Protein AF-A0A1S3I389-F1 (afdb_monomer_lite)

InterPro domains:
  IPR001223 Glycoside hydrolase family 18, catalytic domain [PF00704] (190-515)
  IPR001223 Glycoside hydrolase family 18, catalytic domain [PS51910] (188-560)
  IPR004302 Cellulose/chitin-binding protein, N-terminal [PF03067] (5-156)
  IPR011583 Chitinase II/V-like, catalytic domain [SM00636] (188-522)
  IPR017853 Glycoside hydrolase superfamily [SSF51445] (189-518)
  IPR029070 Chitinase insertion domain superfamily [G3DSA:3.10.50.10] (435-505)
  IPR029070 Chitinase insertion domain superfamily [SSF54556] (436-505)
  IPR050314 Glycosyl hydrolase family 18 [PTHR11177] (189-514)

Foldseek 3Di:
DPLCVVQQNDADQARHDDVDDPPQLADDDAPEEAAAFDKDKDKDKALAAQQWKKFKFKAQDSVDDDPVRRVVGTWWFQWPVRDTDRIDTDDPDPRGDDDPQDDPPDSMTMDITIITHHNPDFHQKMKMKMKIWGHRCPDADPVNGDTDMHMRIHIHGYDYDDDDDDDDDDDLPPLDDLDLPPPPPPDDFFEAEDEPCQCVWDDPSHDALVNDDQPPGLEYEDPAWEFDDPPPATETDDPDPCCLVRLLSNLCSCVVPVSHAYEHEYDDPPYQLVSVQVCLVDPVRLVRHLVRHVVVCVVSVHQAYEYARPFAQPVVSPHNLCQQVSVLVSLQVNQSVQSVVCSVVVHDGRAYEYEAEQDPNRPVRGYPLQSCLSRHSAYEYQQFQLDAVVVQFAAAGRFQAADDDPSRQSYVVNSLCSSVVSPHDSVRYHYDAAQKWFKFQAPALPQADGGGGGDGFDQAFSTNRDGRMDGNVSCVVVDQWDKDADPRRGFIKTAHSVRSMIIRHHDPRSVVVVPPDPPDPDPVVVVVVVVVVVVVVVVVVVVPPPDDDDDPDDDDDDDD

Organism: Lingula anatina (NCBI:txid7574)

Secondary structure (DSSP, 8-state):
--HHHHTTT---TTSPPTTS--TTTS-----EEEETT-EEEEEEEESS----EEEEEEES-TTS--HHHHHHTBPBEE-TTS-EESEEEPPSSTTSSSS----SSSS-EEEEEEEEPPTT--EEEEEEEEEEE----SS--TT-PPPPEEEEEEEEEEEPP--------PPPPPPPP----PPPTT----EEEEEGGGGGS-GGG---GGG--TTS-SEEEEEEEEEEE-SSSEEEEESSTTHHHHHHHHHHGGGT-TT-EEEEEEE-TTS-HHHHHHHHSSHHHHHHHHHHHHHHHHHHT-SEEEEE-S-TT-TTTT--TTHHHHHHHHHHHHHHHHHHHHHHH-SPPPEEEEEE--SHHHHHHH--HHHHHHHSSEEEE----SS-GGGSB---TT-SSPPSSTTTT-SHHHHHHHHHHTT--GGGEEE---SEEEEEEESSTT--STTSBEEEEPPPPTTT--TTEEEHHHHHHH---EEEEETTTTEEEEEETTTTEEEE---HHHHHHHHS----S-HHHHHHHHHHHHHHHHHHTTT-SS-SS-----------

pLDDT: mean 81.15, std 21.45, range [25.38, 98.88]

Radius of gyration: 30.53 Å; chains: 1; bounding box: 63×63×95 Å

Structure (mmCIF, N/CA/C/O backbone):
data_AF-A0A1S3I389-F1
#
_entry.id   AF-A0A1S3I389-F1
#
loop_
_atom_site.group_PDB
_atom_site.id
_atom_site.type_symbol
_atom_site.label_atom_id
_atom_site.label_alt_id
_atom_site.label_comp_id
_atom_site.label_asym_id
_atom_site.label_entity_id
_atom_site.label_seq_id
_atom_site.pdbx_PDB_ins_code
_atom_site.Cartn_x
_atom_site.Cartn_y
_atom_site.Cartn_z
_atom_site.occupancy
_atom_site.B_iso_or_equiv
_atom_site.auth_seq_id
_atom_site.auth_comp_id
_atom_site.auth_asym_id
_atom_site.auth_atom_id
_atom_site.pdbx_PDB_model_num
ATOM 1 N N . MET A 1 1 ? 11.529 29.588 32.964 1.00 42.56 1 MET A N 1
ATOM 2 C CA . MET A 1 1 ? 10.907 28.976 34.155 1.00 42.56 1 MET A CA 1
ATOM 3 C C . MET A 1 1 ? 10.284 27.672 33.721 1.00 42.56 1 MET A C 1
ATOM 5 O O . MET A 1 1 ? 9.487 27.698 32.787 1.00 42.56 1 MET A O 1
ATOM 9 N N . SER A 1 2 ? 10.701 26.552 34.311 1.00 46.97 2 SER A N 1
ATOM 10 C CA . SER A 1 2 ? 10.095 25.257 34.008 1.00 46.97 2 SER A CA 1
ATOM 11 C C . SER A 1 2 ? 8.616 25.278 34.410 1.00 46.97 2 SER A C 1
ATOM 13 O O . SER A 1 2 ? 8.181 26.096 35.227 1.00 46.97 2 SER A O 1
ATOM 15 N N . TYR A 1 3 ? 7.821 24.388 33.819 1.00 53.03 3 TYR A N 1
ATOM 16 C CA . TYR A 1 3 ? 6.401 24.238 34.151 1.00 53.03 3 TYR A CA 1
ATOM 17 C C . TYR A 1 3 ? 6.181 24.003 35.664 1.00 53.03 3 TYR A C 1
ATOM 19 O O . TYR A 1 3 ? 5.231 24.505 36.263 1.00 53.03 3 TYR A O 1
ATOM 27 N N . GLN A 1 4 ? 7.142 23.321 36.295 1.00 50.84 4 GLN A N 1
ATOM 28 C CA . GLN A 1 4 ? 7.279 23.144 37.742 1.00 50.84 4 GLN A CA 1
ATOM 29 C C . GLN A 1 4 ? 7.391 24.478 38.505 1.00 50.84 4 GLN A C 1
ATOM 31 O O . GLN A 1 4 ? 6.673 24.681 39.486 1.00 50.84 4 GLN A O 1
ATOM 36 N N . THR A 1 5 ? 8.231 25.417 38.048 1.00 51.22 5 THR A N 1
ATOM 37 C CA . THR A 1 5 ? 8.395 26.736 38.689 1.00 51.22 5 THR A CA 1
ATOM 38 C C . THR A 1 5 ? 7.118 27.575 38.606 1.00 51.22 5 THR A C 1
ATOM 40 O O . THR A 1 5 ? 6.767 28.257 39.566 1.00 51.22 5 THR A O 1
ATOM 43 N N . GLN A 1 6 ? 6.392 27.503 37.485 1.00 56.88 6 GLN A N 1
ATOM 44 C CA . GLN A 1 6 ? 5.155 28.270 37.272 1.00 56.88 6 GLN A CA 1
ATOM 45 C C . GLN A 1 6 ? 3.998 27.818 38.179 1.00 56.88 6 GLN A C 1
ATOM 47 O O . GLN A 1 6 ? 3.162 28.640 38.546 1.00 56.88 6 GLN A O 1
ATOM 52 N N . ASN A 1 7 ? 3.977 26.545 38.592 1.00 60.03 7 ASN A N 1
ATOM 53 C CA . ASN A 1 7 ? 2.904 25.962 39.410 1.00 60.03 7 ASN A CA 1
ATOM 54 C C . ASN A 1 7 ? 3.297 25.707 40.877 1.00 60.03 7 ASN A C 1
ATOM 56 O O . ASN A 1 7 ? 2.547 25.078 41.631 1.00 60.03 7 ASN A O 1
ATOM 60 N N . GLY A 1 8 ? 4.471 26.186 41.307 1.00 57.25 8 GLY A N 1
ATOM 61 C CA . GLY A 1 8 ? 4.980 25.979 42.666 1.00 57.25 8 GLY A CA 1
ATOM 62 C C . GLY A 1 8 ? 5.207 24.502 43.006 1.00 57.25 8 GLY A C 1
ATOM 63 O O . GLY A 1 8 ? 4.879 24.081 44.112 1.00 57.25 8 GLY A O 1
ATOM 64 N N . GLY A 1 9 ? 5.689 23.711 42.041 1.00 58.09 9 GLY A N 1
ATOM 65 C CA . GLY A 1 9 ? 5.964 22.276 42.198 1.00 58.09 9 GLY A CA 1
ATOM 66 C C . GLY A 1 9 ? 4.723 21.378 42.235 1.00 58.09 9 GLY A C 1
ATOM 67 O O . GLY A 1 9 ? 4.828 20.198 42.557 1.00 58.09 9 GLY A O 1
ATOM 68 N N . ARG A 1 10 ? 3.532 21.911 41.934 1.00 59.28 10 ARG A N 1
ATOM 69 C CA . ARG A 1 10 ? 2.286 21.135 41.919 1.00 59.28 10 ARG A CA 1
ATOM 70 C C . ARG A 1 10 ? 2.020 20.559 40.523 1.00 59.28 10 ARG A C 1
ATOM 72 O O . ARG A 1 10 ? 2.194 21.251 39.521 1.00 59.28 10 ARG A O 1
ATOM 79 N N . CYS A 1 11 ? 1.557 19.314 40.475 1.00 68.38 11 CYS A N 1
ATOM 80 C CA . CYS A 1 11 ? 1.052 18.623 39.285 1.00 68.38 11 CYS A CA 1
ATOM 81 C C . CYS A 1 11 ? -0.281 17.932 39.615 1.00 68.38 11 CYS A C 1
ATOM 83 O O . CYS A 1 11 ? -0.615 17.747 40.787 1.00 68.38 11 CYS A O 1
ATOM 85 N N . GLY A 1 12 ? -1.058 17.607 38.585 1.00 73.00 12 GLY A N 1
ATOM 86 C CA . GLY A 1 12 ? -2.256 16.783 38.679 1.00 73.00 12 GLY A CA 1
ATOM 87 C C . GLY A 1 12 ? -1.925 15.332 39.030 1.00 73.00 12 GLY A C 1
ATOM 88 O O . GLY A 1 12 ? -0.784 14.880 38.895 1.00 73.00 12 GLY A O 1
ATOM 89 N N . VAL A 1 13 ? -2.932 14.579 39.467 1.00 82.19 13 VAL A N 1
ATOM 90 C CA . VAL A 1 13 ? -2.787 13.203 39.959 1.00 82.19 13 VAL A CA 1
ATOM 91 C C . VAL A 1 13 ? -2.167 12.295 38.895 1.00 82.19 13 VAL A C 1
ATOM 93 O O . VAL A 1 13 ? -1.366 11.431 39.228 1.00 82.19 13 VAL A O 1
ATOM 96 N N . CYS A 1 14 ? -2.464 12.502 37.615 1.00 84.56 14 CYS A N 1
ATOM 97 C CA . CYS A 1 14 ? -1.946 11.666 36.528 1.00 84.56 14 CYS A CA 1
ATOM 98 C C . CYS A 1 14 ? -0.932 12.387 35.629 1.00 84.56 14 CYS A C 1
ATOM 100 O O . CYS A 1 14 ? -0.752 12.004 34.476 1.00 84.56 14 CYS A O 1
ATOM 102 N N . GLY A 1 15 ? -0.266 13.420 36.160 1.00 77.94 15 GLY A N 1
ATOM 103 C CA . GLY A 1 15 ? 0.713 14.227 35.424 1.00 77.94 15 GLY A CA 1
ATOM 104 C C . GLY A 1 15 ? 0.105 15.406 34.656 1.00 77.94 15 GLY A C 1
ATOM 105 O O . GLY A 1 15 ? 0.806 16.058 33.884 1.00 77.94 15 GLY A O 1
ATOM 106 N N . ASP A 1 16 ? -1.182 15.699 34.867 1.00 77.62 16 ASP A N 1
ATOM 107 C CA . ASP A 1 16 ? -1.874 16.822 34.235 1.00 77.62 16 ASP A CA 1
ATOM 108 C C . ASP A 1 16 ? -1.459 18.196 34.809 1.00 77.62 16 ASP A C 1
ATOM 110 O O . ASP A 1 16 ? -0.987 18.307 35.943 1.00 77.62 16 ASP A O 1
ATOM 114 N N . PRO A 1 17 ? -1.662 19.284 34.048 1.00 66.50 17 PRO A N 1
ATOM 115 C CA . PRO A 1 17 ? -1.621 20.657 34.538 1.00 66.50 17 PRO A CA 1
ATOM 116 C C . PRO A 1 17 ? -2.479 20.947 35.774 1.00 66.50 17 PRO A C 1
ATOM 118 O O . PRO A 1 17 ? -3.676 20.663 35.789 1.00 66.50 17 PRO A O 1
ATOM 121 N N . VAL A 1 18 ? -1.927 21.650 36.768 1.00 66.00 18 VAL A N 1
ATOM 122 C CA . VAL A 1 18 ? -2.726 22.158 37.899 1.00 66.00 18 VAL A CA 1
ATOM 123 C C . VAL A 1 18 ? -3.686 23.235 37.403 1.00 66.00 18 VAL A C 1
ATOM 125 O O . VAL A 1 18 ? -3.257 24.272 36.905 1.00 66.00 18 VAL A O 1
ATOM 128 N N . GLY A 1 19 ? -4.992 22.993 37.541 1.00 61.34 19 GLY A N 1
ATOM 129 C CA . GLY A 1 19 ? -6.036 23.924 37.096 1.00 61.34 19 GLY A CA 1
ATOM 130 C C . GLY A 1 19 ? -6.236 23.987 35.575 1.00 61.34 19 GLY A C 1
ATOM 131 O O . GLY A 1 19 ? -7.001 24.829 35.108 1.00 61.34 19 GLY A O 1
ATOM 132 N N . GLY A 1 20 ? -5.566 23.117 34.807 1.00 62.59 20 GLY A N 1
ATOM 133 C CA . GLY A 1 20 ? -5.796 22.934 33.372 1.00 62.59 20 GLY A CA 1
ATOM 134 C C . GLY A 1 20 ? -6.746 21.764 33.073 1.00 62.59 20 GLY A C 1
ATOM 135 O O . GLY A 1 20 ? -7.339 21.195 33.988 1.00 62.59 20 GLY A O 1
ATOM 136 N N . PRO A 1 21 ? -6.937 21.395 31.795 1.00 57.47 21 PRO A N 1
ATOM 137 C CA . PRO A 1 21 ? -7.769 20.250 31.435 1.00 57.47 21 PRO A CA 1
ATOM 138 C C . PRO A 1 21 ? -7.131 18.937 31.920 1.00 57.47 21 PRO A C 1
ATOM 140 O O . PRO A 1 21 ? -6.019 18.601 31.518 1.00 57.47 21 PRO A O 1
ATOM 143 N N . PHE A 1 22 ? -7.862 18.183 32.742 1.00 64.81 22 PHE A N 1
ATOM 144 C CA . PHE A 1 22 ? -7.424 16.924 33.359 1.00 64.81 22 PHE A CA 1
ATOM 145 C C . PHE A 1 22 ? -7.528 15.718 32.406 1.00 64.81 22 PHE A C 1
ATOM 147 O O . PHE A 1 22 ? -8.265 14.765 32.651 1.00 64.81 22 PHE A O 1
ATOM 154 N N . LYS A 1 23 ? -6.856 15.791 31.254 1.00 64.00 23 LYS A N 1
ATOM 155 C CA . LYS A 1 23 ? -6.979 14.809 30.162 1.00 64.00 23 LYS A CA 1
ATOM 156 C C . LYS A 1 23 ? -6.545 13.392 30.567 1.00 64.00 23 LYS A C 1
ATOM 158 O O . LYS A 1 23 ? -7.064 12.427 30.010 1.00 64.00 23 LYS A O 1
ATOM 163 N N . HIS A 1 24 ? -5.596 13.258 31.489 1.00 66.94 24 HIS A N 1
ATOM 164 C CA . HIS A 1 24 ? -5.076 11.971 31.959 1.00 66.94 24 HIS A CA 1
ATOM 165 C C . HIS A 1 24 ? -5.729 11.506 33.269 1.00 66.94 24 HIS A C 1
ATOM 167 O O . HIS A 1 24 ? -5.550 10.354 33.654 1.00 66.94 24 HIS A O 1
ATOM 173 N N . GLU A 1 25 ? -6.507 12.365 33.935 1.00 65.75 25 GLU A N 1
ATOM 174 C CA . GLU A 1 25 ? -7.355 11.996 35.081 1.00 65.75 25 GLU A CA 1
ATOM 175 C C . GLU A 1 25 ? -8.818 11.720 34.679 1.00 65.75 25 GLU A C 1
ATOM 177 O O . GLU A 1 25 ? -9.627 11.317 35.516 1.00 65.75 25 GLU A O 1
ATOM 182 N N . THR A 1 26 ? -9.185 11.907 33.404 1.00 60.88 26 THR A N 1
ATOM 183 C CA . THR A 1 26 ? -10.484 11.459 32.877 1.00 60.88 26 THR A CA 1
ATOM 184 C C . THR A 1 26 ? -10.495 9.952 32.603 1.00 60.88 26 THR A C 1
ATOM 186 O O . THR A 1 26 ? -9.521 9.451 32.042 1.00 60.88 26 THR A O 1
ATOM 189 N N . PRO A 1 27 ? -11.598 9.232 32.902 1.00 63.75 27 PRO A N 1
ATOM 190 C CA . PRO A 1 27 ? -11.674 7.785 32.708 1.00 63.75 27 PRO A CA 1
ATOM 191 C C . PRO A 1 27 ? -11.378 7.357 31.264 1.00 63.75 27 PRO A C 1
ATOM 193 O O . PRO A 1 27 ? -12.111 7.723 30.341 1.00 63.75 27 PRO A O 1
ATOM 196 N N . GLY A 1 28 ? -10.333 6.554 31.080 1.00 69.00 28 GLY A N 1
ATOM 197 C CA . GLY A 1 28 ? -9.978 5.910 29.821 1.00 69.00 28 GLY A CA 1
ATOM 198 C C . GLY A 1 28 ? -10.484 4.468 29.727 1.00 69.00 28 GLY A C 1
ATOM 199 O O . GLY A 1 28 ? -11.344 4.016 30.489 1.00 69.00 28 GLY A O 1
ATOM 200 N N . ALA A 1 29 ? -9.972 3.733 28.738 1.00 80.69 29 ALA A N 1
ATOM 201 C CA . ALA A 1 29 ? -10.291 2.321 28.551 1.00 80.69 29 ALA A CA 1
ATOM 202 C C . ALA A 1 29 ? -9.492 1.448 29.527 1.00 80.69 29 ALA A C 1
ATOM 204 O O . ALA A 1 29 ? -8.286 1.635 29.666 1.00 80.69 29 ALA A O 1
ATOM 205 N N . ILE A 1 30 ? -10.146 0.450 30.130 1.00 82.81 30 ILE A N 1
ATOM 206 C CA . ILE A 1 30 ? -9.491 -0.552 30.981 1.00 82.81 30 ILE A CA 1
ATOM 207 C C . ILE A 1 30 ? -8.434 -1.289 30.152 1.00 82.81 30 ILE A C 1
ATOM 209 O O . ILE A 1 30 ? -8.768 -2.041 29.235 1.00 82.81 30 ILE A O 1
ATOM 213 N N . VAL A 1 31 ? -7.157 -1.077 30.469 1.00 86.06 31 VAL A N 1
ATOM 214 C CA . VAL A 1 31 ? -6.032 -1.645 29.715 1.00 86.06 31 VAL A CA 1
ATOM 215 C C . VAL A 1 31 ? -5.737 -3.088 30.111 1.00 86.06 31 VAL A C 1
ATOM 217 O O . VAL A 1 31 ? -5.135 -3.825 29.329 1.00 86.06 31 VAL A O 1
ATOM 220 N N . LYS A 1 32 ? -6.138 -3.498 31.323 1.00 89.81 32 LYS A N 1
ATOM 221 C CA . LYS A 1 32 ? -5.928 -4.853 31.844 1.00 89.81 32 LYS A CA 1
ATOM 222 C C . LYS A 1 32 ? -6.854 -5.175 33.021 1.00 89.81 32 LYS A C 1
ATOM 224 O O . LYS A 1 32 ? -7.238 -4.280 33.772 1.00 89.81 32 LYS A O 1
ATOM 229 N N . THR A 1 33 ? -7.168 -6.460 33.177 1.00 91.19 33 THR A N 1
ATOM 230 C CA . THR A 1 33 ? -7.922 -7.011 34.311 1.00 91.19 33 THR A CA 1
ATOM 231 C C . THR A 1 33 ? -7.009 -7.917 35.131 1.00 91.19 33 THR A C 1
ATOM 233 O O . THR A 1 33 ? -6.267 -8.707 34.549 1.00 91.19 33 THR A O 1
ATOM 236 N N . TYR A 1 34 ? -7.068 -7.782 36.451 1.00 92.69 34 TYR A N 1
ATOM 237 C CA . TYR A 1 34 ? -6.317 -8.561 37.432 1.00 92.69 34 TYR A CA 1
ATOM 238 C C . TYR A 1 34 ? -7.269 -9.223 38.425 1.00 92.69 34 TYR A C 1
ATOM 240 O O . TYR A 1 34 ? -8.417 -8.802 38.568 1.00 92.69 34 TYR A O 1
ATOM 248 N N . GLN A 1 35 ? -6.789 -10.236 39.133 1.00 91.31 35 GLN A N 1
ATOM 249 C CA . GLN A 1 35 ? -7.495 -10.818 40.270 1.00 91.31 35 GLN A CA 1
ATOM 250 C C . GLN A 1 35 ? -7.105 -10.091 41.563 1.00 91.31 35 GLN A C 1
ATOM 252 O O . GLN A 1 35 ? -5.977 -9.612 41.712 1.00 91.31 35 GLN A O 1
ATOM 257 N N . GLN A 1 36 ? -8.027 -9.993 42.519 1.00 89.62 36 GLN A N 1
ATOM 258 C CA . GLN A 1 36 ? -7.715 -9.429 43.832 1.00 89.62 36 GLN A CA 1
ATOM 259 C C . GLN A 1 36 ? -6.533 -10.172 44.482 1.00 89.62 36 GLN A C 1
ATOM 261 O O . GLN A 1 36 ? -6.413 -11.395 44.383 1.00 89.62 36 GLN A O 1
ATOM 266 N N . GLY A 1 37 ? -5.624 -9.434 45.121 1.00 87.75 37 GLY A N 1
ATOM 267 C CA . GLY A 1 37 ? -4.406 -10.005 45.705 1.00 87.75 37 GLY A CA 1
ATOM 268 C C . GLY A 1 37 ? -3.340 -10.500 44.713 1.00 87.75 37 GLY A C 1
ATOM 269 O O . GLY A 1 37 ? -2.297 -10.979 45.165 1.00 87.75 37 GLY A O 1
ATOM 270 N N . GLU A 1 38 ? -3.562 -10.397 43.396 1.00 90.88 38 GLU A N 1
ATOM 271 C CA . GLU A 1 38 ? -2.592 -10.808 42.375 1.00 90.88 38 GLU A CA 1
ATOM 272 C C . GLU A 1 38 ? -1.307 -9.967 42.449 1.00 90.88 38 GLU A C 1
ATOM 274 O O . GLU A 1 38 ? -1.336 -8.750 42.660 1.00 90.88 38 GLU A O 1
ATOM 279 N N . THR A 1 39 ? -0.164 -10.622 42.233 1.00 89.88 39 THR A N 1
ATOM 280 C CA . THR A 1 39 ? 1.114 -9.950 41.983 1.00 89.88 39 THR A CA 1
ATOM 281 C C . THR A 1 39 ? 1.363 -9.898 40.482 1.00 89.88 39 THR A C 1
ATOM 283 O O . THR A 1 39 ? 1.438 -10.942 39.835 1.00 89.88 39 THR A O 1
ATOM 286 N N . PHE A 1 40 ? 1.548 -8.701 39.931 1.00 90.75 40 PHE A N 1
ATOM 287 C CA . PHE A 1 40 ? 1.822 -8.494 38.510 1.00 90.75 40 PHE A CA 1
ATOM 288 C C . PHE A 1 40 ? 3.122 -7.718 38.292 1.00 90.75 40 PHE A C 1
ATOM 290 O O . PHE A 1 40 ? 3.580 -6.984 39.160 1.00 90.75 40 PHE A O 1
ATOM 297 N N . ASN A 1 41 ? 3.723 -7.866 37.111 1.00 88.69 41 ASN A N 1
ATOM 298 C CA . ASN A 1 41 ? 4.977 -7.193 36.780 1.00 88.69 41 ASN A CA 1
ATOM 299 C C . ASN A 1 41 ? 4.733 -5.840 36.103 1.00 88.69 41 ASN A C 1
ATOM 301 O O . ASN A 1 41 ? 4.016 -5.758 35.104 1.00 88.69 41 ASN A O 1
ATOM 305 N N . VAL A 1 42 ? 5.399 -4.805 36.610 1.00 87.50 42 VAL A N 1
ATOM 306 C CA . VAL A 1 42 ? 5.531 -3.490 35.980 1.00 87.50 42 VAL A CA 1
ATOM 307 C C . VAL A 1 42 ? 6.904 -3.398 35.325 1.00 87.50 42 VAL A C 1
ATOM 309 O O . VAL A 1 42 ? 7.926 -3.554 35.990 1.00 87.50 42 VAL A O 1
ATOM 312 N N . THR A 1 43 ? 6.938 -3.135 34.021 1.00 83.88 43 THR A N 1
ATOM 313 C CA . THR A 1 43 ? 8.185 -2.942 33.272 1.00 83.88 43 THR A CA 1
ATOM 314 C C . THR A 1 43 ? 8.442 -1.454 33.071 1.00 83.88 43 THR A C 1
ATOM 316 O O . THR A 1 43 ? 7.648 -0.774 32.425 1.00 83.88 43 THR A O 1
ATOM 319 N N . LEU A 1 44 ? 9.552 -0.950 33.606 1.00 80.06 44 LEU A N 1
ATOM 320 C CA . LEU A 1 44 ? 10.001 0.431 33.446 1.00 80.06 44 LEU A CA 1
ATOM 321 C C . LEU A 1 44 ? 11.229 0.475 32.541 1.00 80.06 44 LEU A C 1
ATOM 323 O O . LEU A 1 44 ? 12.190 -0.255 32.770 1.00 80.06 44 LEU A O 1
ATOM 327 N N . VAL A 1 45 ? 11.218 1.358 31.545 1.00 78.69 45 VAL A N 1
ATOM 328 C CA . VAL A 1 45 ? 12.391 1.653 30.713 1.00 78.69 45 VAL A CA 1
ATOM 329 C C . VAL A 1 45 ? 12.977 2.979 31.182 1.00 78.69 45 VAL A C 1
ATOM 331 O O . VAL A 1 45 ? 12.379 4.033 30.988 1.00 78.69 45 VAL A O 1
ATOM 334 N N . ILE A 1 46 ? 14.140 2.920 31.821 1.00 71.69 46 ILE A N 1
ATOM 335 C CA . ILE A 1 46 ? 14.888 4.077 32.304 1.00 71.69 46 ILE A CA 1
ATOM 336 C C . ILE A 1 46 ? 15.831 4.538 31.198 1.00 71.69 46 ILE A C 1
ATOM 338 O O . ILE A 1 46 ? 16.746 3.814 30.804 1.00 71.69 46 ILE A O 1
ATOM 342 N N . THR A 1 47 ? 15.617 5.757 30.716 1.00 71.12 47 THR A N 1
ATOM 343 C CA . THR A 1 47 ? 16.428 6.392 29.666 1.00 71.12 47 THR A CA 1
ATOM 344 C C . THR A 1 47 ? 17.472 7.367 30.214 1.00 71.12 47 THR A C 1
ATOM 346 O O . THR A 1 47 ? 18.326 7.820 29.461 1.00 71.12 47 THR A O 1
ATOM 349 N N . ALA A 1 48 ? 17.416 7.700 31.508 1.00 66.19 48 ALA A N 1
ATOM 350 C CA . ALA A 1 48 ? 18.396 8.536 32.199 1.00 66.19 48 ALA A CA 1
ATOM 351 C C . ALA A 1 48 ? 18.458 8.156 33.687 1.00 66.19 48 ALA A C 1
ATOM 353 O O . ALA A 1 48 ? 17.424 7.972 34.326 1.00 66.19 48 ALA A O 1
ATOM 354 N N . LYS A 1 49 ? 19.667 8.016 34.243 1.00 66.44 49 LYS A N 1
ATOM 355 C CA . LYS A 1 49 ? 19.878 7.585 35.634 1.00 66.44 49 LYS A CA 1
ATOM 356 C C . LYS A 1 49 ? 19.871 8.790 36.572 1.00 66.44 49 LYS A C 1
ATOM 358 O O . LYS A 1 49 ? 20.843 9.545 36.602 1.00 66.44 49 LYS A O 1
ATOM 363 N N . HIS A 1 50 ? 18.820 8.925 37.378 1.00 70.94 50 HIS A N 1
ATOM 364 C CA . HIS A 1 50 ? 18.683 10.020 38.342 1.00 70.94 50 HIS A CA 1
ATOM 365 C C . HIS A 1 50 ? 18.674 9.549 39.799 1.00 70.94 50 HIS A C 1
ATOM 367 O O . HIS A 1 50 ? 18.410 10.363 40.674 1.00 70.94 50 HIS A O 1
ATOM 373 N N . LYS A 1 51 ? 19.018 8.285 40.100 1.00 68.88 51 LYS A N 1
ATOM 374 C CA . LYS A 1 51 ? 19.169 7.754 41.479 1.00 68.88 51 LYS A CA 1
ATOM 375 C C . LYS A 1 51 ? 17.897 7.895 42.330 1.00 68.88 51 LYS A C 1
ATOM 377 O O . LYS A 1 51 ? 17.968 8.017 43.553 1.00 68.88 51 LYS A O 1
ATOM 382 N N . GLY A 1 52 ? 16.745 7.937 41.667 1.00 75.75 52 GLY A N 1
ATOM 383 C CA . GLY A 1 52 ? 15.444 8.146 42.277 1.00 75.75 52 GLY A CA 1
ATOM 384 C C . GLY A 1 52 ? 14.830 6.889 42.883 1.00 75.75 52 GLY A C 1
ATOM 385 O O . GLY A 1 52 ? 15.479 5.851 43.025 1.00 75.75 52 GLY A O 1
ATOM 386 N N . TRP A 1 53 ? 13.545 6.977 43.215 1.00 81.81 53 TRP A N 1
ATOM 387 C CA . TRP A 1 53 ? 12.721 5.823 43.571 1.00 81.81 53 TRP A CA 1
ATOM 388 C C . TRP A 1 53 ? 11.379 5.837 42.844 1.00 81.81 53 TRP A C 1
ATOM 390 O O . TRP A 1 53 ? 10.845 6.892 42.494 1.00 81.81 53 TRP A O 1
ATOM 400 N N . HIS A 1 54 ? 10.836 4.642 42.636 1.00 86.56 54 HIS A N 1
ATOM 401 C CA . HIS A 1 54 ? 9.514 4.407 42.075 1.00 86.56 54 HIS A CA 1
ATOM 402 C C . HIS A 1 54 ? 8.541 3.942 43.156 1.00 86.56 54 HIS A C 1
ATOM 404 O O . HIS A 1 54 ? 8.919 3.229 44.090 1.00 86.56 54 HIS A O 1
ATOM 410 N N . GLU A 1 55 ? 7.283 4.340 43.009 1.00 91.31 55 GLU A N 1
ATOM 411 C CA . GLU A 1 55 ? 6.180 4.004 43.907 1.00 91.31 55 GLU A CA 1
ATOM 412 C C . GLU A 1 55 ? 4.903 3.801 43.090 1.00 91.31 55 GLU A C 1
ATOM 414 O O . GLU A 1 55 ? 4.674 4.499 42.100 1.00 91.31 55 GLU A O 1
ATOM 419 N N . PHE A 1 56 ? 4.070 2.845 43.500 1.00 94.19 56 PHE A N 1
ATOM 420 C CA . PHE A 1 56 ? 2.853 2.477 42.779 1.00 94.19 56 PHE A CA 1
ATOM 421 C C . PHE A 1 56 ? 1.636 2.591 43.683 1.00 94.19 56 PHE A C 1
ATOM 423 O O . PHE A 1 56 ? 1.682 2.217 44.856 1.00 94.19 56 PHE A O 1
ATOM 430 N N . ARG A 1 57 ? 0.539 3.111 43.140 1.00 94.00 57 ARG A N 1
ATOM 431 C CA . ARG A 1 57 ? -0.692 3.378 43.890 1.00 94.00 57 ARG A CA 1
ATOM 432 C C . ARG A 1 57 ? -1.910 2.988 43.082 1.00 94.00 57 ARG A C 1
ATOM 434 O O . ARG A 1 57 ? -1.837 2.874 41.859 1.00 94.00 57 ARG A O 1
ATOM 441 N N . ILE A 1 58 ? -3.033 2.812 43.764 1.00 92.75 58 ILE A N 1
ATOM 442 C CA . ILE A 1 58 ? -4.299 2.534 43.100 1.00 92.75 58 ILE A CA 1
ATOM 443 C C . ILE A 1 58 ? -5.463 3.297 43.734 1.00 92.75 58 ILE A C 1
ATOM 445 O O . ILE A 1 58 ? -5.618 3.359 44.950 1.00 92.75 58 ILE A O 1
ATOM 449 N N . CYS A 1 59 ? -6.308 3.878 42.893 1.00 90.88 59 CYS A N 1
ATOM 450 C CA . CYS A 1 59 ? -7.570 4.477 43.302 1.00 90.88 59 CYS A CA 1
ATOM 451 C C . CYS A 1 59 ? -8.722 3.593 42.819 1.00 90.88 59 CYS A C 1
ATOM 453 O O . CYS A 1 59 ? -8.787 3.246 41.641 1.00 90.88 59 CYS A O 1
ATOM 455 N N . ASP A 1 60 ? -9.628 3.247 43.731 1.00 86.19 60 ASP A N 1
ATOM 456 C CA . ASP A 1 60 ? -10.809 2.406 43.494 1.00 86.19 60 ASP A CA 1
ATOM 457 C C . ASP A 1 60 ? -11.982 3.165 42.847 1.00 86.19 60 ASP A C 1
ATOM 459 O O . ASP A 1 60 ? -13.000 2.566 42.503 1.00 86.19 60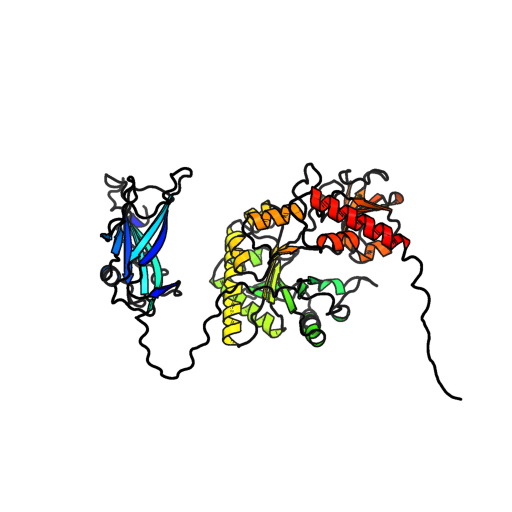 ASP A O 1
ATOM 463 N N . ASN A 1 61 ? -11.842 4.480 42.644 1.00 77.00 61 ASN A N 1
ATOM 464 C CA . ASN A 1 61 ? -12.890 5.346 42.117 1.00 77.00 61 ASN A CA 1
ATOM 465 C C . ASN A 1 61 ? -12.415 6.201 40.931 1.00 77.00 61 ASN A C 1
ATOM 467 O O . ASN A 1 61 ? -11.790 7.249 41.098 1.00 77.00 61 ASN A O 1
ATOM 471 N N . LYS A 1 62 ? -12.823 5.808 39.722 1.00 67.81 62 LYS A N 1
ATOM 472 C CA . LYS A 1 62 ? -12.531 6.537 38.476 1.00 67.81 62 LYS A CA 1
ATOM 473 C C . LYS A 1 62 ? -13.129 7.941 38.372 1.00 67.81 62 LYS A C 1
ATOM 475 O O . LYS A 1 62 ? -12.633 8.758 37.610 1.00 67.81 62 LYS A O 1
ATOM 480 N N . PHE A 1 63 ? -14.240 8.216 39.057 1.00 65.75 63 PHE A N 1
ATOM 481 C CA . PHE A 1 63 ? -14.969 9.480 38.898 1.00 65.75 63 PHE A CA 1
ATOM 482 C C . PHE A 1 63 ? -14.400 10.588 39.783 1.00 65.75 63 PHE A C 1
ATOM 484 O O . PHE A 1 63 ? -14.767 11.752 39.632 1.00 65.75 63 PHE A O 1
ATOM 491 N N . ARG A 1 64 ? -13.526 10.228 40.728 1.00 67.44 64 ARG A N 1
ATOM 492 C CA . ARG A 1 64 ? -12.908 11.163 41.660 1.00 67.44 64 ARG A CA 1
ATOM 493 C C . ARG A 1 64 ? -11.489 10.717 41.997 1.00 67.44 64 ARG A C 1
ATOM 495 O O . ARG A 1 64 ? -11.181 10.386 43.141 1.00 67.44 64 ARG A O 1
ATOM 502 N N . VAL A 1 65 ? -10.632 10.725 40.981 1.00 78.38 65 VAL A N 1
ATOM 503 C CA . VAL A 1 65 ? -9.201 10.457 41.126 1.00 78.38 65 VAL A CA 1
ATOM 504 C C . VAL A 1 65 ? -8.565 11.622 41.885 1.00 78.38 65 VAL A C 1
ATOM 506 O O . VAL A 1 65 ? -8.395 12.713 41.357 1.00 78.38 65 VAL A O 1
ATOM 509 N N . THR A 1 66 ? -8.267 11.416 43.166 1.00 82.38 66 THR A N 1
ATOM 510 C CA . THR A 1 66 ? -7.615 12.410 44.030 1.00 82.38 66 THR A CA 1
ATOM 511 C C . THR A 1 66 ? -6.342 11.832 44.628 1.00 82.38 66 THR A C 1
ATOM 513 O O . THR A 1 66 ? -6.195 10.614 44.756 1.00 82.38 66 THR A O 1
ATOM 516 N N . HIS A 1 67 ? -5.429 12.701 45.071 1.00 80.25 67 HIS A N 1
ATOM 517 C CA . HIS A 1 67 ? -4.273 12.263 45.856 1.00 80.25 67 HIS A CA 1
ATOM 518 C C . HIS A 1 67 ? -4.686 11.493 47.119 1.00 80.25 67 HIS A C 1
ATOM 520 O O . HIS A 1 67 ? -4.011 10.542 47.489 1.00 80.25 67 HIS A O 1
ATOM 526 N N . GLU A 1 68 ? -5.806 11.854 47.751 1.00 81.75 68 GLU A N 1
ATOM 527 C CA . GLU A 1 68 ? -6.355 11.126 48.901 1.00 81.75 68 GLU A CA 1
ATOM 528 C C . GLU A 1 68 ? -6.741 9.687 48.529 1.00 81.75 68 GLU A C 1
ATOM 530 O O . GLU A 1 68 ? -6.322 8.748 49.204 1.00 81.75 68 GLU A O 1
ATOM 535 N N . CYS A 1 69 ? -7.455 9.501 47.412 1.00 85.69 69 CYS A N 1
ATOM 536 C CA . CYS A 1 69 ? -7.819 8.174 46.918 1.00 85.69 69 CYS A CA 1
ATOM 537 C C . CYS A 1 69 ? -6.584 7.330 46.574 1.00 85.69 69 CYS A C 1
ATOM 539 O O . CYS A 1 69 ? -6.496 6.170 46.962 1.00 85.69 69 CYS A O 1
ATOM 541 N N . MET A 1 70 ? -5.599 7.924 45.894 1.00 87.56 70 MET A N 1
ATOM 542 C CA . MET A 1 70 ? -4.356 7.236 45.536 1.00 87.56 70 MET A CA 1
ATOM 543 C C . MET A 1 70 ? -3.536 6.839 46.767 1.00 87.56 70 MET A C 1
ATOM 545 O O . MET A 1 70 ? -3.003 5.735 46.833 1.00 87.56 70 MET A O 1
ATOM 549 N N . ASN A 1 71 ? -3.446 7.718 47.765 1.00 83.94 71 ASN A N 1
ATOM 550 C CA . ASN A 1 71 ? -2.683 7.449 48.983 1.00 83.94 71 ASN A CA 1
ATOM 551 C C . ASN A 1 71 ? -3.346 6.393 49.881 1.00 83.94 71 ASN A C 1
ATOM 553 O O . ASN A 1 71 ? -2.660 5.807 50.717 1.00 83.94 71 ASN A O 1
ATOM 557 N N . LYS A 1 72 ? -4.648 6.123 49.705 1.00 84.44 72 LYS A N 1
ATOM 558 C CA . LYS A 1 72 ? -5.371 5.071 50.434 1.00 84.44 72 LYS A CA 1
ATOM 559 C C . LYS A 1 72 ? -4.830 3.674 50.117 1.00 84.44 72 LYS A C 1
ATOM 561 O O . LYS A 1 72 ? -4.733 2.856 51.025 1.00 84.44 72 LYS A O 1
ATOM 566 N N . ASN A 1 73 ? -4.455 3.408 48.863 1.00 85.00 73 ASN A N 1
ATOM 567 C CA . ASN A 1 73 ? -3.935 2.103 48.448 1.00 85.00 73 ASN A CA 1
ATOM 568 C C . ASN A 1 73 ? -2.537 2.238 47.831 1.00 85.00 73 ASN A C 1
ATOM 570 O O . ASN A 1 73 ? -2.339 2.150 46.616 1.00 85.00 73 ASN A O 1
ATOM 574 N N . LEU A 1 74 ? -1.553 2.440 48.702 1.00 89.94 74 LEU A N 1
ATOM 575 C CA . LEU A 1 74 ? -0.144 2.313 48.356 1.00 89.94 74 LEU A CA 1
ATOM 576 C C . LEU A 1 74 ? 0.208 0.829 48.164 1.00 89.94 74 LEU A C 1
ATOM 578 O O . LEU A 1 74 ? -0.011 0.020 49.066 1.00 89.94 74 LEU A O 1
ATOM 582 N N . LEU A 1 75 ? 0.726 0.466 46.990 1.00 93.25 75 LEU A N 1
ATOM 583 C CA . LEU A 1 75 ? 0.955 -0.933 46.627 1.00 93.25 75 LEU A CA 1
ATOM 584 C C . LEU A 1 75 ? 2.279 -1.462 47.183 1.00 93.25 75 LEU A C 1
ATOM 586 O O . LEU A 1 75 ? 3.261 -0.731 47.325 1.00 93.25 75 LEU A O 1
ATOM 590 N N . GLN A 1 76 ? 2.297 -2.759 47.486 1.00 91.44 76 GLN A N 1
ATOM 591 C CA . GLN A 1 76 ? 3.466 -3.443 48.029 1.00 91.44 76 GLN A CA 1
ATOM 592 C C . GLN A 1 76 ? 4.283 -4.095 46.911 1.00 91.44 76 GLN A C 1
ATOM 594 O O . GLN A 1 76 ? 3.739 -4.670 45.972 1.00 91.44 76 GLN A O 1
ATOM 599 N N . ILE A 1 77 ? 5.601 -4.034 47.039 1.00 89.06 77 ILE A N 1
ATOM 600 C CA . ILE A 1 77 ? 6.594 -4.599 46.130 1.00 89.06 77 ILE A CA 1
ATOM 601 C C . ILE A 1 77 ? 7.316 -5.706 46.908 1.00 89.06 77 ILE A C 1
ATOM 603 O O . ILE A 1 77 ? 8.051 -5.391 47.850 1.00 89.06 77 ILE A O 1
ATOM 607 N N . PRO A 1 78 ? 7.105 -6.990 46.577 1.00 83.31 78 PRO A N 1
ATOM 608 C CA . PRO A 1 78 ? 7.868 -8.076 47.177 1.00 83.31 78 PRO A CA 1
ATOM 609 C C . PRO A 1 78 ? 9.308 -8.083 46.652 1.00 83.31 78 PRO A C 1
ATOM 611 O O . PRO A 1 78 ? 9.542 -8.086 45.442 1.00 83.31 78 PRO A O 1
ATOM 614 N N . LEU A 1 79 ? 10.276 -8.080 47.569 1.00 78.50 79 LEU A N 1
ATOM 615 C CA . LEU A 1 79 ? 11.697 -8.269 47.284 1.00 78.50 79 LEU A CA 1
ATOM 616 C C . LEU A 1 79 ? 12.048 -9.765 47.164 1.00 78.50 79 LEU A C 1
ATOM 618 O O . LEU A 1 79 ? 11.214 -10.635 47.395 1.00 78.50 79 LEU A O 1
ATOM 622 N N . LYS A 1 80 ? 13.295 -10.084 46.778 1.00 71.38 80 LYS A N 1
ATOM 623 C CA . LYS A 1 80 ? 13.760 -11.480 46.598 1.00 71.38 80 LYS A CA 1
ATOM 624 C C . LYS A 1 80 ? 13.736 -12.314 47.881 1.00 71.38 80 LYS A C 1
ATOM 626 O O . LYS A 1 80 ? 13.738 -13.534 47.798 1.00 71.38 80 LYS A O 1
ATOM 631 N N . ASP A 1 81 ? 13.797 -11.657 49.030 1.00 75.12 81 ASP A N 1
ATOM 632 C CA . ASP A 1 81 ? 13.744 -12.249 50.366 1.00 75.12 81 ASP A CA 1
ATOM 633 C C . ASP A 1 81 ? 12.321 -12.221 50.956 1.00 75.12 81 ASP A C 1
ATOM 635 O O . ASP A 1 81 ? 12.159 -12.356 52.164 1.00 75.12 81 ASP A O 1
ATOM 639 N N . ASP A 1 82 ? 11.307 -11.996 50.112 1.00 71.56 82 ASP A N 1
ATOM 640 C CA . ASP A 1 82 ? 9.896 -11.824 50.471 1.00 71.56 82 ASP A CA 1
ATOM 641 C C . ASP A 1 82 ? 9.594 -10.613 51.376 1.00 71.56 82 ASP A C 1
ATOM 643 O O . ASP A 1 82 ? 8.449 -10.412 51.794 1.00 71.56 82 ASP A O 1
ATOM 647 N N . THR A 1 83 ? 10.574 -9.735 51.627 1.00 79.31 83 THR A N 1
ATOM 648 C CA . THR A 1 83 ? 10.333 -8.460 52.310 1.00 79.31 83 THR A CA 1
ATOM 649 C C . THR A 1 83 ? 9.441 -7.571 51.443 1.00 79.31 83 THR A C 1
ATOM 651 O O . THR A 1 83 ? 9.698 -7.372 50.256 1.00 79.31 83 THR A O 1
ATOM 654 N N . LEU A 1 84 ? 8.392 -6.995 52.032 1.00 81.56 84 LEU A N 1
ATOM 655 C CA . LEU A 1 84 ? 7.465 -6.100 51.337 1.00 81.56 84 LEU A CA 1
ATOM 656 C C . LEU A 1 84 ? 7.890 -4.646 51.543 1.00 81.56 84 LEU A C 1
ATOM 658 O O . LEU A 1 84 ? 7.929 -4.154 52.671 1.00 81.56 84 LEU A O 1
ATOM 662 N N . VAL A 1 85 ? 8.169 -3.943 50.448 1.00 84.56 85 VAL A N 1
ATOM 663 C CA . VAL A 1 85 ? 8.478 -2.506 50.456 1.00 84.56 85 VAL A CA 1
ATOM 664 C C . VAL A 1 85 ? 7.449 -1.734 49.642 1.00 84.56 85 VAL A C 1
ATOM 666 O O . VAL A 1 85 ? 6.778 -2.295 48.788 1.00 84.56 85 VAL A O 1
ATOM 669 N N . THR A 1 86 ? 7.301 -0.436 49.883 1.00 86.00 86 THR A N 1
ATOM 670 C CA . THR A 1 86 ? 6.391 0.426 49.102 1.00 86.00 86 THR A CA 1
ATOM 671 C C . THR A 1 86 ? 7.123 1.298 48.086 1.00 86.00 86 THR A C 1
ATOM 673 O O . THR A 1 86 ? 6.497 1.927 47.238 1.00 86.00 86 THR A O 1
ATOM 676 N N . ARG A 1 87 ? 8.458 1.328 48.152 1.00 85.94 87 ARG A N 1
ATOM 677 C CA . ARG A 1 87 ? 9.326 2.090 47.255 1.00 85.94 87 ARG A CA 1
ATOM 678 C C . ARG A 1 87 ? 10.478 1.229 46.790 1.00 85.94 87 ARG A C 1
ATOM 680 O O . ARG A 1 87 ? 11.064 0.497 47.587 1.00 85.94 87 ARG A O 1
ATOM 687 N N . ILE A 1 88 ? 10.836 1.379 45.523 1.00 77.50 88 ILE A N 1
ATOM 688 C CA . ILE A 1 88 ? 12.012 0.740 44.943 1.00 77.50 88 ILE A CA 1
ATOM 689 C C . ILE A 1 88 ? 12.949 1.799 44.377 1.00 77.50 88 ILE A C 1
ATOM 691 O O . ILE A 1 88 ? 12.546 2.632 43.571 1.00 77.50 88 ILE A O 1
ATOM 695 N N . PHE A 1 89 ? 14.195 1.791 44.838 1.00 74.38 89 PHE A N 1
ATOM 696 C CA . PHE A 1 89 ? 15.219 2.737 44.407 1.00 74.38 89 PHE A CA 1
ATOM 697 C C . PHE A 1 89 ? 15.876 2.255 43.113 1.00 74.38 89 PHE A C 1
ATOM 699 O O . PHE A 1 89 ? 16.078 1.053 42.932 1.00 74.38 89 PHE A O 1
ATOM 706 N N . GLU A 1 90 ? 16.227 3.191 42.229 1.00 66.88 90 GLU A N 1
ATOM 707 C CA . GLU A 1 90 ? 17.065 2.903 41.066 1.00 66.88 90 GLU A CA 1
ATOM 708 C C . GLU A 1 90 ? 18.390 2.281 41.541 1.00 66.88 90 GLU A C 1
ATOM 710 O O . GLU A 1 90 ? 19.104 2.892 42.343 1.00 66.88 90 GLU A O 1
ATOM 715 N N . PRO A 1 91 ? 18.730 1.060 41.102 1.00 57.19 91 PRO A N 1
ATOM 716 C CA . PRO A 1 91 ? 19.812 0.308 41.716 1.00 57.19 91 PRO A CA 1
ATOM 717 C C . PRO A 1 91 ? 21.206 0.841 41.353 1.00 57.19 91 PRO A C 1
ATOM 719 O O . PRO A 1 91 ? 21.497 1.142 40.195 1.00 57.19 91 PRO A O 1
ATOM 722 N N . ASP A 1 92 ? 22.101 0.837 42.347 1.00 52.09 92 ASP A N 1
ATOM 723 C CA . ASP A 1 92 ? 23.554 0.666 42.162 1.00 52.09 92 ASP A CA 1
ATOM 724 C C . ASP A 1 92 ? 24.042 -0.721 42.654 1.00 52.09 92 ASP A C 1
ATOM 726 O O . ASP A 1 92 ? 25.215 -1.047 42.508 1.00 52.09 92 ASP A O 1
ATOM 730 N N . ASP A 1 93 ? 23.171 -1.572 43.218 1.00 41.09 93 ASP A N 1
ATOM 731 C CA . ASP A 1 93 ? 23.580 -2.790 43.942 1.00 41.09 93 ASP A CA 1
ATOM 732 C C . ASP A 1 93 ? 22.689 -4.010 43.624 1.00 41.09 93 ASP A C 1
ATOM 734 O O . ASP A 1 93 ? 21.494 -3.876 43.398 1.00 41.09 93 ASP A O 1
ATOM 738 N N . ARG A 1 94 ? 23.251 -5.226 43.622 1.00 50.00 94 ARG A N 1
ATOM 739 C CA . ARG A 1 94 ? 22.676 -6.493 43.097 1.00 50.00 94 ARG A CA 1
ATOM 740 C C . ARG A 1 94 ? 21.546 -7.111 43.944 1.00 50.00 94 ARG A C 1
ATOM 742 O O . ARG A 1 94 ? 21.248 -8.299 43.813 1.00 50.00 94 ARG A O 1
ATOM 749 N N . ARG A 1 95 ? 20.894 -6.328 44.804 1.00 50.19 95 ARG A N 1
ATOM 750 C CA . ARG A 1 95 ? 19.856 -6.790 45.746 1.00 50.19 95 ARG A CA 1
ATOM 751 C C . ARG A 1 95 ? 18.437 -6.869 45.155 1.00 50.19 95 ARG A C 1
ATOM 753 O O . ARG A 1 95 ? 17.523 -7.295 45.850 1.00 50.19 95 ARG A O 1
ATOM 760 N N . PHE A 1 96 ? 18.237 -6.520 43.882 1.00 52.94 96 PHE A N 1
ATOM 761 C CA . PHE A 1 96 ? 16.899 -6.350 43.293 1.00 52.94 96 PHE A CA 1
ATOM 762 C C . PHE A 1 96 ? 16.403 -7.555 42.471 1.00 52.94 96 PHE A C 1
ATOM 764 O O . PHE A 1 96 ? 17.177 -8.416 42.041 1.00 52.94 96 PHE A O 1
ATOM 771 N N . VAL A 1 97 ? 15.077 -7.641 42.347 1.00 47.66 97 VAL A N 1
ATOM 772 C CA . VAL A 1 97 ? 14.270 -8.791 41.908 1.00 47.66 97 VAL A CA 1
ATOM 773 C C . VAL A 1 97 ? 14.458 -9.117 40.420 1.00 47.66 97 VAL A C 1
ATOM 775 O O . VAL A 1 97 ? 14.427 -8.231 39.580 1.00 47.66 97 VAL A O 1
ATOM 778 N N . SER A 1 98 ? 14.629 -10.414 40.127 1.00 41.56 98 SER A N 1
ATOM 779 C CA . SER A 1 98 ? 14.822 -11.050 38.808 1.00 41.56 98 SER A CA 1
ATOM 780 C C . SER A 1 98 ? 16.099 -10.713 38.006 1.00 41.56 98 SER A C 1
ATOM 782 O O . SER A 1 98 ? 16.611 -9.603 37.979 1.00 41.56 98 SER A O 1
ATOM 784 N N . SER A 1 99 ? 16.661 -11.744 37.379 1.00 40.09 99 SER A N 1
ATOM 785 C CA . SER A 1 99 ? 18.020 -11.886 36.835 1.00 40.09 99 SER A CA 1
ATOM 786 C C . SER A 1 99 ? 18.286 -11.230 35.471 1.00 40.09 99 SER A C 1
ATOM 788 O O . SER A 1 99 ? 19.148 -11.700 34.734 1.00 40.09 99 SER A O 1
ATOM 790 N N . THR A 1 100 ? 17.596 -10.149 35.114 1.00 38.97 100 THR A N 1
ATOM 791 C CA . THR A 1 100 ? 17.809 -9.444 33.832 1.00 38.97 100 THR A CA 1
ATOM 792 C C . THR A 1 100 ? 18.109 -7.969 34.046 1.00 38.97 100 THR A C 1
ATOM 794 O O . THR A 1 100 ? 17.510 -7.093 33.430 1.00 38.97 100 THR A O 1
ATOM 797 N N . MET A 1 101 ? 19.070 -7.686 34.924 1.00 37.47 101 MET A N 1
ATOM 798 C CA . MET A 1 101 ? 19.782 -6.415 34.880 1.00 37.47 101 MET A CA 1
ATOM 799 C C . MET A 1 101 ? 20.822 -6.545 33.764 1.00 37.47 101 MET A C 1
ATOM 801 O O . MET A 1 101 ? 21.951 -6.962 34.016 1.00 37.47 101 MET A O 1
ATOM 805 N N . TYR A 1 102 ? 20.418 -6.286 32.516 1.00 39.53 102 TYR A N 1
ATOM 806 C CA . TYR A 1 102 ? 21.405 -6.087 31.458 1.00 39.53 102 TYR A CA 1
ATOM 807 C C . TYR A 1 102 ? 22.268 -4.889 31.876 1.00 39.53 102 TYR A C 1
ATOM 809 O O . TYR A 1 102 ? 21.709 -3.854 32.263 1.00 39.53 102 TYR A O 1
ATOM 817 N N . PRO A 1 103 ? 23.605 -5.030 31.901 1.00 42.12 103 PRO A N 1
ATOM 818 C CA . PRO A 1 103 ? 24.482 -3.906 32.178 1.00 42.12 103 PRO A CA 1
ATOM 819 C C . PRO A 1 103 ? 24.172 -2.777 31.190 1.00 42.12 103 PRO A C 1
ATOM 821 O O . PRO A 1 103 ? 23.733 -3.030 30.071 1.00 42.12 103 PRO A O 1
ATOM 824 N N . PHE A 1 104 ? 24.356 -1.535 31.643 1.00 47.06 104 PHE A N 1
ATOM 825 C CA . PHE A 1 104 ? 24.224 -0.299 30.867 1.00 47.06 104 PHE A CA 1
ATOM 826 C C . PHE A 1 104 ? 25.230 -0.268 29.696 1.00 47.06 104 PHE A C 1
ATOM 828 O O . PHE A 1 104 ? 26.144 0.550 29.688 1.00 47.06 104 PHE A O 1
ATOM 835 N N . GLU A 1 105 ? 25.099 -1.168 28.727 1.00 48.31 105 GLU A N 1
ATOM 836 C CA . GLU A 1 105 ? 25.926 -1.178 27.522 1.00 48.31 105 GLU A CA 1
ATOM 837 C C . GLU A 1 105 ? 25.460 -0.077 26.550 1.00 48.31 105 GLU A C 1
ATOM 839 O O . GLU A 1 105 ? 26.305 0.537 25.912 1.00 48.31 105 GLU A O 1
ATOM 844 N N . ASP A 1 106 ? 24.167 0.303 26.573 1.00 46.09 106 ASP A N 1
ATOM 845 C CA . ASP A 1 106 ? 23.558 1.231 25.597 1.00 46.09 106 ASP A CA 1
ATOM 846 C C . ASP A 1 106 ? 22.708 2.375 26.203 1.00 46.09 106 ASP A C 1
ATOM 848 O O . ASP A 1 106 ? 21.668 2.759 25.664 1.00 46.09 106 ASP A O 1
ATOM 852 N N . SER A 1 107 ? 23.109 2.979 27.329 1.00 53.09 107 SER A N 1
ATOM 853 C CA . SER A 1 107 ? 22.445 4.176 27.917 1.00 53.09 107 SER A CA 1
ATOM 854 C C . SER A 1 107 ? 20.946 4.045 28.291 1.00 53.09 107 SER A C 1
ATOM 856 O O . SER A 1 107 ? 20.313 5.036 28.650 1.00 53.09 107 SER A O 1
ATOM 858 N N . ARG A 1 108 ? 20.371 2.833 28.285 1.00 59.19 108 ARG A N 1
ATOM 859 C CA . ARG A 1 108 ? 19.001 2.536 28.750 1.00 59.19 108 ARG A CA 1
ATOM 860 C C . ARG A 1 108 ? 18.993 1.288 29.629 1.00 59.19 108 ARG A C 1
ATOM 862 O O . ARG A 1 108 ? 19.674 0.317 29.316 1.00 59.19 108 ARG A O 1
ATOM 869 N N . ALA A 1 109 ? 18.197 1.293 30.694 1.00 65.81 109 ALA A N 1
ATOM 870 C CA . ALA A 1 109 ? 18.012 0.143 31.580 1.00 65.81 109 ALA A CA 1
ATOM 871 C C . ALA A 1 109 ? 16.530 -0.233 31.672 1.00 65.81 109 ALA A C 1
ATOM 873 O O . ALA A 1 109 ? 15.679 0.639 31.807 1.00 65.81 109 ALA A O 1
ATOM 874 N N . THR A 1 110 ? 16.210 -1.528 31.621 1.00 70.06 110 THR A N 1
ATOM 875 C CA . THR A 1 110 ? 14.835 -2.017 31.814 1.00 70.06 110 THR A CA 1
ATOM 876 C C . THR A 1 110 ? 14.709 -2.666 33.190 1.00 70.06 110 THR A C 1
ATOM 878 O O . THR A 1 110 ? 15.415 -3.627 33.481 1.00 70.06 110 THR A O 1
ATOM 881 N N . LEU A 1 111 ? 13.810 -2.155 34.033 1.00 73.31 111 LEU A N 1
ATOM 882 C CA . LEU A 1 111 ? 13.480 -2.716 35.343 1.00 73.31 111 LEU A CA 1
ATOM 883 C C . LEU A 1 111 ? 12.148 -3.460 35.268 1.00 73.31 111 LEU A C 1
ATOM 885 O O . LEU A 1 111 ? 11.160 -2.914 34.785 1.00 73.31 111 LEU A O 1
ATOM 889 N N . VAL A 1 112 ? 12.101 -4.685 35.786 1.00 79.62 112 VAL A N 1
ATOM 890 C CA . VAL A 1 112 ? 10.860 -5.455 35.937 1.00 79.62 112 VAL A CA 1
ATOM 891 C C . VAL A 1 112 ? 10.564 -5.579 37.424 1.00 79.62 112 VAL A C 1
ATOM 893 O O . VAL A 1 112 ? 11.318 -6.214 38.157 1.00 79.62 112 VAL A O 1
ATOM 896 N N . ILE A 1 113 ? 9.490 -4.940 37.873 1.00 82.94 113 ILE A N 1
ATOM 897 C CA . ILE A 1 113 ? 9.161 -4.783 39.288 1.00 82.94 113 ILE A CA 1
ATOM 898 C C . ILE A 1 113 ? 7.858 -5.534 39.569 1.00 82.94 113 ILE A C 1
ATOM 900 O O . ILE A 1 113 ? 6.831 -5.168 38.995 1.00 82.94 113 ILE A O 1
ATOM 904 N N . PRO A 1 114 ? 7.856 -6.567 40.428 1.00 86.00 114 PRO A N 1
ATOM 905 C CA . PRO A 1 114 ? 6.614 -7.189 40.862 1.00 86.00 114 PRO A CA 1
ATOM 906 C C . PRO A 1 114 ? 5.861 -6.237 41.798 1.00 86.00 114 PRO A C 1
ATOM 908 O O . PRO A 1 114 ? 6.442 -5.658 42.712 1.00 86.00 114 PRO A O 1
ATOM 911 N N . VAL A 1 115 ? 4.561 -6.081 41.587 1.00 91.00 115 VAL A N 1
ATOM 912 C CA . VAL A 1 115 ? 3.676 -5.236 42.390 1.00 91.00 115 VAL A CA 1
ATOM 913 C C . VAL A 1 115 ? 2.478 -6.070 42.811 1.00 91.00 115 VAL A C 1
ATOM 915 O O . VAL A 1 115 ? 1.828 -6.699 41.979 1.00 91.00 115 VAL A O 1
ATOM 918 N N . LYS A 1 116 ? 2.200 -6.092 44.113 1.00 91.25 116 LYS A N 1
ATOM 919 C CA . LYS A 1 116 ? 1.134 -6.879 44.727 1.00 91.25 116 LYS A CA 1
ATOM 920 C C . LYS A 1 116 ? -0.096 -6.013 44.979 1.00 91.25 116 LYS A C 1
ATOM 922 O O . LYS A 1 116 ? -0.008 -4.979 45.647 1.00 91.25 116 LYS A O 1
ATOM 927 N N . LEU A 1 117 ? -1.239 -6.452 44.458 1.00 92.00 117 LEU A N 1
ATOM 928 C CA . LEU A 1 117 ? -2.533 -5.831 44.726 1.00 92.00 117 LEU A CA 1
ATOM 929 C C . LEU A 1 117 ? -3.002 -6.133 46.159 1.00 92.00 117 LEU A C 1
ATOM 931 O O . LEU A 1 117 ? -2.687 -7.201 46.693 1.00 92.00 117 LEU A O 1
ATOM 935 N N . PRO A 1 118 ? -3.772 -5.234 46.800 1.00 89.88 118 PRO A N 1
ATOM 936 C CA . PRO A 1 118 ? -4.370 -5.532 48.092 1.00 89.88 118 PRO A CA 1
ATOM 937 C C . PRO A 1 118 ? -5.322 -6.736 47.973 1.00 89.88 118 PRO A C 1
ATOM 939 O O . PRO A 1 118 ? -6.038 -6.849 46.974 1.00 89.88 118 PRO A O 1
ATOM 942 N N . PRO A 1 119 ? -5.346 -7.638 48.970 1.00 85.94 119 PRO A N 1
ATOM 943 C CA . PRO A 1 119 ? -6.113 -8.883 48.897 1.00 85.94 119 PRO A CA 1
ATOM 944 C C . PRO A 1 119 ? -7.629 -8.661 48.844 1.00 85.94 119 PRO A C 1
ATOM 946 O O . PRO A 1 119 ? -8.330 -9.460 48.233 1.00 85.94 119 PRO A O 1
ATOM 949 N N . ASP A 1 120 ? -8.107 -7.563 49.434 1.00 86.44 120 ASP A N 1
ATOM 950 C CA . ASP A 1 120 ? -9.534 -7.245 49.557 1.00 86.44 120 ASP A CA 1
ATOM 951 C C . ASP A 1 120 ? -9.997 -6.172 48.554 1.00 86.44 120 ASP A C 1
ATOM 953 O O . ASP A 1 120 ? -11.133 -5.698 48.617 1.00 86.44 120 ASP A O 1
ATOM 957 N N . LEU A 1 121 ? -9.114 -5.736 47.647 1.00 86.88 121 LEU A N 1
ATOM 958 C CA . LEU A 1 121 ? -9.442 -4.694 46.681 1.00 86.88 121 LEU A CA 1
ATOM 959 C C . LEU A 1 121 ? -10.086 -5.310 45.442 1.00 86.88 121 LEU A C 1
ATOM 961 O O . LEU A 1 121 ? -9.450 -6.068 44.719 1.00 86.88 121 LEU A O 1
ATOM 965 N N . THR A 1 122 ? -11.320 -4.905 45.162 1.00 90.44 122 THR A N 1
ATOM 966 C CA . THR A 1 122 ? -12.010 -5.167 43.897 1.00 90.44 122 THR A CA 1
ATOM 967 C C . THR A 1 122 ? -12.504 -3.853 43.321 1.00 90.44 122 THR A C 1
ATOM 969 O O . THR A 1 122 ? -12.846 -2.924 44.055 1.00 90.44 122 THR A O 1
ATOM 972 N N . CYS A 1 123 ? -12.503 -3.746 41.998 1.00 87.44 123 CYS A N 1
ATOM 973 C CA . CYS A 1 123 ? -12.997 -2.562 41.316 1.00 87.44 123 CYS A CA 1
ATOM 974 C C . CYS A 1 123 ? -13.290 -2.861 39.851 1.00 87.44 123 CYS A C 1
ATOM 976 O O . CYS A 1 123 ? -12.446 -3.373 39.113 1.00 87.44 123 CYS A O 1
ATOM 978 N N . ASP A 1 124 ? -14.465 -2.439 39.396 1.00 84.62 124 ASP A N 1
ATOM 979 C CA . ASP A 1 124 ? -14.833 -2.552 37.985 1.00 84.62 124 ASP A CA 1
ATOM 980 C C . ASP A 1 124 ? -13.980 -1.650 37.091 1.00 84.62 124 ASP A C 1
ATOM 982 O O . ASP A 1 124 ? -13.825 -1.926 35.896 1.00 84.62 124 ASP A O 1
ATOM 986 N N . HIS A 1 125 ? -13.455 -0.565 37.675 1.00 87.31 125 HIS A N 1
ATOM 987 C CA . HIS A 1 125 ? -12.634 0.436 37.010 1.00 87.31 125 HIS A CA 1
ATOM 988 C C . HIS A 1 125 ? -11.830 1.245 38.049 1.00 87.31 125 HIS A C 1
ATOM 990 O O . HIS A 1 125 ? -12.309 2.239 38.596 1.00 87.31 125 HIS A O 1
ATOM 996 N N . CYS A 1 126 ? -10.607 0.789 38.311 1.00 90.38 126 CYS A N 1
ATOM 997 C CA . CYS A 1 126 ? -9.591 1.470 39.110 1.00 90.38 126 CYS A CA 1
ATOM 998 C C . CYS A 1 126 ? -8.650 2.299 38.236 1.00 90.38 126 CYS A C 1
ATOM 1000 O O . CYS A 1 126 ? -8.439 1.985 37.065 1.00 90.38 126 CYS A O 1
ATOM 1002 N N . VAL A 1 127 ? -7.974 3.264 38.854 1.00 91.44 127 VAL A N 1
ATOM 1003 C CA . VAL A 1 127 ? -6.833 3.962 38.253 1.00 91.44 127 VAL A CA 1
ATOM 1004 C C . VAL A 1 127 ? -5.557 3.544 38.973 1.00 91.44 127 VAL A C 1
ATOM 1006 O O . VAL A 1 127 ? -5.392 3.810 40.162 1.00 91.44 127 VAL A O 1
ATOM 1009 N N . PHE A 1 128 ? -4.663 2.875 38.252 1.00 93.00 128 PHE A N 1
ATOM 1010 C CA . PHE A 1 128 ? -3.312 2.544 38.692 1.00 93.00 128 PHE A CA 1
ATOM 1011 C C . PHE A 1 128 ? -2.374 3.707 38.371 1.00 93.00 128 PHE A C 1
ATOM 1013 O O . PHE A 1 128 ? -2.354 4.170 37.235 1.00 93.00 128 PHE A O 1
ATOM 1020 N N . GLN A 1 129 ? -1.585 4.155 39.343 1.00 92.88 129 GLN A N 1
ATOM 1021 C CA . GLN A 1 129 ? -0.619 5.241 39.196 1.00 92.88 129 GLN A CA 1
ATOM 1022 C C . GLN A 1 129 ? 0.802 4.716 39.403 1.00 92.88 129 GLN A C 1
ATOM 1024 O O . GLN A 1 129 ? 1.071 4.018 40.384 1.00 92.88 129 GLN A O 1
ATOM 1029 N N . TRP A 1 130 ? 1.727 5.128 38.536 1.00 91.06 130 TRP A N 1
ATOM 1030 C CA . TRP A 1 130 ? 3.162 5.053 38.806 1.00 91.06 130 TRP A CA 1
ATOM 1031 C C . TRP A 1 130 ? 3.704 6.451 39.095 1.00 91.06 130 TRP A C 1
ATOM 1033 O O . TRP A 1 130 ? 3.415 7.414 38.382 1.00 91.06 130 TRP A O 1
ATOM 1043 N N . LYS A 1 131 ? 4.497 6.552 40.159 1.00 89.31 131 LYS A N 1
ATOM 1044 C CA . LYS A 1 131 ? 5.219 7.755 40.558 1.00 89.31 131 LYS A CA 1
ATOM 1045 C C . LYS A 1 131 ? 6.716 7.489 40.466 1.00 89.31 131 LYS A C 1
ATOM 1047 O O . LYS A 1 131 ? 7.191 6.456 40.936 1.00 89.31 131 LYS A O 1
ATOM 1052 N N . TRP A 1 132 ? 7.458 8.435 39.906 1.00 86.06 132 TRP A N 1
ATOM 1053 C CA . TRP A 1 132 ? 8.915 8.479 39.965 1.00 86.06 132 TRP A CA 1
ATOM 1054 C C . TRP A 1 132 ? 9.360 9.759 40.661 1.00 86.06 132 TRP A C 1
ATOM 1056 O O . TRP A 1 132 ? 8.877 10.843 40.346 1.00 86.06 132 TRP A O 1
ATOM 1066 N N . HIS A 1 133 ? 10.266 9.623 41.619 1.00 81.50 133 HIS A N 1
ATOM 1067 C CA . HIS A 1 133 ? 10.884 10.732 42.330 1.00 81.50 133 HIS A CA 1
ATOM 1068 C C . HIS A 1 133 ? 12.383 10.696 42.056 1.00 81.50 133 HIS A C 1
ATOM 1070 O O . HIS A 1 133 ? 13.061 9.774 42.512 1.00 81.50 133 HIS A O 1
ATOM 1076 N N . CYS A 1 134 ? 12.910 11.692 41.345 1.00 75.50 134 CYS A N 1
ATOM 1077 C CA . CYS A 1 134 ? 14.336 11.776 41.018 1.00 75.50 134 CYS A CA 1
ATOM 1078 C C . CYS A 1 134 ? 15.203 11.939 42.286 1.00 75.50 134 CYS A C 1
ATOM 1080 O O . CYS A 1 134 ? 14.722 12.406 43.316 1.00 75.50 134 CYS A O 1
ATOM 1082 N N . GLY A 1 135 ? 16.477 11.537 42.246 1.00 64.38 135 GLY A N 1
ATOM 1083 C CA . GLY A 1 135 ? 17.365 11.506 43.421 1.00 64.38 135 GLY A CA 1
ATOM 1084 C C . GLY A 1 135 ? 18.748 12.158 43.263 1.00 64.38 135 GLY A C 1
ATOM 1085 O O . GLY A 1 135 ? 19.504 12.174 44.232 1.00 64.38 135 GLY A O 1
ATOM 1086 N N . ASN A 1 136 ? 19.121 12.698 42.094 1.00 62.59 136 ASN A N 1
ATOM 1087 C CA . ASN A 1 136 ? 20.484 13.186 41.822 1.00 62.59 136 ASN A CA 1
ATOM 1088 C C . ASN A 1 136 ? 20.703 14.704 41.950 1.00 62.59 136 ASN A C 1
ATOM 1090 O O . ASN A 1 136 ? 21.735 15.189 41.494 1.00 62.59 136 ASN A O 1
ATOM 1094 N N . ASN A 1 137 ? 19.845 15.427 42.674 1.00 51.91 137 ASN A N 1
ATOM 1095 C CA . ASN A 1 137 ? 20.105 16.816 43.066 1.00 51.91 137 ASN A CA 1
ATOM 1096 C C . ASN A 1 137 ? 20.379 16.886 44.574 1.00 51.91 137 ASN A C 1
ATOM 1098 O O . ASN A 1 137 ? 19.497 17.171 45.377 1.00 51.91 137 ASN A O 1
ATOM 1102 N N . PHE A 1 138 ? 21.623 16.605 44.981 1.00 43.12 138 PHE A N 1
ATOM 1103 C CA . PHE A 1 138 ? 22.025 16.680 46.396 1.00 43.12 138 PHE A CA 1
ATOM 1104 C C . PHE A 1 138 ? 22.144 18.118 46.933 1.00 43.12 138 PHE A C 1
ATOM 1106 O O . PHE A 1 138 ? 22.461 18.324 48.099 1.00 43.12 138 PHE A O 1
ATOM 1113 N N . TRP A 1 139 ? 21.842 19.116 46.108 1.00 35.47 139 TRP A N 1
ATOM 1114 C CA . TRP A 1 139 ? 21.587 20.489 46.509 1.00 35.47 139 TRP A CA 1
ATOM 1115 C C . TRP A 1 139 ? 20.451 21.011 45.635 1.00 35.47 139 TRP A C 1
ATOM 1117 O O . TRP A 1 139 ? 20.322 20.590 44.487 1.00 35.47 139 TRP A O 1
ATOM 1127 N N . ARG A 1 140 ? 19.621 21.877 46.226 1.00 43.19 140 ARG A N 1
ATOM 1128 C CA . ARG A 1 140 ? 18.589 22.696 45.573 1.00 43.19 140 ARG A CA 1
ATOM 1129 C C . ARG A 1 140 ? 18.961 22.982 44.111 1.00 43.19 140 ARG A C 1
ATOM 1131 O O . ARG A 1 140 ? 20.095 23.381 43.850 1.00 43.19 140 ARG A O 1
ATOM 1138 N N . ASP A 1 141 ? 18.006 22.797 43.199 1.00 41.81 141 ASP A N 1
ATOM 1139 C CA . ASP A 1 141 ? 18.132 23.267 41.815 1.00 41.81 141 ASP A CA 1
ATOM 1140 C C . ASP A 1 141 ? 18.577 24.746 41.806 1.00 41.81 141 ASP A C 1
ATOM 1142 O O . ASP A 1 141 ? 18.370 25.451 42.801 1.00 41.81 141 ASP A O 1
ATOM 1146 N N . ILE A 1 142 ? 19.172 25.230 40.713 1.00 47.19 142 ILE A N 1
ATOM 1147 C CA . ILE A 1 142 ? 19.735 26.592 40.591 1.00 47.19 142 ILE A CA 1
ATOM 1148 C C . ILE A 1 142 ? 18.720 27.689 40.994 1.00 47.19 142 ILE A C 1
ATOM 1150 O O . ILE A 1 142 ? 19.111 28.774 41.422 1.00 47.19 142 ILE A O 1
ATOM 1154 N N . ASP A 1 143 ? 17.427 27.347 40.949 1.00 50.25 143 ASP A N 1
ATOM 1155 C CA . ASP A 1 143 ? 16.267 28.182 41.261 1.00 50.25 143 ASP A CA 1
ATOM 1156 C C . ASP A 1 143 ? 15.536 27.817 42.577 1.00 50.25 143 ASP A C 1
ATOM 1158 O O . ASP A 1 143 ? 14.427 28.291 42.829 1.00 50.25 143 ASP A O 1
ATOM 1162 N N . ASN A 1 144 ? 16.126 26.998 43.458 1.00 50.72 144 ASN A N 1
ATOM 1163 C CA . ASN A 1 144 ? 15.564 26.654 44.775 1.00 50.72 144 ASN A CA 1
ATOM 1164 C C . ASN A 1 144 ? 14.243 25.841 44.740 1.00 50.72 144 ASN A C 1
ATOM 1166 O O . ASN A 1 144 ? 13.442 25.905 45.678 1.00 50.72 144 ASN A O 1
ATOM 1170 N N . VAL A 1 145 ? 14.012 25.082 43.663 1.00 50.50 145 VAL A N 1
ATOM 1171 C CA . VAL A 1 145 ? 12.756 24.359 43.376 1.00 50.50 145 VAL A CA 1
ATOM 1172 C C . VAL A 1 145 ? 12.739 22.964 44.042 1.00 50.50 145 VAL A C 1
ATOM 1174 O O . VAL A 1 145 ? 13.797 22.338 44.155 1.00 50.50 145 VAL A O 1
ATOM 1177 N N . PRO A 1 146 ? 11.575 22.463 44.517 1.00 54.44 146 PRO A N 1
ATOM 1178 C CA . PRO A 1 146 ? 11.422 21.093 45.020 1.00 54.44 146 PRO A CA 1
ATOM 1179 C C . PRO A 1 146 ? 11.830 20.017 43.999 1.00 54.44 146 PRO A C 1
ATOM 1181 O O . PRO A 1 146 ? 11.795 20.245 42.795 1.00 54.44 146 PRO A O 1
ATOM 1184 N N . GLN A 1 147 ? 12.202 18.836 44.499 1.00 62.94 147 GLN A N 1
ATOM 1185 C CA . GLN A 1 147 ? 12.655 17.685 43.711 1.00 62.94 147 GLN A CA 1
ATOM 1186 C C . GLN A 1 147 ? 11.652 17.287 42.610 1.00 62.94 147 GLN A C 1
ATOM 1188 O O . GLN A 1 147 ? 10.451 17.221 42.865 1.00 62.94 147 GLN A O 1
ATOM 1193 N N . GLU A 1 148 ? 12.146 16.989 41.401 1.00 70.81 148 GLU A N 1
ATOM 1194 C CA . GLU A 1 148 ? 11.289 16.589 40.278 1.00 70.81 148 GLU A CA 1
ATOM 1195 C C . GLU A 1 148 ? 10.573 15.261 40.555 1.00 70.81 148 GLU A C 1
ATOM 1197 O O . GLU A 1 148 ? 11.194 14.246 40.894 1.00 70.81 148 GLU A O 1
ATOM 1202 N N . GLU A 1 149 ? 9.254 15.279 40.369 1.00 76.19 149 GLU A N 1
ATOM 1203 C CA . GLU A 1 149 ? 8.381 14.116 40.458 1.00 76.19 149 GLU A CA 1
ATOM 1204 C C . GLU A 1 149 ? 7.630 13.939 39.137 1.00 76.19 149 GLU A C 1
ATOM 1206 O O . GLU A 1 149 ? 7.148 14.907 38.543 1.00 76.19 149 GLU A O 1
ATOM 1211 N N . PHE A 1 150 ? 7.500 12.690 38.703 1.00 80.12 150 PHE A N 1
ATOM 1212 C CA . PHE A 1 150 ? 6.783 12.303 37.497 1.00 80.12 150 PHE A CA 1
ATOM 1213 C C . PHE A 1 150 ? 5.670 11.335 37.861 1.00 80.12 150 PHE A C 1
ATOM 1215 O O . PHE A 1 150 ? 5.860 10.424 38.669 1.00 80.12 150 PHE A O 1
ATOM 1222 N N . PHE A 1 151 ? 4.516 11.520 37.234 1.00 85.94 151 PHE A N 1
ATOM 1223 C CA . PHE A 1 151 ? 3.323 10.725 37.468 1.00 85.94 151 PHE A CA 1
ATOM 1224 C C . PHE A 1 151 ? 2.773 10.240 36.139 1.00 85.94 151 PHE A C 1
ATOM 1226 O O . PHE A 1 151 ? 2.809 10.962 35.144 1.00 85.94 151 PHE A O 1
ATOM 1233 N N . GLY A 1 152 ? 2.207 9.043 36.144 1.00 86.50 152 GLY A N 1
ATOM 1234 C CA . GLY A 1 152 ? 1.298 8.624 35.094 1.00 86.50 152 GLY A CA 1
ATOM 1235 C C . GLY A 1 152 ? 0.311 7.590 35.604 1.00 86.50 152 GLY A C 1
ATOM 1236 O O . GLY A 1 152 ? 0.497 7.012 36.678 1.00 86.50 152 GLY A O 1
ATOM 1237 N N . CYS A 1 153 ? -0.766 7.411 34.844 1.00 90.12 153 CYS A N 1
ATOM 1238 C CA . CYS A 1 153 ? -1.893 6.578 35.228 1.00 90.12 153 CYS A CA 1
ATOM 1239 C C . CYS A 1 153 ? -2.337 5.635 34.108 1.00 90.12 153 CYS A C 1
ATOM 1241 O O . CYS A 1 153 ? -2.143 5.911 32.924 1.00 90.12 153 CYS A O 1
ATOM 1243 N N . ALA A 1 154 ? -2.960 4.526 34.500 1.00 89.00 154 ALA A N 1
ATOM 1244 C CA . ALA A 1 154 ? -3.632 3.591 33.612 1.00 89.00 154 ALA A CA 1
ATOM 1245 C C . ALA A 1 154 ? -4.914 3.062 34.264 1.00 89.00 154 ALA A C 1
ATOM 1247 O O . ALA A 1 154 ? -4.933 2.736 35.452 1.00 89.00 154 ALA A O 1
ATOM 1248 N N . ASP A 1 155 ? -5.975 2.933 33.477 1.00 88.62 155 ASP A N 1
ATOM 1249 C CA . ASP A 1 155 ? -7.241 2.363 33.925 1.00 88.62 155 ASP A CA 1
ATOM 1250 C C . ASP A 1 155 ? -7.179 0.830 33.933 1.00 88.62 155 ASP A C 1
ATOM 1252 O O . ASP A 1 155 ? -6.878 0.214 32.911 1.00 88.62 155 ASP A O 1
ATOM 1256 N N . ILE A 1 156 ? -7.482 0.187 35.060 1.00 92.25 156 ILE A N 1
ATOM 1257 C CA . ILE A 1 156 ? -7.462 -1.279 35.212 1.00 92.25 156 ILE A CA 1
ATOM 1258 C C . ILE A 1 156 ? -8.736 -1.788 35.897 1.00 92.25 156 ILE A C 1
ATOM 1260 O O . ILE A 1 156 ? -9.488 -1.017 36.488 1.00 92.25 156 ILE A O 1
ATOM 1264 N N . ARG A 1 157 ? -8.981 -3.097 35.835 1.00 92.00 157 ARG A N 1
ATOM 1265 C CA . ARG A 1 157 ? -10.053 -3.781 36.577 1.00 92.00 157 ARG A CA 1
ATOM 1266 C C . ARG A 1 157 ? -9.458 -4.792 37.547 1.00 92.00 157 ARG A C 1
ATOM 1268 O O . ARG A 1 157 ? -8.476 -5.445 37.201 1.00 92.00 157 ARG A O 1
ATOM 1275 N N . ILE A 1 158 ? -10.059 -4.934 38.727 1.00 92.06 158 ILE A N 1
ATOM 1276 C CA . ILE A 1 158 ? -9.700 -5.966 39.704 1.00 92.06 158 ILE A CA 1
ATOM 1277 C C . ILE A 1 158 ? -10.942 -6.775 40.065 1.00 92.06 158 ILE A C 1
ATOM 1279 O O . ILE A 1 158 ? -11.896 -6.240 40.632 1.00 92.06 158 ILE A O 1
ATOM 1283 N N . GLU A 1 159 ? -10.924 -8.057 39.721 1.00 90.88 159 GLU A N 1
ATOM 1284 C CA . GLU A 1 159 ? -12.020 -8.993 39.956 1.00 90.88 159 GLU A CA 1
ATOM 1285 C C . GLU A 1 159 ? -11.882 -9.695 41.312 1.00 90.88 159 GLU A C 1
ATOM 1287 O O . GLU A 1 159 ? -10.780 -10.001 41.773 1.00 90.88 159 GLU A O 1
ATOM 1292 N N . GLY A 1 160 ? -13.024 -9.939 41.958 1.00 83.12 160 GLY A N 1
ATOM 1293 C CA . GLY A 1 160 ? -13.100 -10.722 43.190 1.00 83.12 160 GLY A CA 1
ATOM 1294 C C . GLY A 1 160 ? -12.967 -12.228 42.937 1.00 83.12 160 GLY A C 1
ATOM 1295 O O . GLY A 1 160 ? -13.000 -12.681 41.793 1.00 83.12 160 GLY A O 1
ATOM 1296 N N . PRO A 1 161 ? -12.878 -13.043 44.000 1.00 70.25 161 PRO A N 1
ATOM 1297 C CA . PRO A 1 161 ? -12.788 -14.482 43.860 1.00 70.25 161 PRO A CA 1
ATOM 1298 C C . PRO A 1 161 ? -14.134 -14.996 43.341 1.00 70.25 161 PRO A C 1
ATOM 1300 O O . PRO A 1 161 ? -15.190 -14.662 43.887 1.00 70.25 161 PRO A O 1
ATOM 1303 N N . ALA A 1 162 ? -14.095 -15.795 42.274 1.00 50.28 162 ALA A N 1
ATOM 1304 C CA . ALA A 1 162 ? -15.277 -16.323 41.605 1.00 50.28 162 ALA A CA 1
ATOM 1305 C C . ALA A 1 162 ? -16.189 -17.071 42.594 1.00 50.28 162 ALA A C 1
ATOM 1307 O O . ALA A 1 162 ? -15.974 -18.239 42.915 1.00 50.28 162 ALA A O 1
ATOM 1308 N N . THR A 1 163 ? -17.230 -16.400 43.082 1.00 41.59 163 THR A N 1
ATOM 1309 C CA . THR A 1 163 ? -18.300 -17.039 43.843 1.00 41.59 163 THR A CA 1
ATOM 1310 C C . THR A 1 163 ? -19.264 -17.667 42.845 1.00 41.59 163 THR A C 1
ATOM 1312 O O . THR A 1 163 ? -19.956 -16.997 42.082 1.00 41.59 163 THR A O 1
ATOM 1315 N N . THR A 1 164 ? -19.278 -18.996 42.824 1.00 44.31 164 THR A N 1
ATOM 1316 C CA . THR A 1 164 ? -20.220 -19.812 42.062 1.00 44.31 164 THR A CA 1
ATOM 1317 C C . THR A 1 164 ? -21.649 -19.584 42.551 1.00 44.31 164 THR A C 1
ATOM 1319 O O . THR A 1 164 ? -22.098 -20.288 43.451 1.00 44.31 164 THR A O 1
ATOM 1322 N N . LEU A 1 165 ? -22.393 -18.663 41.939 1.00 35.69 165 LEU A N 1
ATOM 1323 C CA . LEU A 1 165 ? -23.856 -18.649 42.000 1.00 35.69 165 LEU A CA 1
ATOM 1324 C C . LEU A 1 165 ? -24.445 -18.276 40.634 1.00 35.69 165 LEU A C 1
ATOM 1326 O O . LEU A 1 165 ? -24.247 -17.186 40.106 1.00 35.69 165 LEU A O 1
ATOM 1330 N N . ARG A 1 166 ? -25.168 -19.244 40.060 1.00 42.94 166 ARG A N 1
ATOM 1331 C CA . ARG A 1 166 ? -25.951 -19.133 38.826 1.00 42.94 166 ARG A CA 1
ATOM 1332 C C . ARG A 1 166 ? -27.062 -18.093 38.984 1.00 42.94 166 ARG A C 1
ATOM 1334 O O . ARG A 1 166 ? -27.873 -18.210 39.895 1.00 42.94 166 ARG A O 1
ATOM 1341 N N . SER A 1 167 ? -27.186 -17.188 38.020 1.00 30.11 167 SER A N 1
ATOM 1342 C CA . SER A 1 167 ? -28.454 -16.546 37.666 1.00 30.11 167 SER A CA 1
ATOM 1343 C C . SER A 1 167 ? -28.348 -15.962 36.259 1.00 30.11 167 SER A C 1
ATOM 1345 O O . SER A 1 167 ? -27.364 -15.323 35.901 1.00 30.11 167 SER A O 1
ATOM 1347 N N . SER A 1 168 ? -29.362 -16.258 35.456 1.00 42.34 168 SER A N 1
ATOM 1348 C CA . SER A 1 168 ? -29.494 -15.970 34.037 1.00 42.34 168 SER A CA 1
ATOM 1349 C C . SER A 1 168 ? -29.572 -14.473 33.731 1.00 42.34 168 SER A C 1
ATOM 1351 O O . SER A 1 168 ? -30.617 -13.847 33.895 1.00 42.34 168 SER A O 1
ATOM 1353 N N . SER A 1 169 ? -28.508 -13.935 33.159 1.00 36.31 169 SER A N 1
ATOM 1354 C CA . SER A 1 169 ? -28.595 -12.922 32.115 1.00 36.31 169 SER A CA 1
ATOM 1355 C C . SER A 1 169 ? -27.506 -13.253 31.108 1.00 36.31 169 SER A C 1
ATOM 1357 O O . SER A 1 169 ? -26.355 -13.498 31.464 1.00 36.31 169 SER A O 1
ATOM 1359 N N . THR A 1 170 ? -27.890 -13.394 29.847 1.00 34.41 170 THR A N 1
ATOM 1360 C CA . THR A 1 170 ? -26.946 -13.641 28.762 1.00 34.41 170 THR A CA 1
ATOM 1361 C C . THR A 1 170 ? -25.901 -12.518 28.795 1.00 34.41 170 THR A C 1
ATOM 1363 O O . THR A 1 170 ? -26.299 -11.351 28.735 1.00 34.41 170 THR A O 1
ATOM 1366 N N . PRO A 1 171 ? -24.595 -12.814 28.933 1.00 38.94 171 PRO A N 1
ATOM 1367 C CA . PRO A 1 171 ? -23.565 -11.788 28.848 1.00 38.94 171 PRO A CA 1
ATOM 1368 C C . PRO A 1 171 ? -23.679 -11.077 27.492 1.00 38.94 171 PRO A C 1
ATOM 1370 O O . PRO A 1 171 ? -23.981 -11.750 26.498 1.00 38.94 171 PRO A O 1
ATOM 1373 N N . PRO A 1 172 ? -23.403 -9.761 27.396 1.00 39.81 172 PRO A N 1
ATOM 1374 C CA . PRO A 1 172 ? -23.034 -9.194 26.107 1.00 39.81 172 PRO A CA 1
ATOM 1375 C C . PRO A 1 172 ? -21.883 -10.053 25.572 1.00 39.81 172 PRO A C 1
ATOM 1377 O O . PRO A 1 172 ? -20.988 -10.392 26.359 1.00 39.81 172 PRO A O 1
ATOM 1380 N N . PRO A 1 173 ? -21.909 -10.468 24.294 1.00 33.34 173 PRO A N 1
ATOM 1381 C CA . PRO A 1 173 ? -20.842 -11.293 23.756 1.00 33.34 173 PRO A CA 1
ATOM 1382 C C . PRO A 1 173 ? -19.497 -10.617 24.061 1.00 33.34 173 PRO A C 1
ATOM 1384 O O . PRO A 1 173 ? -19.404 -9.387 23.967 1.00 33.34 173 PRO A O 1
ATOM 1387 N N . PRO A 1 174 ? -18.478 -11.382 24.491 1.00 34.22 174 PRO A N 1
ATOM 1388 C CA . PRO A 1 174 ? -17.162 -10.825 24.752 1.00 34.22 174 PRO A CA 1
ATOM 1389 C C . PRO A 1 174 ? -16.720 -10.013 23.534 1.00 34.22 174 PRO A C 1
ATOM 1391 O O . PRO A 1 174 ? -16.861 -10.475 22.399 1.00 34.22 174 PRO A O 1
ATOM 1394 N N . LEU A 1 175 ? -16.193 -8.805 23.774 1.00 34.72 175 LEU A N 1
ATOM 1395 C CA . LEU A 1 175 ? -15.453 -8.066 22.752 1.00 34.72 175 LEU A CA 1
ATOM 1396 C C . LEU A 1 175 ? -14.476 -9.056 22.109 1.00 34.72 175 LEU A C 1
ATOM 1398 O O . LEU A 1 175 ? -13.774 -9.744 22.862 1.00 34.72 175 LEU A O 1
ATOM 1402 N N . PRO A 1 176 ? -14.459 -9.179 20.766 1.00 29.30 176 PRO A N 1
ATOM 1403 C CA . PRO A 1 176 ? -13.638 -10.170 20.100 1.00 29.30 176 PRO A CA 1
ATOM 1404 C C . PRO A 1 176 ? -12.226 -10.054 20.647 1.00 29.30 176 PRO A C 1
ATOM 1406 O O . PRO A 1 176 ? -11.615 -8.982 20.584 1.00 29.30 176 PRO A O 1
ATOM 1409 N N . THR A 1 177 ? -11.704 -11.152 21.193 1.00 34.84 177 THR A N 1
ATOM 1410 C CA . THR A 1 177 ? -10.262 -11.281 21.357 1.00 34.84 177 THR A CA 1
ATOM 1411 C C . THR A 1 177 ? -9.659 -10.853 20.021 1.00 34.84 177 THR A C 1
ATOM 1413 O O . THR A 1 177 ? -10.127 -11.282 18.962 1.00 34.84 177 THR A O 1
ATOM 1416 N N . LEU A 1 178 ? -8.667 -9.956 20.044 1.00 35.69 178 LEU A N 1
ATOM 1417 C CA . LEU A 1 178 ? -7.781 -9.737 18.901 1.00 35.69 178 LEU A CA 1
ATOM 1418 C C . LEU A 1 178 ? -7.002 -11.041 18.703 1.00 35.69 178 LEU A C 1
ATOM 1420 O O . LEU A 1 178 ? -5.818 -11.130 19.008 1.00 35.69 178 LEU A O 1
ATOM 1424 N N . GLN A 1 179 ? -7.694 -12.079 18.245 1.00 35.53 179 GLN A N 1
ATOM 1425 C CA . GLN A 1 179 ? -7.060 -13.202 17.617 1.00 35.53 179 GLN A CA 1
ATOM 1426 C C . GLN A 1 179 ? -6.469 -12.629 16.332 1.00 35.53 179 GLN A C 1
ATOM 1428 O O . GLN A 1 179 ? -7.173 -11.934 15.576 1.00 35.53 179 GLN A O 1
ATOM 1433 N N . PRO A 1 180 ? -5.176 -12.866 16.069 1.00 37.88 180 PRO A N 1
ATOM 1434 C CA . PRO A 1 180 ? -4.724 -12.910 14.700 1.00 37.88 180 PRO A CA 1
ATOM 1435 C C . PRO A 1 180 ? -5.779 -13.730 13.955 1.00 37.88 180 PRO A C 1
ATOM 1437 O O . PRO A 1 180 ? -6.071 -14.828 14.413 1.00 37.88 180 PRO A O 1
ATOM 1440 N N . GLY A 1 181 ? -6.436 -13.201 12.914 1.00 34.25 181 GLY A N 1
ATOM 1441 C CA . GLY A 1 181 ? -7.296 -14.061 12.104 1.00 34.25 181 GLY A CA 1
ATOM 1442 C C . GLY A 1 181 ? -6.420 -15.229 11.683 1.00 34.25 181 GLY A C 1
ATOM 1443 O O . GLY A 1 181 ? -5.454 -14.996 10.954 1.00 34.25 181 GLY A O 1
ATOM 1444 N N . GLU A 1 182 ? -6.649 -16.412 12.259 1.00 32.25 182 GLU A N 1
ATOM 1445 C CA . GLU A 1 182 ? -5.865 -17.591 11.934 1.00 32.25 182 GLU A CA 1
ATOM 1446 C C . GLU A 1 182 ? -6.081 -17.795 10.439 1.00 32.25 182 GLU A C 1
ATOM 1448 O O . GLU A 1 182 ? -7.229 -17.953 10.000 1.00 32.25 182 GLU A O 1
ATOM 1453 N N . PRO A 1 183 ? -5.025 -17.714 9.612 1.00 37.12 183 PRO A N 1
ATOM 1454 C CA . PRO A 1 183 ? -5.154 -18.113 8.230 1.00 37.12 183 PRO A CA 1
ATOM 1455 C C . PRO A 1 183 ? -5.653 -19.554 8.265 1.00 37.12 183 PRO A C 1
ATOM 1457 O O . PRO A 1 183 ? -4.963 -20.415 8.810 1.00 37.12 183 PRO A O 1
ATOM 1460 N N . LYS A 1 184 ? -6.847 -19.824 7.718 1.00 34.22 184 LYS A N 1
ATOM 1461 C CA . LYS A 1 184 ? -7.278 -21.206 7.492 1.00 34.22 184 LYS A CA 1
ATOM 1462 C C . LYS A 1 184 ? -6.117 -21.917 6.788 1.00 34.22 184 LYS A C 1
ATOM 1464 O O . LYS A 1 184 ? -5.726 -21.459 5.706 1.00 34.22 184 LYS A O 1
ATOM 1469 N N . PRO A 1 185 ? -5.539 -22.980 7.373 1.00 31.30 185 PRO A N 1
ATOM 1470 C CA . PRO A 1 185 ? -4.467 -23.713 6.724 1.00 31.30 185 PRO A CA 1
ATOM 1471 C C . PRO A 1 185 ? -4.942 -24.157 5.335 1.00 31.30 185 PRO A C 1
ATOM 1473 O O . PRO A 1 185 ? -5.934 -24.870 5.225 1.00 31.30 185 PRO A O 1
ATOM 1476 N N . GLY A 1 186 ? -4.272 -23.696 4.273 1.00 45.59 186 GLY A N 1
ATOM 1477 C CA . GLY A 1 186 ? -4.473 -24.221 2.916 1.00 45.59 186 GLY A CA 1
ATOM 1478 C C . GLY A 1 186 ? -5.193 -23.345 1.883 1.00 45.59 186 GLY A C 1
ATOM 1479 O O . GLY A 1 186 ? -5.403 -23.836 0.781 1.00 45.59 186 GLY A O 1
ATOM 1480 N N . THR A 1 187 ? -5.525 -22.072 2.145 1.00 62.50 187 THR A N 1
ATOM 1481 C CA . THR A 1 187 ? -6.028 -21.168 1.077 1.00 62.50 187 THR A CA 1
ATOM 1482 C C . THR A 1 187 ? -5.088 -19.984 0.850 1.00 62.50 187 THR A C 1
ATOM 1484 O O . THR A 1 187 ? -4.947 -19.095 1.688 1.00 62.50 187 THR A O 1
ATOM 1487 N N . MET A 1 188 ? -4.394 -19.995 -0.290 1.00 77.88 188 MET A N 1
ATOM 1488 C CA . MET A 1 188 ? -3.534 -18.896 -0.732 1.00 77.88 188 MET A CA 1
ATOM 1489 C C . MET A 1 188 ? -4.396 -17.666 -1.049 1.00 77.88 188 MET A C 1
ATOM 1491 O O . MET A 1 188 ? -5.393 -17.773 -1.765 1.00 77.88 188 MET A O 1
ATOM 1495 N N . LYS A 1 189 ? -4.033 -16.492 -0.516 1.00 88.50 189 LYS A N 1
ATOM 1496 C CA . LYS A 1 189 ? -4.696 -15.236 -0.892 1.00 88.50 189 LYS A CA 1
ATOM 1497 C C . LYS A 1 189 ? -4.165 -14.778 -2.248 1.00 88.50 189 LYS A C 1
ATOM 1499 O O . LYS A 1 189 ? -2.957 -14.725 -2.443 1.00 88.50 189 LYS A O 1
ATOM 1504 N N . VAL A 1 190 ? -5.074 -14.432 -3.154 1.00 92.31 190 VAL A N 1
ATOM 1505 C CA . VAL A 1 190 ? -4.771 -13.849 -4.462 1.00 92.31 190 VAL A CA 1
ATOM 1506 C C . VAL A 1 190 ? -5.569 -12.558 -4.548 1.00 92.31 190 VAL A C 1
ATOM 1508 O O . VAL A 1 190 ? -6.801 -12.591 -4.617 1.00 92.31 190 VAL A O 1
ATOM 1511 N N . GLY A 1 191 ? -4.855 -11.440 -4.449 1.00 95.31 191 GLY A N 1
ATOM 1512 C CA . GLY A 1 191 ? -5.396 -10.091 -4.531 1.00 95.31 191 GLY A CA 1
ATOM 1513 C C . GLY A 1 191 ? -5.304 -9.545 -5.949 1.00 95.31 191 GLY A C 1
ATOM 1514 O O . GLY A 1 191 ? -4.248 -9.643 -6.566 1.00 95.31 191 GLY A O 1
ATOM 1515 N N . CYS A 1 192 ? -6.386 -8.962 -6.456 1.00 97.44 192 CYS A N 1
ATOM 1516 C CA . CYS A 1 192 ? -6.428 -8.365 -7.788 1.00 97.44 192 CYS A CA 1
ATOM 1517 C C . CYS A 1 192 ? -6.934 -6.929 -7.727 1.00 97.44 192 CYS A C 1
ATOM 1519 O O . CYS A 1 192 ? -8.056 -6.684 -7.288 1.00 97.44 192 CYS A O 1
ATOM 1521 N N . TRP A 1 193 ? -6.127 -5.987 -8.205 1.00 97.88 193 TRP A N 1
ATOM 1522 C CA . TRP A 1 193 ? -6.520 -4.586 -8.302 1.00 97.88 193 TRP A CA 1
ATOM 1523 C C . TRP A 1 193 ? -7.330 -4.367 -9.576 1.00 97.88 193 TRP A C 1
ATOM 1525 O O . TRP A 1 193 ? -6.831 -4.532 -10.689 1.00 97.88 193 TRP A O 1
ATOM 1535 N N . PHE A 1 194 ? -8.594 -3.992 -9.402 1.00 98.00 194 PHE A N 1
ATOM 1536 C CA . PHE A 1 194 ? -9.434 -3.474 -10.470 1.00 98.00 194 PHE A CA 1
ATOM 1537 C C . PHE A 1 194 ? -9.291 -1.957 -10.506 1.00 98.00 194 PHE A C 1
ATOM 1539 O O . PHE A 1 194 ? -9.620 -1.288 -9.530 1.00 98.00 194 PHE A O 1
ATOM 1546 N N . THR A 1 195 ? -8.831 -1.412 -11.629 1.00 97.25 195 THR A N 1
ATOM 1547 C CA . THR A 1 195 ? -8.611 0.027 -11.780 1.00 97.25 195 THR A CA 1
ATOM 1548 C C . THR A 1 195 ? -9.755 0.675 -12.549 1.00 97.25 195 THR A C 1
ATOM 1550 O O . THR A 1 195 ? -10.026 0.348 -13.707 1.00 97.25 195 THR A O 1
ATOM 1553 N N . ASN A 1 196 ? -10.440 1.621 -11.914 1.00 95.75 196 ASN A N 1
ATOM 1554 C CA . ASN A 1 196 ? -11.628 2.258 -12.474 1.00 95.75 196 ASN A CA 1
ATOM 1555 C C . ASN A 1 196 ? -11.331 3.101 -13.725 1.00 95.75 196 ASN A C 1
ATOM 1557 O O . ASN A 1 196 ? -12.231 3.296 -14.532 1.00 95.75 196 ASN A O 1
ATOM 1561 N N . TRP A 1 197 ? -10.085 3.525 -13.962 1.00 95.81 197 TRP A N 1
ATOM 1562 C CA . TRP A 1 197 ? -9.695 4.253 -15.176 1.00 95.81 197 TRP A CA 1
ATOM 1563 C C . TRP A 1 197 ? -9.452 3.347 -16.396 1.00 95.81 197 TRP A C 1
ATOM 1565 O O . TRP A 1 197 ? -9.410 3.840 -17.527 1.00 95.81 197 TRP A O 1
ATOM 1575 N N . ALA A 1 198 ? -9.330 2.020 -16.228 1.00 96.00 198 ALA A N 1
ATOM 1576 C CA . ALA A 1 198 ? -9.122 1.094 -17.353 1.00 96.00 198 ALA A CA 1
ATOM 1577 C C . ALA A 1 198 ? -10.302 1.077 -18.345 1.00 96.00 198 ALA A C 1
ATOM 1579 O O . ALA A 1 198 ? -10.137 0.717 -19.514 1.00 96.00 198 ALA A O 1
ATOM 1580 N N . GLN A 1 199 ? -11.472 1.558 -17.917 1.00 95.56 199 GLN A N 1
ATOM 1581 C CA . GLN A 1 199 ? -12.652 1.749 -18.758 1.00 95.56 199 GLN A CA 1
ATOM 1582 C C . GLN A 1 199 ? -12.430 2.749 -19.911 1.00 95.56 199 GLN A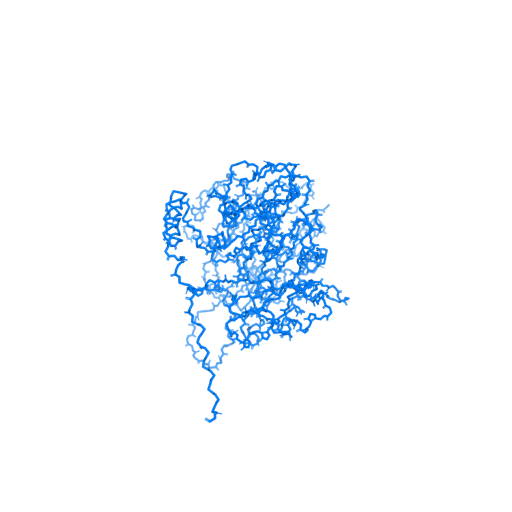 C 1
ATOM 1584 O O . GLN A 1 199 ? -13.158 2.717 -20.907 1.00 95.56 199 GLN A O 1
ATOM 1589 N N . HIS A 1 200 ? -11.436 3.635 -19.787 1.00 95.44 200 HIS A N 1
ATOM 1590 C CA . HIS A 1 200 ? -11.129 4.672 -20.775 1.00 95.44 200 HIS A CA 1
ATOM 1591 C C . HIS A 1 200 ? -10.116 4.228 -21.831 1.00 95.44 200 HIS A C 1
ATOM 1593 O O . HIS A 1 200 ? -9.902 4.948 -22.806 1.00 95.44 200 HIS A O 1
ATOM 1599 N N . ARG A 1 201 ? -9.504 3.049 -21.675 1.00 94.94 201 ARG A N 1
ATOM 1600 C CA . ARG A 1 201 ? -8.561 2.520 -22.665 1.00 94.94 201 ARG A CA 1
ATOM 1601 C C . ARG A 1 201 ? -9.259 2.271 -24.005 1.00 94.94 201 ARG A C 1
ATOM 1603 O O . ARG A 1 201 ? -10.456 1.971 -24.072 1.00 94.94 201 ARG A O 1
ATOM 1610 N N . ALA A 1 202 ? -8.496 2.413 -25.084 1.00 90.69 202 ALA A N 1
ATOM 1611 C CA . ALA A 1 202 ? -8.988 2.225 -26.441 1.00 90.69 202 ALA A CA 1
ATOM 1612 C C . ALA A 1 202 ? -9.062 0.735 -26.823 1.00 90.69 202 ALA A C 1
ATOM 1614 O O . ALA A 1 202 ? -8.254 -0.078 -26.371 1.00 90.69 202 ALA A O 1
ATOM 1615 N N . GLY A 1 203 ? -10.013 0.393 -27.699 1.00 89.75 203 GLY A N 1
ATOM 1616 C CA . GLY A 1 203 ? -10.128 -0.933 -28.316 1.00 89.75 203 GLY A CA 1
ATOM 1617 C C . GLY A 1 203 ? -10.109 -2.090 -27.310 1.00 89.75 203 GLY A C 1
ATOM 1618 O O . GLY A 1 203 ? -10.791 -2.042 -26.287 1.00 89.75 203 GLY A O 1
ATOM 1619 N N . GLY A 1 204 ? -9.298 -3.114 -27.600 1.00 87.50 204 GLY A N 1
ATOM 1620 C CA . GLY A 1 204 ? -9.127 -4.305 -26.757 1.00 87.50 204 GLY A CA 1
ATOM 1621 C C . GLY A 1 204 ? -8.454 -4.058 -25.400 1.00 87.50 204 GLY A C 1
ATOM 1622 O O . GLY A 1 204 ? -8.362 -4.979 -24.598 1.00 87.50 204 GLY A O 1
ATOM 1623 N N . GLY A 1 205 ? -7.992 -2.835 -25.123 1.00 90.31 205 GLY A N 1
ATOM 1624 C CA . GLY A 1 205 ? -7.475 -2.451 -23.812 1.00 90.31 205 GLY A CA 1
ATOM 1625 C C . GLY A 1 205 ? -8.554 -2.034 -22.811 1.00 90.31 205 GLY A C 1
ATOM 1626 O O . GLY A 1 205 ? -8.251 -1.933 -21.620 1.00 90.31 205 GLY A O 1
ATOM 1627 N N . ARG A 1 206 ? -9.785 -1.755 -23.270 1.00 95.06 206 ARG A N 1
ATOM 1628 C CA . ARG A 1 206 ? -10.904 -1.348 -22.408 1.00 95.06 206 ARG A CA 1
ATOM 1629 C C . ARG A 1 206 ? -11.259 -2.472 -21.439 1.00 95.06 206 ARG A C 1
ATOM 1631 O O . ARG A 1 206 ? -11.535 -3.584 -21.872 1.00 95.06 206 ARG A O 1
ATOM 1638 N N . PHE A 1 207 ? -11.320 -2.151 -20.150 1.00 96.12 207 PHE A N 1
ATOM 1639 C CA . PHE A 1 207 ? -11.660 -3.114 -19.104 1.00 96.12 207 PHE A CA 1
ATOM 1640 C C . PHE A 1 207 ? -12.571 -2.472 -18.055 1.00 96.12 207 PHE A C 1
ATOM 1642 O O . PHE A 1 207 ? -12.265 -1.396 -17.542 1.00 96.12 207 PHE A O 1
ATOM 1649 N N . GLY A 1 208 ? -13.696 -3.111 -17.747 1.00 96.69 208 GLY A N 1
ATOM 1650 C CA . GLY A 1 208 ? -14.665 -2.668 -16.746 1.00 96.69 208 GLY A CA 1
ATOM 1651 C C . GLY A 1 208 ? -15.189 -3.822 -15.884 1.00 96.69 208 GLY A C 1
ATOM 1652 O O . GLY A 1 208 ? -14.757 -4.964 -16.040 1.00 96.69 208 GLY A O 1
ATOM 1653 N N . PRO A 1 209 ? -16.155 -3.563 -14.982 1.00 96.62 209 PRO A N 1
ATOM 1654 C CA . PRO A 1 209 ? -16.628 -4.563 -14.018 1.00 96.62 209 PRO A CA 1
ATOM 1655 C C . PRO A 1 209 ? -17.129 -5.869 -14.649 1.00 96.62 209 PRO A C 1
ATOM 1657 O O . PRO A 1 209 ? -16.937 -6.949 -14.094 1.00 96.62 209 PRO A O 1
ATOM 1660 N N . LYS A 1 210 ? -17.745 -5.778 -15.834 1.00 95.19 210 LYS A N 1
ATOM 1661 C CA . LYS A 1 210 ? -18.276 -6.926 -16.585 1.00 95.19 210 LYS A CA 1
ATOM 1662 C C . LYS A 1 210 ? -17.196 -7.889 -17.096 1.00 95.19 210 LYS A C 1
ATOM 1664 O O . LYS A 1 210 ? -17.505 -9.047 -17.354 1.00 95.19 210 LYS A O 1
ATOM 1669 N N . ASP A 1 211 ? -15.964 -7.407 -17.246 1.00 96.31 211 ASP A N 1
ATOM 1670 C CA . ASP A 1 211 ? -14.843 -8.165 -17.808 1.00 96.31 211 ASP A CA 1
ATOM 1671 C C . ASP A 1 211 ? -14.095 -8.955 -16.715 1.00 96.31 211 ASP A C 1
ATOM 1673 O O . ASP A 1 211 ? -13.252 -9.805 -17.003 1.00 96.31 211 ASP A O 1
ATOM 1677 N N . ILE A 1 212 ? -14.426 -8.715 -15.440 1.00 96.62 212 ILE A N 1
ATOM 1678 C CA . ILE A 1 212 ? -13.824 -9.403 -14.301 1.00 96.62 212 ILE A CA 1
ATOM 1679 C C . ILE A 1 212 ? -14.371 -10.831 -14.203 1.00 96.62 212 ILE A C 1
ATOM 1681 O O . ILE A 1 212 ? -15.570 -11.060 -14.008 1.00 96.62 212 ILE A O 1
ATOM 1685 N N . ASN A 1 213 ? -13.466 -11.809 -14.246 1.00 94.38 213 ASN A N 1
ATOM 1686 C CA . ASN A 1 213 ? -13.773 -13.179 -13.858 1.00 94.38 213 ASN A CA 1
ATOM 1687 C C . ASN A 1 213 ? -13.659 -13.324 -12.323 1.00 94.38 213 ASN A C 1
ATOM 1689 O O . ASN A 1 213 ? -12.549 -13.269 -11.790 1.00 94.38 213 ASN A O 1
ATOM 1693 N N . PRO A 1 214 ? -14.772 -13.550 -11.597 1.00 94.06 214 PRO A N 1
ATOM 1694 C CA . PRO A 1 214 ? -14.781 -13.546 -10.134 1.00 94.06 214 PRO A CA 1
ATOM 1695 C C . PRO A 1 214 ? -14.118 -14.772 -9.490 1.00 94.06 214 PRO A C 1
ATOM 1697 O O . PRO A 1 214 ? -14.067 -14.843 -8.266 1.00 94.06 214 PRO A O 1
ATOM 1700 N N . TYR A 1 215 ? -13.644 -15.742 -10.279 1.00 93.19 215 TYR A N 1
ATOM 1701 C CA . TYR A 1 215 ? -13.010 -16.971 -9.785 1.00 93.19 215 TYR A CA 1
ATOM 1702 C C . TYR A 1 215 ? -11.477 -16.954 -9.878 1.00 93.19 215 TYR A C 1
ATOM 1704 O O . TYR A 1 215 ? -10.837 -17.896 -9.424 1.00 93.19 215 TYR A O 1
ATOM 1712 N N . VAL A 1 216 ? -10.880 -15.906 -10.458 1.00 90.50 216 VAL A N 1
ATOM 1713 C CA . VAL A 1 216 ? -9.413 -15.793 -10.589 1.00 90.50 216 VAL A CA 1
ATOM 1714 C C . VAL A 1 216 ? -8.760 -15.401 -9.261 1.00 90.50 216 VAL A C 1
ATOM 1716 O O . VAL A 1 216 ? -7.663 -15.853 -8.948 1.00 90.50 216 VAL A O 1
ATOM 1719 N N . CYS A 1 217 ? -9.438 -14.568 -8.471 1.00 92.69 217 CYS A N 1
ATOM 1720 C CA . CYS A 1 217 ? -8.882 -13.935 -7.280 1.00 92.69 217 CYS A CA 1
ATOM 1721 C C . CYS A 1 217 ? -9.767 -14.229 -6.071 1.00 92.69 217 CYS A C 1
ATOM 1723 O O . CYS A 1 217 ? -10.987 -14.325 -6.196 1.00 92.69 217 CYS A O 1
ATOM 1725 N N . THR A 1 218 ? -9.164 -14.329 -4.887 1.00 96.00 218 THR A N 1
ATOM 1726 C CA . THR A 1 218 ? -9.929 -14.436 -3.635 1.00 96.00 218 THR A CA 1
ATOM 1727 C C . THR A 1 218 ? -10.347 -13.065 -3.114 1.00 96.00 218 THR A C 1
ATOM 1729 O O . THR A 1 218 ? -11.364 -12.951 -2.432 1.00 96.00 218 THR A O 1
ATOM 1732 N N . HIS A 1 219 ? -9.581 -12.024 -3.458 1.00 98.12 219 HIS A N 1
ATOM 1733 C CA . HIS A 1 219 ? -9.838 -10.644 -3.065 1.00 98.12 219 HIS A CA 1
ATOM 1734 C C . HIS A 1 219 ? -9.713 -9.720 -4.279 1.00 98.12 219 HIS A C 1
ATOM 1736 O O . HIS A 1 219 ? -8.744 -9.816 -5.034 1.00 98.12 219 HIS A O 1
ATOM 1742 N N . ILE A 1 220 ? -10.670 -8.813 -4.458 1.00 98.69 220 ILE A N 1
ATOM 1743 C CA . ILE A 1 220 ? -10.574 -7.707 -5.417 1.00 98.69 220 ILE A CA 1
ATOM 1744 C C . ILE A 1 220 ? -10.403 -6.403 -4.646 1.00 98.69 220 ILE A C 1
ATOM 1746 O O . ILE A 1 220 ? -11.156 -6.139 -3.713 1.00 98.69 220 ILE A O 1
ATOM 1750 N N . PHE A 1 221 ? -9.454 -5.579 -5.073 1.00 98.75 221 PHE A N 1
ATOM 1751 C CA . PHE A 1 221 ? -9.249 -4.220 -4.586 1.00 98.75 221 PHE A CA 1
ATOM 1752 C C . PHE A 1 221 ? -9.784 -3.244 -5.635 1.00 98.75 221 PHE A C 1
ATOM 1754 O O . PHE A 1 221 ? -9.273 -3.193 -6.754 1.00 98.75 221 PHE A O 1
ATOM 1761 N N . TYR A 1 222 ? -10.841 -2.501 -5.309 1.00 98.75 222 TYR A N 1
ATOM 1762 C CA . TYR A 1 222 ? -11.369 -1.453 -6.182 1.00 98.75 222 TYR A CA 1
ATOM 1763 C C . TYR A 1 222 ? -10.500 -0.200 -6.047 1.00 98.75 222 TYR A C 1
ATOM 1765 O O . TYR A 1 222 ? -10.547 0.483 -5.024 1.00 98.75 222 TYR A O 1
ATOM 1773 N N . ALA A 1 223 ? -9.725 0.099 -7.082 1.00 98.12 223 ALA A N 1
ATOM 1774 C CA . ALA A 1 223 ? -8.830 1.242 -7.167 1.00 98.12 223 ALA A CA 1
ATOM 1775 C C . ALA A 1 223 ? -9.461 2.346 -8.042 1.00 98.12 223 ALA A C 1
ATOM 1777 O O . ALA A 1 223 ? -9.718 2.113 -9.221 1.00 98.12 223 ALA A O 1
ATOM 1778 N N . PHE A 1 224 ? -9.744 3.550 -7.540 1.00 97.88 224 PHE A N 1
ATOM 1779 C CA . PHE A 1 224 ? -9.574 4.011 -6.155 1.00 97.88 224 PHE A CA 1
ATOM 1780 C C . PHE A 1 224 ? -10.746 4.879 -5.688 1.00 97.88 224 PHE A C 1
ATOM 1782 O O . PHE A 1 224 ? -11.360 5.607 -6.471 1.00 97.88 224 PHE A O 1
ATOM 1789 N N . ALA A 1 225 ? -10.993 4.876 -4.378 1.00 97.88 225 ALA A N 1
ATOM 1790 C CA . ALA A 1 225 ? -11.583 6.023 -3.696 1.00 97.88 225 ALA A CA 1
ATOM 1791 C C . ALA A 1 225 ? -10.496 7.033 -3.293 1.00 97.88 225 ALA A C 1
ATOM 1793 O O . ALA A 1 225 ? -9.303 6.732 -3.250 1.00 97.88 225 ALA A O 1
ATOM 1794 N N . LYS A 1 226 ? -10.922 8.244 -2.938 1.00 97.12 226 LYS A N 1
ATOM 1795 C CA . LYS A 1 226 ? -10.057 9.301 -2.405 1.00 97.12 226 LYS A CA 1
ATOM 1796 C C . LYS A 1 226 ? -10.501 9.762 -1.022 1.00 97.12 226 LYS A C 1
ATOM 1798 O O . LYS A 1 226 ? -11.696 9.782 -0.725 1.00 97.12 226 LYS A O 1
ATOM 1803 N N . VAL A 1 227 ? -9.543 10.191 -0.203 1.00 97.75 227 VAL A N 1
ATOM 1804 C CA . VAL A 1 227 ? -9.809 10.968 1.013 1.00 97.75 227 VAL A CA 1
ATOM 1805 C C . VAL A 1 227 ? -10.082 12.410 0.607 1.00 97.75 227 VAL A C 1
ATOM 1807 O O . VAL A 1 227 ? -9.279 13.044 -0.076 1.00 97.75 227 VAL A O 1
ATOM 1810 N N . GLN A 1 228 ? -11.206 12.960 1.052 1.00 95.56 228 GLN A N 1
ATOM 1811 C CA . GLN A 1 228 ? -11.566 14.345 0.769 1.00 95.56 228 GLN A CA 1
ATOM 1812 C C . GLN A 1 228 ? -12.181 15.016 1.997 1.00 95.56 228 GLN A C 1
ATOM 1814 O O . GLN A 1 228 ? -12.943 14.396 2.735 1.00 95.56 228 GLN A O 1
ATOM 1819 N N . TRP A 1 229 ? -11.870 16.299 2.195 1.00 95.00 229 TRP A N 1
ATOM 1820 C CA . TRP A 1 229 ? -12.563 17.157 3.155 1.00 95.00 229 TRP A CA 1
ATOM 1821 C C . TRP A 1 229 ? -13.878 17.664 2.555 1.00 95.00 229 TRP A C 1
ATOM 1823 O O . TRP A 1 229 ? -13.870 18.271 1.484 1.00 95.00 229 TRP A O 1
ATOM 1833 N N . ASP A 1 230 ? -15.001 17.443 3.237 1.00 91.19 230 ASP A N 1
ATOM 1834 C CA . ASP A 1 230 ? -16.333 17.857 2.767 1.00 91.19 230 ASP A CA 1
ATOM 1835 C C . ASP A 1 230 ? -16.843 19.175 3.382 1.00 91.19 230 ASP A C 1
ATOM 1837 O O . ASP A 1 230 ? -17.996 19.555 3.185 1.00 91.19 230 ASP A O 1
ATOM 1841 N N . GLY A 1 231 ? -15.992 19.875 4.136 1.00 91.25 231 GLY A N 1
ATOM 1842 C CA . GLY A 1 231 ? -16.361 21.065 4.906 1.00 91.25 231 GLY A CA 1
ATOM 1843 C C . GLY A 1 231 ? -16.580 20.793 6.396 1.00 91.25 231 GLY A C 1
ATOM 1844 O O . GLY A 1 231 ? -16.564 21.738 7.181 1.00 91.25 231 GLY A O 1
ATOM 1845 N N . ARG A 1 232 ? -16.751 19.528 6.806 1.00 90.38 232 ARG A N 1
ATOM 1846 C CA . ARG A 1 232 ? -16.990 19.138 8.209 1.00 90.38 232 ARG A CA 1
ATOM 1847 C C . ARG A 1 232 ? -16.059 18.033 8.692 1.00 90.38 232 ARG A C 1
ATOM 1849 O O . ARG A 1 232 ? -15.640 18.053 9.851 1.00 90.38 232 ARG A O 1
ATOM 1856 N N . ALA A 1 233 ? -15.782 17.055 7.838 1.00 94.56 233 ALA A N 1
ATOM 1857 C CA . ALA A 1 233 ? -14.923 15.925 8.145 1.00 94.56 233 ALA A CA 1
ATOM 1858 C C . ALA A 1 233 ? -14.211 15.416 6.886 1.00 94.56 233 ALA A C 1
ATOM 1860 O O . ALA A 1 233 ? -14.596 15.706 5.752 1.00 94.56 233 ALA A O 1
ATOM 1861 N N . PHE A 1 234 ? -13.170 14.614 7.097 1.00 97.81 234 PHE A N 1
ATOM 1862 C CA . PHE A 1 234 ? -12.620 13.792 6.029 1.00 97.81 234 PHE A CA 1
ATOM 1863 C C . PHE A 1 234 ? -13.553 12.605 5.766 1.00 97.81 234 PHE A C 1
ATOM 1865 O O . PHE A 1 234 ? -14.128 12.030 6.695 1.00 97.81 234 PHE A O 1
ATOM 1872 N N . THR A 1 235 ? -13.719 12.245 4.499 1.00 97.19 235 THR A N 1
ATOM 1873 C CA . THR A 1 235 ? -14.577 11.141 4.058 1.00 97.19 235 THR A CA 1
ATOM 1874 C C . THR A 1 235 ? -13.996 10.457 2.823 1.00 97.19 235 THR A C 1
ATOM 1876 O O . THR A 1 235 ? -13.107 11.008 2.166 1.00 97.19 235 THR A O 1
ATOM 1879 N N . LEU A 1 236 ? -14.500 9.262 2.518 1.00 97.94 236 LEU A N 1
ATOM 1880 C CA . LEU A 1 236 ? -14.244 8.575 1.257 1.00 97.94 236 LEU A CA 1
ATOM 1881 C C . LEU A 1 236 ? -15.138 9.159 0.161 1.00 97.94 236 LEU A C 1
ATOM 1883 O O . LEU A 1 236 ? -16.331 9.397 0.368 1.00 97.94 236 LEU A O 1
ATOM 1887 N N . ARG A 1 237 ? -14.555 9.399 -1.012 1.00 96.06 237 ARG A N 1
ATOM 1888 C CA . ARG A 1 237 ? -15.260 9.865 -2.209 1.00 96.06 237 ARG A CA 1
ATOM 1889 C C . ARG A 1 237 ? -14.822 9.085 -3.435 1.00 96.06 237 ARG A C 1
ATOM 1891 O O . ARG A 1 237 ? -13.694 8.602 -3.499 1.00 96.06 237 ARG A O 1
ATOM 1898 N N . GLN A 1 238 ? -15.710 9.032 -4.418 1.00 94.69 238 GLN A N 1
ATOM 1899 C CA . GLN A 1 238 ? -15.388 8.556 -5.752 1.00 94.69 238 GLN A CA 1
ATOM 1900 C C . GLN A 1 238 ? -14.281 9.393 -6.407 1.00 94.69 238 GLN A C 1
ATOM 1902 O O . GLN A 1 238 ? -14.149 10.599 -6.150 1.00 94.69 238 GLN A O 1
ATOM 1907 N N . THR A 1 239 ? -13.506 8.755 -7.275 1.00 95.62 239 THR A N 1
ATOM 1908 C CA . THR A 1 239 ? -12.560 9.436 -8.164 1.00 95.62 239 THR A CA 1
ATOM 1909 C C . THR A 1 239 ? -13.184 9.685 -9.534 1.00 95.62 239 THR A C 1
ATOM 1911 O O . THR A 1 239 ? -12.943 10.752 -10.095 1.00 95.62 239 THR A O 1
ATOM 1914 N N . GLU A 1 240 ? -14.078 8.799 -9.984 1.00 95.06 240 GLU A N 1
ATOM 1915 C CA . GLU A 1 240 ? -14.808 8.896 -11.251 1.00 95.06 240 GLU A CA 1
ATOM 1916 C C . GLU A 1 240 ? -16.321 9.113 -11.043 1.00 95.06 240 GLU A C 1
ATOM 1918 O O . GLU A 1 240 ? -16.905 8.577 -10.097 1.00 95.06 240 GLU A O 1
ATOM 1923 N N . PRO A 1 241 ? -17.019 9.856 -11.926 1.00 95.62 241 PRO A N 1
ATOM 1924 C CA . PRO A 1 241 ? -18.462 10.081 -11.801 1.00 95.62 241 PRO A CA 1
ATOM 1925 C C . PRO A 1 241 ? -19.306 8.800 -11.785 1.00 95.62 241 PRO A C 1
ATOM 1927 O O . PRO A 1 241 ? -20.333 8.763 -11.111 1.00 95.62 241 PRO A O 1
ATOM 1930 N N . ASN A 1 242 ? -18.879 7.762 -12.508 1.00 96.00 242 ASN A N 1
ATOM 1931 C CA . ASN A 1 242 ? -19.583 6.483 -12.613 1.00 96.00 242 ASN A CA 1
ATOM 1932 C C . ASN A 1 242 ? -19.079 5.411 -11.633 1.00 96.00 242 ASN A C 1
ATOM 1934 O O . ASN A 1 242 ? -19.486 4.253 -11.726 1.00 96.00 242 ASN A O 1
ATOM 1938 N N . ASP A 1 243 ? -18.217 5.782 -10.684 1.00 97.19 243 ASP A N 1
ATOM 1939 C CA . ASP A 1 243 ? -17.790 4.878 -9.618 1.00 97.19 243 ASP A CA 1
ATOM 1940 C C . ASP A 1 243 ? -18.955 4.259 -8.842 1.00 97.19 243 ASP A C 1
ATOM 1942 O O . ASP A 1 243 ? -18.861 3.067 -8.583 1.00 97.19 243 ASP A O 1
ATOM 1946 N N . PRO A 1 244 ? -20.053 4.963 -8.491 1.00 96.56 244 PRO A N 1
ATOM 1947 C CA . PRO A 1 244 ? -21.160 4.321 -7.782 1.00 96.56 244 PRO A CA 1
ATOM 1948 C C . PRO A 1 244 ? -21.680 3.063 -8.496 1.00 96.56 244 PRO A C 1
ATOM 1950 O O . PRO A 1 244 ? -21.790 2.002 -7.880 1.00 96.56 244 PRO A O 1
ATOM 1953 N N . ASP A 1 245 ? -21.887 3.147 -9.814 1.00 97.31 245 ASP A N 1
ATOM 1954 C CA . ASP A 1 245 ? -22.343 2.019 -10.631 1.00 97.31 245 ASP A CA 1
ATOM 1955 C C . ASP A 1 245 ? -21.270 0.932 -10.757 1.00 97.31 245 ASP A C 1
ATOM 1957 O O . ASP A 1 245 ? -21.577 -0.264 -10.725 1.00 97.31 245 ASP A O 1
ATOM 1961 N N . ASN A 1 246 ? -20.004 1.323 -10.920 1.00 97.62 246 ASN A N 1
ATOM 1962 C CA . ASN A 1 246 ? -18.900 0.376 -11.044 1.00 97.62 246 ASN A CA 1
ATOM 1963 C C . ASN A 1 246 ? -18.640 -0.365 -9.725 1.00 97.62 246 ASN A C 1
ATOM 1965 O O . ASN A 1 246 ? -18.499 -1.586 -9.737 1.00 97.62 246 ASN A O 1
ATOM 1969 N N . MET A 1 247 ? -18.622 0.339 -8.592 1.00 98.38 247 MET A N 1
ATOM 1970 C CA . MET A 1 247 ? -18.464 -0.232 -7.253 1.00 98.38 247 MET A CA 1
ATOM 1971 C C . MET A 1 247 ? -19.575 -1.243 -6.971 1.00 98.38 247 MET A C 1
ATOM 1973 O O . MET A 1 247 ? -19.282 -2.376 -6.588 1.00 98.38 247 MET A O 1
ATOM 1977 N N . GLU A 1 248 ? -20.836 -0.894 -7.250 1.00 97.88 248 GLU A N 1
ATOM 1978 C CA . GLU A 1 248 ? -21.947 -1.840 -7.125 1.00 97.88 248 GLU A CA 1
ATOM 1979 C C . GLU A 1 248 ? -21.765 -3.084 -8.001 1.00 97.88 248 GLU A C 1
ATOM 1981 O O . GLU A 1 248 ? -22.007 -4.202 -7.543 1.00 97.88 248 GLU A O 1
ATOM 1986 N N . GLN A 1 249 ? -21.360 -2.922 -9.264 1.00 98.38 249 GLN A N 1
ATOM 1987 C CA . GLN A 1 249 ? -21.158 -4.049 -10.178 1.00 98.38 249 GLN A CA 1
ATOM 1988 C C . GLN A 1 249 ? -20.023 -4.970 -9.722 1.00 98.38 249 GLN A C 1
ATOM 1990 O O . GLN A 1 249 ? -20.191 -6.190 -9.746 1.00 98.38 249 GLN A O 1
ATOM 1995 N N . VAL A 1 250 ? -18.900 -4.409 -9.264 1.00 98.50 250 VAL A N 1
ATOM 1996 C CA . VAL A 1 250 ? -17.771 -5.193 -8.743 1.00 98.50 250 VAL A CA 1
ATOM 1997 C C . VAL A 1 250 ? -18.173 -5.916 -7.456 1.00 98.50 250 VAL A C 1
ATOM 1999 O O . VAL A 1 250 ? -17.921 -7.110 -7.328 1.00 98.50 250 VAL A O 1
ATOM 2002 N N . VAL A 1 251 ? -18.877 -5.260 -6.529 1.00 98.44 251 VAL A N 1
ATOM 2003 C CA . VAL A 1 251 ? -19.383 -5.910 -5.306 1.00 98.44 251 VAL A CA 1
ATOM 2004 C C . VAL A 1 251 ? -20.398 -7.016 -5.632 1.00 98.44 251 VAL A C 1
ATOM 2006 O O . VAL A 1 251 ? -20.366 -8.087 -5.018 1.00 98.44 251 VAL A O 1
ATOM 2009 N N . LYS A 1 252 ? -21.262 -6.823 -6.640 1.00 98.31 252 LYS A N 1
ATOM 2010 C CA . LYS A 1 252 ? -22.230 -7.836 -7.112 1.00 98.31 252 LYS A CA 1
ATOM 2011 C C . LYS A 1 252 ? -21.566 -9.091 -7.684 1.00 98.31 252 LYS A C 1
ATOM 2013 O O . LYS A 1 252 ? -22.230 -10.125 -7.761 1.00 98.31 252 LYS A O 1
ATOM 2018 N N . LEU A 1 253 ? -20.267 -9.081 -7.997 1.00 97.81 253 LEU A N 1
ATOM 2019 C CA . LEU A 1 253 ? -19.532 -10.299 -8.365 1.00 97.81 253 LEU A CA 1
ATOM 2020 C C . LEU A 1 253 ? -19.568 -11.369 -7.264 1.00 97.81 253 LEU A C 1
ATOM 2022 O O . LEU A 1 253 ? -19.559 -12.564 -7.574 1.00 97.81 253 LEU A O 1
ATOM 2026 N N . LYS A 1 254 ? -19.744 -10.965 -5.998 1.00 97.75 254 LYS A N 1
ATOM 2027 C CA . LYS A 1 254 ? -19.970 -11.881 -4.867 1.00 97.75 254 LYS A CA 1
ATOM 2028 C C . LYS A 1 254 ? -21.244 -12.719 -4.997 1.00 97.75 254 LYS A C 1
ATOM 2030 O O . LYS A 1 254 ? -21.415 -13.733 -4.324 1.00 97.75 254 LYS A O 1
ATOM 2035 N N . LEU A 1 255 ? -22.180 -12.328 -5.867 1.00 97.00 255 LEU A N 1
ATOM 2036 C CA . LEU A 1 255 ? -23.351 -13.149 -6.178 1.00 97.00 255 LEU A CA 1
ATOM 2037 C C . LEU A 1 255 ? -22.978 -14.402 -6.978 1.00 97.00 255 LEU A C 1
ATOM 2039 O O . LEU A 1 255 ? -23.645 -15.421 -6.814 1.00 97.00 255 LEU A O 1
ATOM 2043 N N . ARG A 1 256 ? -21.907 -14.335 -7.782 1.00 96.00 256 ARG A N 1
ATOM 2044 C CA . ARG A 1 256 ? -21.377 -15.446 -8.589 1.00 96.00 256 ARG A CA 1
ATOM 2045 C C . ARG A 1 256 ? -20.352 -16.277 -7.815 1.00 96.00 256 ARG A C 1
ATOM 2047 O O . ARG A 1 256 ? -20.375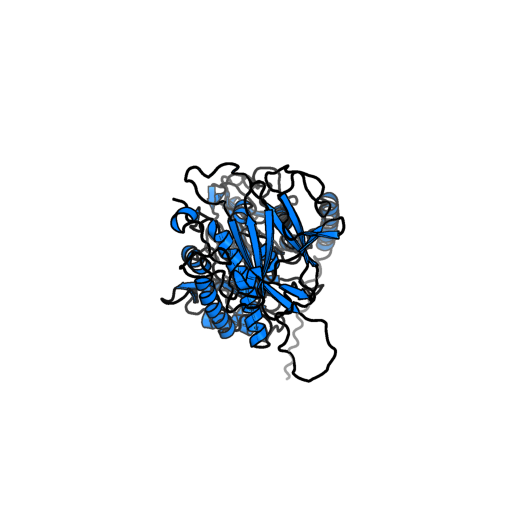 -17.500 -7.904 1.00 96.00 256 ARG A O 1
ATOM 2054 N N . ASN A 1 257 ? -19.484 -15.629 -7.040 1.00 96.56 257 ASN A N 1
ATOM 2055 C CA . ASN A 1 257 ? -18.519 -16.289 -6.161 1.00 96.56 257 ASN A CA 1
ATOM 2056 C C . ASN A 1 257 ? -18.741 -15.841 -4.709 1.00 96.56 257 ASN A C 1
ATOM 2058 O O . ASN A 1 257 ? -18.386 -14.723 -4.352 1.00 96.56 257 ASN A O 1
ATOM 2062 N N . LYS A 1 258 ? -19.327 -16.703 -3.871 1.00 95.06 258 LYS A N 1
ATOM 2063 C CA . LYS A 1 258 ? -19.687 -16.361 -2.482 1.00 95.06 258 LYS A CA 1
ATOM 2064 C C . LYS A 1 258 ? -18.482 -16.222 -1.547 1.00 95.06 258 LYS A C 1
ATOM 2066 O O . LYS A 1 258 ? -18.618 -15.575 -0.513 1.00 95.06 258 LYS A O 1
ATOM 2071 N N . ASP A 1 259 ? -17.333 -16.776 -1.930 1.00 94.62 259 ASP A N 1
ATOM 2072 C CA . ASP A 1 259 ? -16.086 -16.692 -1.161 1.00 94.62 259 ASP A CA 1
ATOM 2073 C C . ASP A 1 259 ? -15.258 -15.444 -1.508 1.00 94.62 259 ASP A C 1
ATOM 2075 O O . ASP A 1 259 ? -14.322 -15.100 -0.786 1.00 94.62 259 ASP A O 1
ATOM 2079 N N . LEU A 1 260 ? -15.600 -14.752 -2.602 1.00 97.38 260 LEU A N 1
ATOM 2080 C CA . LEU A 1 260 ? -14.927 -13.532 -3.036 1.00 97.38 260 LEU A CA 1
ATOM 2081 C C . LEU A 1 260 ? -15.132 -12.406 -2.018 1.00 97.38 260 LEU A C 1
ATOM 2083 O O . LEU A 1 260 ? -16.260 -12.108 -1.620 1.00 97.38 260 LEU A O 1
ATOM 2087 N N . LYS A 1 261 ? -14.041 -11.722 -1.669 1.00 98.44 261 LYS A N 1
ATOM 2088 C CA . LYS A 1 261 ? -14.069 -10.470 -0.908 1.00 98.44 261 LYS A CA 1
ATOM 2089 C C . LYS A 1 261 ? -13.717 -9.293 -1.813 1.00 98.44 261 LYS A C 1
ATOM 2091 O O . LYS A 1 261 ? -12.846 -9.401 -2.673 1.00 98.44 261 LYS A O 1
ATOM 2096 N N . VAL A 1 262 ? -14.380 -8.160 -1.620 1.00 98.75 262 VAL A N 1
ATOM 2097 C CA . VAL A 1 262 ? -14.136 -6.926 -2.376 1.00 98.75 262 VAL A CA 1
ATOM 2098 C C . VAL A 1 262 ? -13.808 -5.808 -1.396 1.00 98.75 262 VAL A C 1
ATOM 2100 O O . VAL A 1 262 ? -14.656 -5.421 -0.595 1.00 98.75 262 VAL A O 1
ATOM 2103 N N . LEU A 1 263 ? -12.583 -5.295 -1.450 1.00 98.88 263 LEU A N 1
ATOM 2104 C CA . LEU A 1 263 ? -12.103 -4.188 -0.629 1.00 98.88 263 LEU A CA 1
ATOM 2105 C C . LEU A 1 263 ? -12.060 -2.909 -1.467 1.00 98.88 263 LEU A C 1
ATOM 2107 O O . LEU A 1 263 ? -11.829 -2.948 -2.676 1.00 98.88 263 LEU A O 1
ATOM 2111 N N . LEU A 1 264 ? -12.269 -1.770 -0.817 1.00 98.88 264 LEU A N 1
ATOM 2112 C CA . LEU A 1 264 ? -12.074 -0.463 -1.432 1.00 98.88 264 LEU A CA 1
ATOM 2113 C C . LEU A 1 264 ? -10.653 0.020 -1.144 1.00 98.88 264 LEU A C 1
ATOM 2115 O O . LEU A 1 264 ? -10.300 0.179 0.022 1.00 98.88 264 LEU A O 1
ATOM 2119 N N . ALA A 1 265 ? -9.861 0.283 -2.180 1.00 98.81 265 ALA A N 1
ATOM 2120 C CA . ALA A 1 265 ? -8.557 0.913 -2.020 1.00 98.81 265 ALA A CA 1
ATOM 2121 C C . ALA A 1 265 ? -8.710 2.438 -2.019 1.00 98.81 265 ALA A C 1
ATOM 2123 O O . ALA A 1 265 ? -9.418 3.006 -2.859 1.00 98.81 265 ALA A O 1
ATOM 2124 N N . VAL A 1 266 ? -8.063 3.111 -1.067 1.00 98.69 266 VAL A N 1
ATOM 2125 C CA . VAL A 1 266 ? -8.060 4.572 -0.954 1.00 98.69 266 VAL A CA 1
ATOM 2126 C C . VAL A 1 266 ? -6.644 5.115 -1.092 1.00 98.69 266 VAL A C 1
ATOM 2128 O O . VAL A 1 266 ? -5.766 4.760 -0.311 1.00 98.69 266 VAL A O 1
ATOM 2131 N N . GLY A 1 267 ? -6.443 6.026 -2.046 1.00 97.38 267 GLY A N 1
ATOM 2132 C CA . GLY A 1 267 ? -5.146 6.652 -2.301 1.00 97.38 267 GLY A CA 1
ATOM 2133 C C . GLY A 1 267 ? -4.630 6.403 -3.716 1.00 97.38 267 GLY A C 1
ATOM 2134 O O . GLY A 1 267 ? -5.291 6.797 -4.679 1.00 97.38 267 GLY A O 1
ATOM 2135 N N . GLY A 1 268 ? -3.438 5.815 -3.814 1.00 95.25 268 GLY A N 1
ATOM 2136 C CA . GLY A 1 268 ? -2.669 5.622 -5.040 1.00 95.25 268 GLY A CA 1
ATOM 2137 C C . GLY A 1 268 ? -1.735 6.795 -5.365 1.00 95.25 268 GLY A C 1
ATOM 2138 O O . GLY A 1 268 ? -1.900 7.911 -4.861 1.00 95.25 268 GLY A O 1
ATOM 2139 N N . TRP A 1 269 ? -0.771 6.561 -6.259 1.00 92.31 269 TRP A N 1
ATOM 2140 C CA . TRP A 1 269 ? 0.272 7.524 -6.652 1.00 92.31 269 TRP A CA 1
ATOM 2141 C C . TRP A 1 269 ? -0.223 8.955 -6.961 1.00 92.31 269 TRP A C 1
ATOM 2143 O O . TRP A 1 269 ? 0.408 9.934 -6.561 1.00 92.31 269 TRP A O 1
ATOM 2153 N N . SER A 1 270 ? -1.357 9.104 -7.657 1.00 90.88 270 SER A N 1
ATOM 2154 C CA . SER A 1 270 ? -1.903 10.415 -8.063 1.00 90.88 270 SER A CA 1
ATOM 2155 C C . SER A 1 270 ? -2.698 11.140 -6.969 1.00 90.88 270 SER A C 1
ATOM 2157 O O . SER A 1 270 ? -3.152 12.268 -7.182 1.00 90.88 270 SER A O 1
ATOM 2159 N N . HIS A 1 271 ? -2.908 10.515 -5.813 1.00 93.88 271 HIS A N 1
ATOM 2160 C CA . HIS A 1 271 ? -3.680 11.095 -4.725 1.00 93.88 271 HIS A CA 1
ATOM 2161 C C . HIS A 1 271 ? -2.864 12.118 -3.923 1.00 93.88 271 HIS A C 1
ATOM 2163 O O . HIS A 1 271 ? -1.663 11.973 -3.713 1.00 93.88 271 HIS A O 1
ATOM 2169 N N . SER A 1 272 ? -3.521 13.166 -3.418 1.00 90.75 272 SER A N 1
ATOM 2170 C CA . SER A 1 272 ? -2.847 14.175 -2.595 1.00 90.75 272 SER A CA 1
ATOM 2171 C C . SER A 1 272 ? -2.420 13.598 -1.241 1.00 90.75 272 SER A C 1
ATOM 2173 O O . SER A 1 272 ? -3.247 13.059 -0.503 1.00 90.75 272 SER A O 1
ATOM 2175 N N . LEU A 1 273 ? -1.149 13.775 -0.870 1.00 93.38 273 LEU A N 1
ATOM 2176 C CA . LEU A 1 273 ? -0.651 13.337 0.442 1.00 93.38 273 LEU A CA 1
ATOM 2177 C C . LEU A 1 273 ? -1.075 14.280 1.564 1.00 93.38 273 LEU A C 1
ATOM 2179 O O . LEU A 1 273 ? -1.336 13.849 2.681 1.00 93.38 273 LEU A O 1
ATOM 2183 N N . LYS A 1 274 ? -1.267 15.566 1.253 1.00 94.38 274 LYS A N 1
ATOM 2184 C CA . LYS A 1 274 ? -1.696 16.578 2.226 1.00 94.38 274 LYS A CA 1
ATOM 2185 C C . LYS A 1 274 ? -2.990 16.186 2.944 1.00 94.38 274 LYS A C 1
ATOM 2187 O O . LYS A 1 274 ? -3.104 16.381 4.150 1.00 94.38 274 LYS A O 1
ATOM 2192 N N . VAL A 1 275 ? -3.966 15.634 2.222 1.00 95.75 275 VAL A N 1
ATOM 2193 C CA . VAL A 1 275 ? -5.238 15.213 2.834 1.00 95.75 275 VAL A CA 1
ATOM 2194 C C . VAL A 1 275 ? -5.081 13.958 3.695 1.00 95.75 275 VAL A C 1
ATOM 2196 O O . VAL A 1 275 ? -5.766 13.862 4.708 1.00 95.75 275 VAL A O 1
ATOM 2199 N N . PHE A 1 276 ? -4.164 13.042 3.361 1.00 96.94 276 PHE A N 1
ATOM 2200 C CA . PHE A 1 276 ? -3.819 11.913 4.232 1.00 96.94 276 PHE A CA 1
ATOM 2201 C C . PHE A 1 276 ? -3.129 12.388 5.510 1.00 96.94 276 PHE A C 1
ATOM 2203 O O . PHE A 1 276 ? -3.522 11.975 6.603 1.00 96.94 276 PHE A O 1
ATOM 2210 N N . ASN A 1 277 ? -2.167 13.306 5.383 1.00 97.56 277 ASN A N 1
ATOM 2211 C CA . ASN A 1 277 ? -1.464 13.896 6.517 1.00 97.56 277 ASN A CA 1
ATOM 2212 C C . ASN A 1 277 ? -2.457 14.533 7.500 1.00 97.56 277 ASN A C 1
ATOM 2214 O O . ASN A 1 277 ? -2.449 14.203 8.680 1.00 97.56 277 ASN A O 1
ATOM 2218 N N . GLU A 1 278 ? -3.347 15.409 7.021 1.00 98.00 278 GLU A N 1
ATOM 2219 C CA . GLU A 1 278 ? -4.299 16.117 7.889 1.00 98.00 278 GLU A CA 1
ATOM 2220 C C . GLU A 1 278 ? -5.394 15.200 8.455 1.00 98.00 278 GLU A C 1
ATOM 2222 O O . GLU A 1 278 ? -5.808 15.379 9.599 1.00 98.00 278 GLU A O 1
ATOM 2227 N N . MET A 1 279 ? -5.845 14.199 7.692 1.00 98.31 279 MET A N 1
ATOM 2228 C CA . MET A 1 279 ? -6.838 13.228 8.163 1.00 98.31 279 MET A CA 1
ATOM 2229 C C . MET A 1 279 ? -6.289 12.315 9.264 1.00 98.31 279 MET A C 1
ATOM 2231 O O . MET A 1 279 ? -7.012 11.981 10.201 1.00 98.31 279 MET A O 1
ATOM 2235 N N . SER A 1 280 ? -5.023 11.910 9.156 1.00 97.94 280 SER A N 1
ATOM 2236 C CA . SER A 1 280 ? -4.396 10.958 10.081 1.00 97.94 280 SER A CA 1
ATOM 2237 C C . SER A 1 280 ? -3.831 11.611 11.351 1.00 97.94 280 SER A C 1
ATOM 2239 O O . SER A 1 280 ? -3.613 10.928 12.354 1.00 97.94 280 SER A O 1
ATOM 2241 N N . LYS A 1 281 ? -3.639 12.935 11.337 1.00 96.94 281 LYS A N 1
ATOM 2242 C CA . LYS A 1 281 ? -2.902 13.716 12.344 1.00 96.94 281 LYS A CA 1
ATOM 2243 C C . LYS A 1 281 ? -3.400 13.589 13.781 1.00 96.94 281 LYS A C 1
ATOM 2245 O O . LYS A 1 281 ? -2.600 13.596 14.711 1.00 96.94 281 LYS A O 1
ATOM 2250 N N . THR A 1 282 ? -4.713 13.540 14.000 1.00 96.50 282 THR A N 1
ATOM 2251 C CA . THR A 1 282 ? -5.286 13.545 15.356 1.00 96.50 282 THR A CA 1
ATOM 2252 C C . THR A 1 282 ? -6.307 12.432 15.532 1.00 96.50 282 THR A C 1
ATOM 2254 O O . THR A 1 282 ? -7.027 12.082 14.603 1.00 96.50 282 THR A O 1
ATOM 2257 N N . SER A 1 283 ? -6.455 11.920 16.755 1.00 93.62 283 SER A N 1
ATOM 2258 C CA . SER A 1 283 ? -7.491 10.918 17.049 1.00 93.62 283 SER A CA 1
ATOM 2259 C C . SER A 1 283 ? -8.905 11.408 16.693 1.00 93.62 283 SER A C 1
ATOM 2261 O O . SER A 1 283 ? -9.746 10.632 16.248 1.00 93.62 283 SER A O 1
ATOM 2263 N N . GLU A 1 284 ? -9.184 12.714 16.806 1.00 95.50 284 GLU A N 1
ATOM 2264 C CA . GLU A 1 284 ? -10.481 13.268 16.404 1.00 95.50 284 GLU A CA 1
ATOM 2265 C C . GLU A 1 284 ? -10.715 13.184 14.887 1.00 95.50 284 GLU A C 1
ATOM 2267 O O . GLU A 1 284 ? -11.799 12.775 14.457 1.00 95.50 284 GLU A O 1
ATOM 2272 N N . THR A 1 285 ? -9.721 13.572 14.081 1.00 97.12 285 THR A N 1
ATOM 2273 C CA . THR A 1 285 ? -9.817 13.550 12.611 1.00 97.12 285 THR A CA 1
ATOM 2274 C C . THR A 1 285 ? -9.920 12.119 12.093 1.00 97.12 285 THR A C 1
ATOM 2276 O O . THR A 1 285 ? -10.844 11.829 11.328 1.00 97.12 285 THR A O 1
ATOM 2279 N N . ARG A 1 286 ? -9.093 11.207 12.622 1.00 98.19 286 ARG A N 1
ATOM 2280 C CA . ARG A 1 286 ? -9.164 9.767 12.343 1.00 98.19 286 ARG A CA 1
ATOM 2281 C C . ARG A 1 286 ? -10.513 9.171 12.714 1.00 98.19 286 ARG A C 1
ATOM 2283 O O . ARG A 1 286 ? -11.155 8.549 11.876 1.00 98.19 286 ARG A O 1
ATOM 2290 N N . ARG A 1 287 ? -11.017 9.416 13.929 1.00 96.38 287 ARG A N 1
ATOM 2291 C CA . ARG A 1 287 ? -12.321 8.893 14.373 1.00 96.38 287 ARG A CA 1
ATOM 2292 C C . ARG A 1 287 ? -13.468 9.353 13.471 1.00 96.38 287 ARG A C 1
ATOM 2294 O O . ARG A 1 287 ? -14.327 8.540 13.124 1.00 96.38 287 ARG A O 1
ATOM 2301 N N . LYS A 1 288 ? -13.511 10.640 13.101 1.00 96.81 288 LYS A N 1
ATOM 2302 C CA . LYS A 1 288 ? -14.540 11.167 12.185 1.00 96.81 288 LYS A CA 1
ATOM 2303 C C . LYS A 1 288 ? -14.416 10.535 10.799 1.00 96.81 288 LYS A C 1
ATOM 2305 O O . LYS A 1 288 ? -15.423 10.085 10.259 1.00 96.81 288 LYS A O 1
ATOM 2310 N N . PHE A 1 289 ? -13.196 10.439 10.269 1.00 98.62 289 PHE A N 1
ATOM 2311 C CA . PHE A 1 289 ? -12.935 9.761 9.004 1.00 98.62 289 PHE A CA 1
ATOM 2312 C C . PHE A 1 289 ? -13.402 8.305 9.027 1.00 98.62 289 PHE A C 1
ATOM 2314 O O . PHE A 1 289 ? -14.174 7.914 8.162 1.00 98.62 289 PHE A O 1
ATOM 2321 N N . LEU A 1 290 ? -13.012 7.524 10.038 1.00 98.62 290 LEU A N 1
ATOM 2322 C CA . LEU A 1 290 ? -13.375 6.110 10.152 1.00 98.62 290 LEU A CA 1
ATOM 2323 C C . LEU A 1 290 ? -14.884 5.906 10.291 1.00 98.62 290 LEU A C 1
ATOM 2325 O O . LEU A 1 290 ? -15.425 4.982 9.696 1.00 98.62 290 LEU A O 1
ATOM 2329 N N . THR A 1 291 ? -15.580 6.799 11.000 1.00 97.62 291 THR A N 1
ATOM 2330 C CA . THR A 1 291 ? -17.052 6.771 11.079 1.00 97.62 291 THR A CA 1
ATOM 2331 C C . THR A 1 291 ? -17.675 6.907 9.685 1.00 97.62 291 THR A C 1
ATOM 2333 O O . THR A 1 291 ? -18.541 6.119 9.307 1.00 97.62 291 THR A O 1
ATOM 2336 N N . ASN A 1 292 ? -17.201 7.874 8.895 1.00 97.81 292 ASN A N 1
ATOM 2337 C CA . ASN A 1 292 ? -17.691 8.108 7.537 1.00 97.81 292 ASN A CA 1
ATOM 2338 C C . ASN A 1 292 ? -17.277 6.992 6.566 1.00 97.81 292 ASN A C 1
ATOM 2340 O O . ASN A 1 292 ? -18.069 6.583 5.720 1.00 97.81 292 ASN A O 1
ATOM 2344 N N . ALA A 1 293 ? -16.050 6.487 6.694 1.00 98.50 293 ALA A N 1
ATOM 2345 C CA . ALA A 1 293 ? -15.521 5.413 5.867 1.00 98.50 293 ALA A CA 1
ATOM 2346 C C . ALA A 1 293 ? -16.311 4.117 6.076 1.00 98.50 293 ALA A C 1
ATOM 2348 O O . ALA A 1 293 ? -16.733 3.512 5.100 1.00 98.50 293 ALA A O 1
ATOM 2349 N N . ILE A 1 294 ? -16.595 3.734 7.327 1.00 98.44 294 ILE A N 1
ATOM 2350 C CA . ILE A 1 294 ? -17.436 2.568 7.641 1.00 98.44 294 ILE A CA 1
ATOM 2351 C C . ILE A 1 294 ? -18.816 2.713 6.996 1.00 98.44 294 ILE A C 1
ATOM 2353 O O . ILE A 1 294 ? -19.273 1.791 6.325 1.00 98.44 294 ILE A O 1
ATOM 2357 N N . ALA A 1 295 ? -19.458 3.878 7.134 1.00 97.00 295 ALA A N 1
ATOM 2358 C CA . ALA A 1 295 ? -20.756 4.121 6.510 1.00 97.00 295 ALA A CA 1
ATOM 2359 C C . ALA A 1 295 ? -20.702 3.961 4.979 1.00 97.00 295 ALA A C 1
ATOM 2361 O O . ALA A 1 295 ? -21.576 3.315 4.403 1.00 97.00 295 ALA A O 1
ATOM 2362 N N . PHE A 1 296 ? -19.656 4.483 4.330 1.00 98.12 296 PHE A N 1
ATOM 2363 C CA . PHE A 1 296 ? -19.445 4.337 2.887 1.00 98.12 296 PHE A CA 1
ATOM 2364 C C . PHE A 1 296 ? -19.243 2.869 2.478 1.00 98.12 296 PHE A C 1
ATOM 2366 O O . PHE A 1 296 ? -19.875 2.391 1.537 1.00 98.12 296 PHE A O 1
ATOM 2373 N N . LEU A 1 297 ? -18.390 2.133 3.195 1.00 98.62 297 LEU A N 1
ATOM 2374 C CA . LEU A 1 297 ? -18.104 0.723 2.912 1.00 98.62 297 LEU A CA 1
ATOM 2375 C C . LEU A 1 297 ? -19.371 -0.131 3.021 1.00 98.62 297 LEU A C 1
ATOM 2377 O O . LEU A 1 297 ? -19.663 -0.917 2.120 1.00 98.62 297 LEU A O 1
ATOM 2381 N N . LEU A 1 298 ? -20.158 0.075 4.080 1.00 96.38 298 LEU A N 1
ATOM 2382 C CA . LEU A 1 298 ? -21.421 -0.629 4.293 1.00 96.38 298 LEU A CA 1
ATOM 2383 C C . LEU A 1 298 ? -22.482 -0.253 3.252 1.00 96.38 298 LEU A C 1
ATOM 2385 O O . LEU A 1 298 ? -23.227 -1.130 2.817 1.00 96.38 298 LEU A O 1
ATOM 2389 N N . GLN A 1 299 ? -22.539 1.016 2.830 1.00 95.81 299 GLN A N 1
ATOM 2390 C CA . GLN A 1 299 ? -23.471 1.489 1.802 1.00 95.81 299 GLN A CA 1
ATOM 2391 C C . GLN A 1 299 ? -23.274 0.752 0.473 1.00 95.81 299 GLN A C 1
ATOM 2393 O O . GLN A 1 299 ? -24.253 0.328 -0.136 1.00 95.81 299 GLN A O 1
ATOM 2398 N N . TYR A 1 300 ? -22.024 0.590 0.034 1.00 97.12 300 TYR A N 1
ATOM 2399 C CA . TYR A 1 300 ? -21.703 -0.077 -1.232 1.00 97.12 300 TYR A CA 1
ATOM 2400 C C . TYR A 1 300 ? -21.484 -1.589 -1.093 1.00 97.12 300 TYR A C 1
ATOM 2402 O O . TYR A 1 300 ? -21.348 -2.278 -2.100 1.00 97.12 300 TYR A O 1
ATOM 2410 N N . GLY A 1 301 ? -21.477 -2.130 0.130 1.00 97.00 301 GLY A N 1
ATOM 2411 C CA . GLY A 1 301 ? -21.319 -3.562 0.390 1.00 97.00 301 GLY A CA 1
ATOM 2412 C C . GLY A 1 301 ? -19.883 -4.082 0.257 1.00 97.00 301 GLY A C 1
ATOM 2413 O O . GLY A 1 301 ? -19.694 -5.265 -0.047 1.00 97.00 301 GLY A O 1
ATOM 2414 N N . PHE A 1 302 ? -18.884 -3.223 0.476 1.00 98.75 302 PHE A N 1
ATOM 2415 C CA . PHE A 1 302 ? -17.477 -3.620 0.553 1.00 98.75 302 PHE A CA 1
ATOM 2416 C C . PHE A 1 302 ? -17.203 -4.469 1.799 1.00 98.75 302 PHE A C 1
ATOM 2418 O O . PHE A 1 302 ? -17.817 -4.281 2.847 1.00 98.75 302 PHE A O 1
ATOM 2425 N N . ASP A 1 303 ? -16.244 -5.384 1.686 1.00 98.75 303 ASP A N 1
ATOM 2426 C CA . ASP A 1 303 ? -15.795 -6.263 2.770 1.00 98.75 303 ASP A CA 1
ATOM 2427 C C . ASP A 1 303 ? -14.589 -5.694 3.528 1.00 98.75 303 ASP A C 1
ATOM 2429 O O . ASP A 1 303 ? -14.110 -6.327 4.464 1.00 98.75 303 ASP A O 1
ATOM 2433 N N . GLY A 1 304 ? -14.068 -4.527 3.141 1.00 98.75 304 GLY A N 1
ATOM 2434 C CA . GLY A 1 304 ? -12.924 -3.912 3.808 1.00 98.75 304 GLY A CA 1
ATOM 2435 C C . GLY A 1 304 ? -12.362 -2.678 3.113 1.00 98.75 304 GLY A C 1
ATOM 2436 O O . GLY A 1 304 ? -12.859 -2.248 2.071 1.00 98.75 304 GLY A O 1
ATOM 2437 N N . LEU A 1 305 ? -11.310 -2.130 3.715 1.00 98.88 305 LEU A N 1
ATOM 2438 C CA . LEU A 1 305 ? -10.584 -0.944 3.273 1.00 98.88 305 LEU A CA 1
ATOM 2439 C C . LEU A 1 305 ? -9.095 -1.270 3.134 1.00 98.88 305 LEU A C 1
ATOM 2441 O O . LEU A 1 305 ? -8.506 -1.860 4.042 1.00 98.88 305 LEU A O 1
ATOM 2445 N N . ASP A 1 306 ? -8.509 -0.832 2.027 1.00 98.88 306 ASP A N 1
ATOM 2446 C CA . ASP A 1 306 ? -7.081 -0.925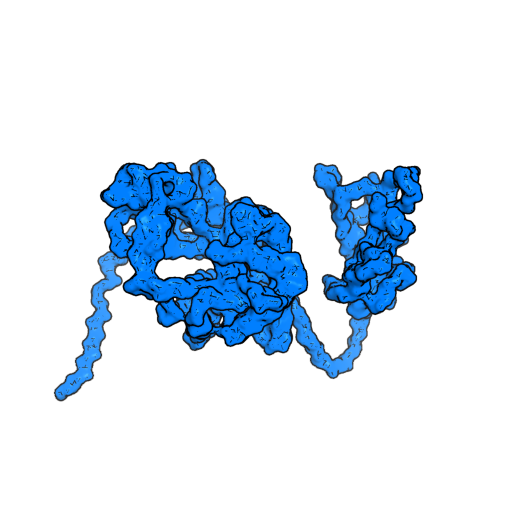 1.740 1.00 98.88 306 ASP A CA 1
ATOM 2447 C C . ASP A 1 306 ? -6.472 0.480 1.673 1.00 98.88 306 ASP A C 1
ATOM 2449 O O . ASP A 1 306 ? -6.962 1.346 0.943 1.00 98.88 306 ASP A O 1
ATOM 2453 N N . TYR A 1 307 ? -5.456 0.736 2.495 1.00 98.81 307 TYR A N 1
ATOM 2454 C CA . TYR A 1 307 ? -4.744 2.011 2.500 1.00 98.81 307 TYR A CA 1
ATOM 2455 C C . TYR A 1 307 ? -3.585 1.998 1.507 1.00 98.81 307 TYR A C 1
ATOM 2457 O O . TYR A 1 307 ? -2.565 1.368 1.776 1.00 98.81 307 TYR A O 1
ATOM 2465 N N . ASP A 1 308 ? -3.701 2.805 0.455 1.00 98.38 308 ASP A N 1
ATOM 2466 C CA . ASP A 1 308 ? -2.649 3.030 -0.542 1.00 98.38 308 ASP A CA 1
ATOM 2467 C C . ASP A 1 308 ? -2.128 4.468 -0.400 1.00 98.38 308 ASP A C 1
ATOM 2469 O O . ASP A 1 308 ? -2.182 5.293 -1.316 1.00 98.38 308 ASP A O 1
ATOM 2473 N N . TRP A 1 309 ? -1.681 4.816 0.811 1.00 97.81 309 TRP A N 1
ATOM 2474 C CA . TRP A 1 309 ? -0.994 6.082 1.062 1.00 97.81 309 TRP A CA 1
ATOM 2475 C C . TRP A 1 309 ? 0.457 5.931 0.629 1.00 97.81 309 TRP A C 1
ATOM 2477 O O . TRP A 1 309 ? 1.249 5.276 1.300 1.00 97.81 309 TRP A O 1
ATOM 2487 N N . GLU A 1 310 ? 0.810 6.580 -0.476 1.00 96.00 310 GLU A N 1
ATOM 2488 C CA . GLU A 1 310 ? 2.162 6.541 -1.016 1.00 96.00 310 GLU A CA 1
ATOM 2489 C C . GLU A 1 310 ? 2.870 7.891 -0.811 1.00 96.00 310 GLU A C 1
ATOM 2491 O O . GLU A 1 310 ? 2.555 8.830 -1.520 1.00 96.00 310 GLU A O 1
ATOM 2496 N N . TYR A 1 311 ? 3.774 8.094 0.147 1.00 96.94 311 TYR A N 1
ATOM 2497 C CA . TYR A 1 311 ? 4.022 7.258 1.324 1.00 96.94 311 TYR A CA 1
ATOM 2498 C C . TYR A 1 311 ? 4.039 8.127 2.592 1.00 96.94 311 TYR A C 1
ATOM 2500 O O . TYR A 1 311 ? 4.459 9.284 2.522 1.00 96.94 311 TYR A O 1
ATOM 2508 N N . PRO A 1 312 ? 3.613 7.614 3.762 1.00 97.62 312 PRO A N 1
ATOM 2509 C CA . PRO A 1 312 ? 3.965 8.240 5.031 1.00 97.62 312 PRO A CA 1
ATOM 2510 C C . PRO A 1 312 ? 5.494 8.356 5.137 1.00 97.62 312 PRO A C 1
ATOM 2512 O O . PRO A 1 312 ? 6.217 7.486 4.660 1.00 97.62 312 PRO A O 1
ATOM 2515 N N . GLY A 1 313 ? 5.983 9.431 5.746 1.00 96.88 313 GLY A N 1
ATOM 2516 C CA . GLY A 1 313 ? 7.408 9.715 5.936 1.00 96.88 313 GLY A CA 1
ATOM 2517 C C . GLY A 1 313 ? 8.147 10.207 4.687 1.00 96.88 313 GLY A C 1
ATOM 2518 O O . GLY A 1 313 ? 9.283 10.653 4.808 1.00 96.88 313 GLY A O 1
ATOM 2519 N N . ASP A 1 314 ? 7.521 10.177 3.506 1.00 95.44 314 ASP A N 1
ATOM 2520 C CA . ASP A 1 314 ? 8.119 10.666 2.260 1.00 95.44 314 ASP A CA 1
ATOM 2521 C C . ASP A 1 314 ? 8.041 12.200 2.180 1.00 95.44 314 ASP A C 1
ATOM 2523 O O . ASP A 1 314 ? 7.067 12.796 1.698 1.00 95.44 314 ASP A O 1
ATOM 2527 N N . VAL A 1 315 ? 9.086 12.844 2.705 1.00 93.88 315 VAL A N 1
ATOM 2528 C CA . VAL A 1 315 ? 9.200 14.306 2.784 1.00 93.88 315 VAL A CA 1
ATOM 2529 C C . VAL A 1 315 ? 9.183 14.944 1.395 1.00 93.88 315 VAL A C 1
ATOM 2531 O O . VAL A 1 315 ? 8.537 15.981 1.221 1.00 93.88 315 VAL A O 1
ATOM 2534 N N . ASP A 1 316 ? 9.806 14.310 0.400 1.00 91.56 316 ASP A N 1
ATOM 2535 C CA . ASP A 1 316 ? 9.899 14.827 -0.970 1.00 91.56 316 ASP A CA 1
ATOM 2536 C C . ASP A 1 316 ? 8.530 14.877 -1.656 1.00 91.56 316 ASP A C 1
ATOM 2538 O O . ASP A 1 316 ? 8.251 15.773 -2.459 1.00 91.56 316 ASP A O 1
ATOM 2542 N N . ARG A 1 317 ? 7.624 13.964 -1.288 1.00 91.88 317 ARG A N 1
ATOM 2543 C CA . ARG A 1 317 ? 6.227 13.980 -1.748 1.00 91.88 317 ARG A CA 1
ATOM 2544 C C . ARG A 1 317 ? 5.278 14.759 -0.837 1.00 91.88 317 ARG A C 1
ATOM 2546 O O . ARG A 1 317 ? 4.098 14.923 -1.166 1.00 91.88 317 ARG A O 1
ATOM 2553 N N . GLY A 1 318 ? 5.781 15.290 0.275 1.00 93.62 318 GLY A N 1
ATOM 2554 C CA . GLY A 1 318 ? 5.047 16.174 1.174 1.00 93.62 318 GLY A CA 1
ATOM 2555 C C . GLY A 1 318 ? 4.393 15.482 2.368 1.00 93.62 318 GLY A C 1
ATOM 2556 O O . GLY A 1 318 ? 3.461 16.049 2.940 1.00 93.62 318 GLY A O 1
ATOM 2557 N N . SER A 1 319 ? 4.850 14.293 2.763 1.00 96.56 319 SER A N 1
ATOM 2558 C CA . SER A 1 319 ? 4.480 13.636 4.021 1.00 96.56 319 SER A CA 1
ATOM 2559 C C . SER A 1 319 ? 5.615 13.782 5.045 1.00 96.56 319 SER A C 1
ATOM 2561 O O . SER A 1 319 ? 6.667 13.177 4.880 1.00 96.56 319 SER A O 1
ATOM 2563 N N . PRO A 1 320 ? 5.445 14.587 6.111 1.00 96.12 320 PRO A N 1
ATOM 2564 C CA . PRO A 1 320 ? 6.510 14.802 7.091 1.00 96.12 320 PRO A CA 1
ATOM 2565 C C . PRO A 1 320 ? 6.725 13.557 7.979 1.00 96.12 320 PRO A C 1
ATOM 2567 O O . PRO A 1 320 ? 5.815 12.726 8.068 1.00 96.12 320 PRO A O 1
ATOM 2570 N N . PRO A 1 321 ? 7.870 13.412 8.675 1.00 96.44 321 PRO A N 1
ATOM 2571 C CA . PRO A 1 321 ? 8.224 12.178 9.393 1.00 96.44 321 PRO A CA 1
ATOM 2572 C C . PRO A 1 321 ? 7.201 11.719 10.446 1.00 96.44 321 PRO A C 1
ATOM 2574 O O . PRO A 1 321 ? 7.028 10.523 10.678 1.00 96.44 321 PRO A O 1
ATOM 2577 N N . GLU A 1 322 ? 6.445 12.639 11.056 1.00 97.06 322 GLU A N 1
ATOM 2578 C CA . GLU A 1 322 ? 5.415 12.306 12.052 1.00 97.06 322 GLU A CA 1
ATOM 2579 C C . GLU A 1 322 ? 4.276 11.460 11.467 1.00 97.06 322 GLU A C 1
ATOM 2581 O O . GLU A 1 322 ? 3.570 10.761 12.201 1.00 97.06 322 GLU A O 1
ATOM 2586 N N . THR A 1 323 ? 4.110 11.475 10.140 1.00 98.44 323 THR A N 1
ATOM 2587 C CA . THR A 1 323 ? 3.104 10.659 9.453 1.00 98.44 323 THR A CA 1
ATOM 2588 C C . THR A 1 323 ? 3.319 9.160 9.633 1.00 98.44 323 THR A C 1
ATOM 2590 O O . THR A 1 323 ? 2.337 8.422 9.575 1.00 98.44 323 THR A O 1
ATOM 2593 N N . LYS A 1 324 ? 4.533 8.712 9.988 1.00 98.25 324 LYS A N 1
ATOM 2594 C CA . LYS A 1 324 ? 4.790 7.342 10.453 1.00 98.25 324 LYS A CA 1
ATOM 2595 C C . LYS A 1 324 ? 3.897 6.950 11.625 1.00 98.25 324 LYS A C 1
ATOM 2597 O O . LYS A 1 324 ? 3.202 5.935 11.587 1.00 98.25 324 LYS A O 1
ATOM 2602 N N . GLN A 1 325 ? 3.887 7.784 12.667 1.00 98.44 325 GLN A N 1
ATOM 2603 C CA . GLN A 1 325 ? 3.070 7.546 13.853 1.00 98.44 325 GLN A CA 1
ATOM 2604 C C . GLN A 1 325 ? 1.587 7.744 13.538 1.00 98.44 325 GLN A C 1
ATOM 2606 O O . GLN A 1 325 ? 0.749 6.984 14.019 1.00 98.44 325 GLN A O 1
ATOM 2611 N N . TYR A 1 326 ? 1.244 8.729 12.703 1.00 98.56 326 TYR A N 1
ATOM 2612 C CA . TYR A 1 326 ? -0.148 8.958 12.312 1.00 98.56 326 TYR A CA 1
ATOM 2613 C C . TYR A 1 326 ? -0.736 7.769 11.549 1.00 98.56 326 TYR A C 1
ATOM 2615 O O . TYR A 1 326 ? -1.891 7.407 11.779 1.00 98.56 326 TYR A O 1
ATOM 2623 N N . PHE A 1 327 ? 0.051 7.137 10.676 1.00 98.75 327 PHE A N 1
ATOM 2624 C CA . PHE A 1 327 ? -0.364 5.941 9.958 1.00 98.75 327 PHE A CA 1
ATOM 2625 C C . PHE A 1 327 ? -0.478 4.727 10.889 1.00 98.75 327 PHE A C 1
ATOM 2627 O O . PHE A 1 327 ? -1.481 4.016 10.832 1.00 98.75 327 PHE A O 1
ATOM 2634 N N . ALA A 1 328 ? 0.473 4.536 11.810 1.00 98.62 328 ALA A N 1
ATOM 2635 C CA . ALA A 1 328 ? 0.404 3.492 12.835 1.00 98.62 328 ALA A CA 1
ATOM 2636 C C . ALA A 1 328 ? -0.868 3.610 13.700 1.00 98.62 328 ALA A C 1
ATOM 2638 O O . ALA A 1 328 ? -1.594 2.632 13.908 1.00 98.62 328 ALA A O 1
ATOM 2639 N N . ASP A 1 329 ? -1.178 4.826 14.152 1.00 98.44 329 ASP A N 1
ATOM 2640 C CA . ASP A 1 329 ? -2.395 5.122 14.901 1.00 98.44 329 ASP A CA 1
ATOM 2641 C C . ASP A 1 329 ? -3.659 4.878 14.069 1.00 98.44 329 ASP A C 1
ATOM 2643 O O . ASP A 1 329 ? -4.620 4.296 14.573 1.00 98.44 329 ASP A O 1
ATOM 2647 N N . LEU A 1 330 ? -3.669 5.316 12.804 1.00 98.88 330 LEU A N 1
ATOM 2648 C CA . LEU A 1 330 ? -4.789 5.110 11.889 1.00 98.88 330 LEU A CA 1
ATOM 2649 C C . LEU A 1 330 ? -5.067 3.622 11.706 1.00 98.88 330 LEU A C 1
ATOM 2651 O O . LEU A 1 330 ? -6.186 3.193 11.952 1.00 98.88 330 LEU A O 1
ATOM 2655 N N . VAL A 1 331 ? -4.051 2.827 11.374 1.00 98.62 331 VAL A N 1
ATOM 2656 C CA . VAL A 1 331 ? -4.159 1.372 11.203 1.00 98.62 331 VAL A CA 1
ATOM 2657 C C . VAL A 1 331 ? -4.716 0.695 12.461 1.00 98.62 331 VAL A C 1
ATOM 2659 O O . VAL A 1 331 ? -5.635 -0.128 12.379 1.00 98.62 331 VAL A O 1
ATOM 2662 N N . LYS A 1 332 ? -4.209 1.073 13.639 1.00 98.44 332 LYS A N 1
ATOM 2663 C CA . LYS A 1 332 ? -4.714 0.579 14.924 1.00 98.44 332 LYS A CA 1
ATOM 2664 C C . LYS A 1 332 ? -6.184 0.945 15.134 1.00 98.44 332 LYS A C 1
ATOM 2666 O O . LYS A 1 332 ? -6.988 0.077 15.471 1.00 98.44 332 LYS A O 1
ATOM 2671 N N . GLU A 1 333 ? -6.545 2.212 14.953 1.00 98.56 333 GLU A N 1
ATOM 2672 C CA . GLU A 1 333 ? -7.916 2.690 15.148 1.00 98.56 333 GLU A CA 1
ATOM 2673 C C . GLU A 1 333 ? -8.892 2.066 14.141 1.00 98.56 333 GLU A C 1
ATOM 2675 O O . GLU A 1 333 ? -10.005 1.712 14.531 1.00 98.56 333 GLU A O 1
ATOM 2680 N N . THR A 1 334 ? -8.479 1.843 12.891 1.00 98.69 334 THR A N 1
ATOM 2681 C CA . THR A 1 334 ? -9.280 1.155 11.866 1.00 98.69 334 THR A CA 1
ATOM 2682 C C . THR A 1 334 ? -9.662 -0.244 12.315 1.00 98.69 334 THR A C 1
ATOM 2684 O O . THR A 1 334 ? -10.844 -0.589 12.316 1.00 98.69 334 THR A O 1
ATOM 2687 N N . ARG A 1 335 ? -8.685 -1.040 12.772 1.00 98.12 335 ARG A N 1
ATOM 2688 C CA . ARG A 1 335 ? -8.936 -2.400 13.264 1.00 98.12 335 ARG A CA 1
ATOM 2689 C C . ARG A 1 335 ? -9.944 -2.414 14.409 1.00 98.12 335 ARG A C 1
ATOM 2691 O O . ARG A 1 335 ? -10.880 -3.211 14.382 1.00 98.12 335 ARG A O 1
ATOM 2698 N N . LEU A 1 336 ? -9.754 -1.537 15.394 1.00 97.44 336 LEU A N 1
ATOM 2699 C CA . LEU A 1 336 ? -10.623 -1.461 16.569 1.00 97.44 336 LEU A CA 1
ATOM 2700 C C . LEU A 1 336 ? -12.046 -1.032 16.185 1.00 97.44 336 LEU A C 1
ATOM 2702 O O . LEU A 1 336 ? -13.009 -1.664 16.608 1.00 97.44 336 LEU A O 1
ATOM 2706 N N . ARG A 1 337 ? -12.196 -0.023 15.320 1.00 97.31 337 ARG A N 1
ATOM 2707 C CA . ARG A 1 337 ? -13.515 0.441 14.860 1.00 97.31 337 ARG A CA 1
ATOM 2708 C C . ARG A 1 337 ? -14.245 -0.595 14.015 1.00 97.31 337 ARG A C 1
ATOM 2710 O O . ARG A 1 337 ? -15.454 -0.741 14.157 1.00 97.31 337 ARG A O 1
ATOM 2717 N N . PHE A 1 338 ? -13.534 -1.346 13.176 1.00 98.44 338 PHE A N 1
ATOM 2718 C CA . PHE A 1 338 ? -14.139 -2.453 12.437 1.00 98.44 338 PHE A CA 1
ATOM 2719 C C . PHE A 1 338 ? -14.601 -3.566 13.387 1.00 98.44 338 PHE A C 1
ATOM 2721 O O . PHE A 1 338 ? -15.682 -4.114 13.197 1.00 98.44 338 PHE A O 1
ATOM 2728 N N . GLN A 1 339 ? -13.834 -3.887 14.438 1.00 97.25 339 GLN A N 1
ATOM 2729 C CA . GLN A 1 339 ? -14.260 -4.853 15.463 1.00 97.25 339 GLN A CA 1
ATOM 2730 C C . GLN A 1 339 ? -15.511 -4.399 16.221 1.00 97.25 339 GLN A C 1
ATOM 2732 O O . GLN A 1 339 ? -16.397 -5.213 16.469 1.00 97.25 339 GLN A O 1
ATOM 2737 N N . GLU A 1 340 ? -15.585 -3.117 16.579 1.00 94.75 340 GLU A N 1
ATOM 2738 C CA . GLU A 1 340 ? -16.763 -2.528 17.221 1.00 94.75 340 GLU A CA 1
ATOM 2739 C C . GLU A 1 340 ? -17.997 -2.583 16.312 1.00 94.75 340 GLU A C 1
ATOM 2741 O O . GLU A 1 340 ? -19.068 -2.984 16.768 1.00 94.75 340 GLU A O 1
ATOM 2746 N N . GLU A 1 341 ? -17.851 -2.236 15.028 1.00 94.88 341 GLU A N 1
ATOM 2747 C CA . GLU A 1 341 ? -18.937 -2.340 14.048 1.00 94.88 341 GLU A CA 1
ATOM 2748 C C . GLU A 1 341 ? -19.445 -3.783 13.952 1.00 94.88 341 GLU A C 1
ATOM 2750 O O . GLU A 1 341 ? -20.636 -4.009 14.163 1.00 94.88 341 GLU A O 1
ATOM 2755 N N . ALA A 1 342 ? -18.547 -4.755 13.773 1.00 96.38 342 ALA A N 1
ATOM 2756 C CA . ALA A 1 342 ? -18.889 -6.175 13.690 1.00 96.38 342 ALA A CA 1
ATOM 2757 C C . ALA A 1 342 ? -19.627 -6.680 14.939 1.00 96.38 342 ALA A C 1
ATOM 2759 O O . ALA A 1 342 ? -20.632 -7.384 14.841 1.00 96.38 342 ALA A O 1
ATOM 2760 N N . ALA A 1 343 ? -19.152 -6.292 16.128 1.00 94.31 343 ALA A N 1
ATOM 2761 C CA . ALA A 1 343 ? -19.799 -6.641 17.388 1.00 94.31 343 ALA A CA 1
ATOM 2762 C C . ALA A 1 343 ? -21.197 -6.011 17.509 1.00 94.31 343 ALA A C 1
ATOM 2764 O O . ALA A 1 343 ? -22.109 -6.642 18.040 1.00 94.31 343 ALA A O 1
ATOM 2765 N N . SER A 1 344 ? -21.380 -4.788 17.000 1.00 91.31 344 SER A N 1
ATOM 2766 C CA . SER A 1 344 ? -22.662 -4.077 17.051 1.00 91.31 344 SER A CA 1
ATOM 2767 C C . SER A 1 344 ? -23.697 -4.597 16.048 1.00 91.31 344 SER A C 1
ATOM 2769 O O . SER A 1 344 ? -24.889 -4.603 16.354 1.00 91.31 344 SER A O 1
ATOM 2771 N N . THR A 1 345 ? -23.268 -5.048 14.865 1.00 92.00 345 THR A N 1
ATOM 2772 C CA . THR A 1 345 ? -24.167 -5.504 13.793 1.00 92.00 345 THR A CA 1
ATOM 2773 C C . THR A 1 345 ? -24.333 -7.020 13.743 1.00 92.00 345 THR A C 1
ATOM 2775 O O . THR A 1 345 ? -25.246 -7.510 13.077 1.00 92.00 345 THR A O 1
ATOM 2778 N N . GLY A 1 346 ? -23.463 -7.771 14.426 1.00 91.75 346 GLY A N 1
ATOM 2779 C CA . GLY A 1 346 ? -23.402 -9.232 14.355 1.00 91.75 346 GLY A CA 1
ATOM 2780 C C . GLY A 1 346 ? -22.895 -9.761 13.008 1.00 91.75 346 GLY A C 1
ATOM 2781 O O . GLY A 1 346 ? -23.036 -10.952 12.730 1.00 91.75 346 GLY A O 1
ATOM 2782 N N . LYS A 1 347 ? -22.348 -8.889 12.152 1.00 91.94 347 LYS A N 1
ATOM 2783 C CA . LYS A 1 347 ? -21.800 -9.247 10.840 1.00 91.94 347 LYS A CA 1
ATOM 2784 C C . LYS A 1 347 ? -20.318 -9.600 10.935 1.00 91.94 347 LYS A C 1
ATOM 2786 O O . LYS A 1 347 ? -19.650 -9.339 11.934 1.00 91.94 347 LYS A O 1
ATOM 2791 N N . GLU A 1 348 ? -19.799 -10.203 9.868 1.00 94.81 348 GLU A N 1
ATOM 2792 C CA . GLU A 1 348 ? -18.358 -10.381 9.711 1.00 94.81 348 GLU A CA 1
ATOM 2793 C C . GLU A 1 348 ? -17.664 -9.014 9.701 1.00 94.81 348 GLU A C 1
ATOM 2795 O O . GLU A 1 348 ? -18.136 -8.063 9.079 1.00 94.81 348 GLU A O 1
ATOM 2800 N N . ARG A 1 349 ? -16.533 -8.927 10.399 1.00 98.00 349 ARG A N 1
ATOM 2801 C CA . ARG A 1 349 ? -15.746 -7.703 10.496 1.00 98.00 349 ARG A CA 1
ATOM 2802 C C . ARG A 1 349 ? -15.159 -7.309 9.143 1.00 98.00 349 ARG A C 1
ATOM 2804 O O . ARG A 1 349 ? -14.505 -8.128 8.503 1.00 98.00 349 ARG A O 1
ATOM 2811 N N . LEU A 1 350 ? -15.272 -6.025 8.801 1.00 98.75 350 LEU A N 1
ATOM 2812 C CA . LEU A 1 350 ? -14.542 -5.417 7.688 1.00 98.75 350 LEU A CA 1
ATOM 2813 C C . LEU A 1 350 ? -13.026 -5.684 7.778 1.00 98.75 350 LEU A C 1
ATOM 2815 O O . LEU A 1 350 ? -12.417 -5.608 8.850 1.00 98.75 350 LEU A O 1
ATOM 2819 N N . LEU A 1 351 ? -12.407 -5.979 6.641 1.00 98.81 351 LEU A N 1
ATOM 2820 C CA . LEU A 1 351 ? -10.975 -6.226 6.504 1.00 98.81 351 LEU A CA 1
ATOM 2821 C C . LEU A 1 351 ? -10.202 -4.905 6.450 1.00 98.81 351 LEU A C 1
ATOM 2823 O O . LEU A 1 351 ? -10.645 -3.953 5.811 1.00 98.81 351 LEU A O 1
ATOM 2827 N N . ALA A 1 352 ? -9.049 -4.851 7.112 1.00 98.75 352 ALA A N 1
ATOM 2828 C CA . ALA A 1 352 ? -8.147 -3.703 7.085 1.00 98.75 352 ALA A CA 1
ATOM 2829 C C . ALA A 1 352 ? -6.798 -4.125 6.498 1.00 98.75 352 ALA A C 1
ATOM 2831 O O . ALA A 1 352 ? -6.100 -4.952 7.088 1.00 98.75 352 ALA A O 1
ATOM 2832 N N . THR A 1 353 ? -6.433 -3.561 5.351 1.00 98.81 353 THR A N 1
ATOM 2833 C CA . THR A 1 353 ? -5.184 -3.868 4.638 1.00 98.81 353 THR A CA 1
ATOM 2834 C C . THR A 1 353 ? -4.465 -2.579 4.242 1.00 98.81 353 THR A C 1
ATOM 2836 O O . THR A 1 353 ? -4.987 -1.476 4.432 1.00 98.81 353 THR A O 1
ATOM 2839 N N . ALA A 1 354 ? -3.234 -2.703 3.759 1.00 98.75 354 ALA A N 1
ATOM 2840 C CA . ALA A 1 354 ? -2.503 -1.584 3.176 1.00 98.75 354 ALA A CA 1
ATOM 2841 C C . ALA A 1 354 ? -1.582 -2.072 2.057 1.00 98.75 354 ALA A C 1
ATOM 2843 O O . ALA A 1 354 ? -0.932 -3.114 2.233 1.00 98.75 354 ALA A O 1
ATOM 2844 N N . SER A 1 355 ? -1.466 -1.297 0.977 1.00 98.38 355 SER A N 1
ATOM 2845 C CA . SER A 1 355 ? -0.414 -1.460 -0.029 1.00 98.38 355 SER A CA 1
ATOM 2846 C C . SER A 1 355 ? 0.724 -0.487 0.239 1.00 98.38 355 SER A C 1
ATOM 2848 O O . SER A 1 355 ? 0.521 0.708 0.440 1.00 98.38 355 SER A O 1
ATOM 2850 N N . VAL A 1 356 ? 1.941 -1.020 0.315 1.00 97.94 356 VAL A N 1
ATOM 2851 C CA . VAL A 1 356 ? 3.071 -0.322 0.941 1.00 97.94 356 VAL A CA 1
ATOM 2852 C C . VAL A 1 356 ? 4.296 -0.306 0.046 1.00 97.94 356 VAL A C 1
ATOM 2854 O O . VAL A 1 356 ? 4.583 -1.266 -0.675 1.00 97.94 356 VAL A O 1
ATOM 2857 N N . GLY A 1 357 ? 5.048 0.788 0.143 1.00 95.06 357 GLY A N 1
ATOM 2858 C CA . GLY A 1 357 ? 6.371 0.904 -0.457 1.00 95.06 357 GLY A CA 1
ATOM 2859 C C . GLY A 1 357 ? 7.377 -0.040 0.204 1.00 95.06 357 GLY A C 1
ATOM 2860 O O . GLY A 1 357 ? 7.218 -0.458 1.351 1.00 95.06 357 GLY A O 1
ATOM 2861 N N . VAL A 1 358 ? 8.413 -0.399 -0.547 1.00 93.88 358 VAL A N 1
ATOM 2862 C CA . VAL A 1 358 ? 9.270 -1.548 -0.216 1.00 93.88 358 VAL A CA 1
ATOM 2863 C C . VAL A 1 358 ? 10.762 -1.231 -0.143 1.00 93.88 358 VAL A C 1
ATOM 2865 O O . VAL A 1 358 ? 11.551 -2.106 0.216 1.00 93.88 358 VAL A O 1
ATOM 2868 N N . THR A 1 359 ? 11.170 -0.003 -0.461 1.00 91.69 359 THR A N 1
ATOM 2869 C CA . THR A 1 359 ? 12.560 0.426 -0.274 1.00 91.69 359 THR A CA 1
ATOM 2870 C C . THR A 1 359 ? 12.859 0.598 1.214 1.00 91.69 359 THR A C 1
ATOM 2872 O O . THR A 1 359 ? 11.971 0.918 2.004 1.00 91.69 359 THR A O 1
ATOM 2875 N N . ASP A 1 360 ? 14.113 0.370 1.616 1.00 91.06 360 ASP A N 1
ATOM 2876 C CA . ASP A 1 360 ? 14.500 0.426 3.032 1.00 91.06 360 ASP A CA 1
ATOM 2877 C C . ASP A 1 360 ? 14.203 1.791 3.669 1.00 91.06 360 ASP A C 1
ATOM 2879 O O . ASP A 1 360 ? 13.710 1.850 4.792 1.00 91.06 360 ASP A O 1
ATOM 2883 N N . GLU A 1 361 ? 14.420 2.866 2.910 1.00 91.56 361 GLU A N 1
ATOM 2884 C CA . GLU A 1 361 ? 14.117 4.243 3.302 1.00 91.56 361 GLU A CA 1
ATOM 2885 C C . GLU A 1 361 ? 12.619 4.454 3.547 1.00 91.56 361 GLU A C 1
ATOM 2887 O O . GLU A 1 361 ? 12.229 4.858 4.640 1.00 91.56 361 GLU A O 1
ATOM 2892 N N . VAL A 1 362 ? 11.759 4.081 2.590 1.00 94.50 362 VAL A N 1
ATOM 2893 C CA . VAL A 1 362 ? 10.300 4.208 2.750 1.00 94.50 362 VAL A CA 1
ATOM 2894 C C . VAL A 1 362 ? 9.803 3.372 3.931 1.00 94.50 362 VAL A C 1
ATOM 2896 O O . VAL A 1 362 ? 8.928 3.805 4.677 1.00 94.50 362 VAL A O 1
ATOM 2899 N N . ILE A 1 363 ? 10.380 2.186 4.149 1.00 95.44 363 ILE A N 1
ATOM 2900 C CA . ILE A 1 363 ? 10.034 1.345 5.297 1.00 95.44 363 ILE A CA 1
ATOM 2901 C C . ILE A 1 363 ? 10.445 2.006 6.615 1.00 95.44 363 ILE A C 1
ATOM 2903 O O . ILE A 1 363 ? 9.659 2.038 7.566 1.00 95.44 363 ILE A O 1
ATOM 2907 N N . ALA A 1 364 ? 11.679 2.505 6.691 1.00 94.38 364 ALA A N 1
ATOM 2908 C CA . ALA A 1 364 ? 12.232 3.107 7.895 1.00 94.38 364 ALA A CA 1
ATOM 2909 C C . ALA A 1 364 ? 11.488 4.388 8.287 1.00 94.38 364 ALA A C 1
ATOM 2911 O O . ALA A 1 364 ? 11.170 4.554 9.468 1.00 94.38 364 ALA A O 1
ATOM 2912 N N . GLU A 1 365 ? 11.157 5.235 7.317 1.00 96.38 365 GLU A N 1
ATOM 2913 C CA . GLU A 1 365 ? 10.528 6.534 7.554 1.00 96.38 365 GLU A CA 1
ATOM 2914 C C . GLU A 1 365 ? 9.003 6.461 7.626 1.00 96.38 365 GLU A C 1
ATOM 2916 O O . GLU A 1 365 ? 8.397 7.256 8.334 1.00 96.38 365 GLU A O 1
ATOM 2921 N N . GLY A 1 366 ? 8.361 5.503 6.951 1.00 97.12 366 GLY A N 1
ATOM 2922 C CA . GLY A 1 366 ? 6.903 5.483 6.810 1.00 97.12 366 GLY A CA 1
ATOM 2923 C C . GLY A 1 366 ? 6.145 4.538 7.736 1.00 97.12 366 GLY A C 1
ATOM 2924 O O . GLY A 1 366 ? 4.977 4.791 8.038 1.00 97.12 366 GLY A O 1
ATOM 2925 N N . TYR A 1 367 ? 6.765 3.449 8.208 1.00 98.44 367 TYR A N 1
ATOM 2926 C CA . TYR A 1 367 ? 6.003 2.324 8.766 1.00 98.44 367 TYR A CA 1
ATOM 2927 C C . TYR A 1 367 ? 6.454 1.881 10.161 1.00 98.44 367 TYR A C 1
ATOM 2929 O O . TYR A 1 367 ? 7.617 1.554 10.405 1.00 98.44 367 TYR A O 1
ATOM 2937 N N . ASP A 1 368 ? 5.496 1.794 11.087 1.00 98.25 368 ASP A N 1
ATOM 2938 C CA . ASP A 1 368 ? 5.642 1.009 12.316 1.00 98.25 368 ASP A CA 1
ATOM 2939 C C . ASP A 1 368 ? 5.259 -0.451 12.023 1.00 98.25 368 ASP A C 1
ATOM 2941 O O . ASP A 1 368 ? 4.089 -0.845 12.055 1.00 98.25 368 ASP A O 1
ATOM 2945 N N . ILE A 1 369 ? 6.274 -1.243 11.678 1.00 98.00 369 ILE A N 1
ATOM 2946 C CA . ILE A 1 369 ? 6.127 -2.622 11.204 1.00 98.00 369 ILE A CA 1
ATOM 2947 C C . ILE A 1 369 ? 5.424 -3.530 12.233 1.00 98.00 369 ILE A C 1
ATOM 2949 O O . ILE A 1 369 ? 4.461 -4.205 11.848 1.00 98.00 369 ILE A O 1
ATOM 2953 N N . PRO A 1 370 ? 5.799 -3.538 13.530 1.00 96.88 370 PRO A N 1
ATOM 2954 C CA . PRO A 1 370 ? 5.062 -4.288 14.548 1.00 96.88 370 PRO A CA 1
ATOM 2955 C C . PRO A 1 370 ? 3.592 -3.872 14.694 1.00 96.88 370 PRO A C 1
ATOM 2957 O O . PRO A 1 370 ? 2.726 -4.740 14.842 1.00 96.88 370 PRO A O 1
ATOM 2960 N N . VAL A 1 371 ? 3.279 -2.570 14.645 1.00 97.69 371 VAL A N 1
ATOM 2961 C CA . VAL A 1 371 ? 1.885 -2.098 14.719 1.00 97.69 371 VAL A CA 1
ATOM 2962 C C . VAL A 1 371 ? 1.095 -2.569 13.500 1.00 97.69 371 VAL A C 1
ATOM 2964 O O . VAL A 1 371 ? 0.007 -3.127 13.656 1.00 97.69 371 VAL A O 1
ATOM 2967 N N . MET A 1 372 ? 1.646 -2.427 12.296 1.00 98.31 372 MET A N 1
ATOM 2968 C CA . MET A 1 372 ? 0.994 -2.884 11.067 1.00 98.31 372 MET A CA 1
ATOM 2969 C C . MET A 1 372 ? 0.741 -4.394 11.080 1.00 98.31 372 MET A C 1
ATOM 2971 O O . MET A 1 372 ? -0.392 -4.818 10.864 1.00 98.31 372 MET A O 1
ATOM 2975 N N . SER A 1 373 ? 1.754 -5.192 11.430 1.00 96.62 373 SER A N 1
ATOM 2976 C CA . SER A 1 373 ? 1.664 -6.656 11.558 1.00 96.62 373 SER A CA 1
ATOM 2977 C C . SER A 1 373 ? 0.562 -7.101 12.533 1.00 96.62 373 SER A C 1
ATOM 2979 O O . SER A 1 373 ? -0.126 -8.109 12.322 1.00 96.62 373 SER A O 1
ATOM 2981 N N . ARG A 1 374 ? 0.356 -6.325 13.606 1.00 96.31 374 ARG A N 1
ATOM 2982 C CA . ARG A 1 374 ? -0.647 -6.608 14.637 1.00 96.31 374 ARG A CA 1
ATOM 2983 C C . ARG A 1 374 ? -2.071 -6.257 14.212 1.00 96.31 374 ARG A C 1
ATOM 2985 O O . ARG A 1 374 ? -2.988 -7.010 14.545 1.00 96.31 374 ARG A O 1
ATOM 2992 N N . TYR A 1 375 ? -2.272 -5.110 13.566 1.00 97.94 375 TYR A N 1
ATOM 2993 C CA . TYR A 1 375 ? -3.611 -4.541 13.370 1.00 97.94 375 TYR A CA 1
ATOM 2994 C C . TYR A 1 375 ? -4.158 -4.688 11.945 1.00 97.94 375 TYR A C 1
ATOM 2996 O O . TYR A 1 375 ? -5.381 -4.725 11.792 1.00 97.94 375 TYR A O 1
ATOM 3004 N N . LEU A 1 376 ? -3.308 -4.846 10.928 1.00 98.44 376 LEU A N 1
ATOM 3005 C CA . LEU A 1 376 ? -3.762 -5.206 9.585 1.00 98.44 376 LEU A CA 1
ATOM 3006 C C . LEU A 1 376 ? -4.082 -6.702 9.501 1.00 98.44 376 LEU A C 1
ATOM 3008 O O . LEU A 1 376 ? -3.490 -7.538 10.187 1.00 98.44 376 LEU A O 1
ATOM 3012 N N . ASP A 1 377 ? -5.042 -7.043 8.645 1.00 97.69 377 ASP A N 1
ATOM 3013 C CA . ASP A 1 377 ? -5.330 -8.430 8.286 1.00 97.69 377 ASP A CA 1
ATOM 3014 C C . ASP A 1 377 ? -4.186 -9.029 7.454 1.00 97.69 377 ASP A C 1
ATOM 3016 O O . ASP A 1 377 ? -3.824 -10.192 7.655 1.00 97.69 377 ASP A O 1
ATOM 3020 N N . TRP A 1 378 ? -3.605 -8.224 6.562 1.00 97.25 378 TRP A N 1
ATOM 3021 C CA . TRP A 1 378 ? -2.340 -8.462 5.866 1.00 97.25 378 TRP A CA 1
ATOM 3022 C C . TRP A 1 378 ? -1.833 -7.160 5.226 1.00 97.25 378 TRP A C 1
ATOM 3024 O O . TRP A 1 378 ? -2.541 -6.148 5.200 1.00 97.25 378 TRP A O 1
ATOM 3034 N N . THR A 1 379 ? -0.621 -7.196 4.676 1.00 97.81 379 THR A N 1
ATOM 3035 C CA . THR A 1 379 ? -0.022 -6.088 3.921 1.00 97.81 379 THR A CA 1
ATOM 3036 C C . THR A 1 379 ? 0.347 -6.544 2.513 1.00 97.81 379 THR A C 1
ATOM 3038 O O . THR A 1 379 ? 0.912 -7.625 2.334 1.00 97.81 379 THR A O 1
ATOM 3041 N N . ASN A 1 380 ? 0.020 -5.716 1.520 1.00 97.69 380 ASN A N 1
ATOM 3042 C CA . ASN A 1 380 ? 0.353 -5.925 0.116 1.00 97.69 380 ASN A CA 1
ATOM 3043 C C . ASN A 1 380 ? 1.681 -5.212 -0.186 1.00 97.69 380 ASN A C 1
ATOM 3045 O O . ASN A 1 380 ? 1.739 -3.985 -0.251 1.00 97.69 380 ASN A O 1
ATOM 3049 N N . LEU A 1 381 ? 2.771 -5.960 -0.337 1.00 96.88 381 LEU A N 1
ATOM 3050 C CA . LEU A 1 381 ? 4.069 -5.375 -0.666 1.00 96.88 381 LEU A CA 1
ATOM 3051 C C . LEU A 1 381 ? 4.106 -5.014 -2.152 1.00 96.88 381 LEU A C 1
ATOM 3053 O O . LEU A 1 381 ? 3.976 -5.899 -2.997 1.00 96.88 381 LEU A O 1
ATOM 3057 N N . MET A 1 382 ? 4.346 -3.746 -2.489 1.00 96.62 382 MET A N 1
ATOM 3058 C CA . MET A 1 382 ? 4.521 -3.314 -3.881 1.00 96.62 382 MET A CA 1
ATOM 3059 C C . MET A 1 382 ? 5.917 -3.688 -4.394 1.00 96.62 382 MET A C 1
ATOM 3061 O O . MET A 1 382 ? 6.775 -2.844 -4.615 1.00 96.62 382 MET A O 1
ATOM 3065 N N . THR A 1 383 ? 6.170 -4.990 -4.543 1.00 95.00 383 THR A N 1
ATOM 3066 C CA . THR A 1 383 ? 7.451 -5.593 -4.958 1.00 95.00 383 THR A CA 1
ATOM 3067 C C . THR A 1 383 ? 7.713 -5.491 -6.465 1.00 95.00 383 THR A C 1
ATOM 3069 O O . THR A 1 383 ? 8.197 -6.423 -7.108 1.00 95.00 383 THR A O 1
ATOM 3072 N N . PHE A 1 384 ? 7.366 -4.343 -7.029 1.00 95.31 384 PHE A N 1
ATOM 3073 C CA . PHE A 1 384 ? 7.537 -3.948 -8.419 1.00 95.31 384 PHE A CA 1
ATOM 3074 C C . PHE A 1 384 ? 7.915 -2.464 -8.461 1.00 95.31 384 PHE A C 1
ATOM 3076 O O . PHE A 1 384 ? 7.929 -1.795 -7.433 1.00 95.31 384 PHE A O 1
ATOM 3083 N N . ASP A 1 385 ? 8.273 -1.959 -9.641 1.00 94.69 385 ASP A N 1
ATOM 3084 C CA . ASP A 1 385 ? 8.833 -0.606 -9.807 1.00 94.69 385 ASP A CA 1
ATOM 3085 C C . ASP A 1 385 ? 10.116 -0.370 -9.005 1.00 94.69 385 ASP A C 1
ATOM 3087 O O . ASP A 1 385 ? 10.473 0.754 -8.671 1.00 94.69 385 ASP A O 1
ATOM 3091 N N . LEU A 1 386 ? 10.857 -1.451 -8.761 1.00 92.94 386 LEU A N 1
ATOM 3092 C CA . LEU A 1 386 ? 12.173 -1.422 -8.129 1.00 92.94 386 LEU A CA 1
ATOM 3093 C C . LEU A 1 386 ? 13.233 -0.815 -9.057 1.00 92.94 386 LEU A C 1
ATOM 3095 O O . LEU A 1 386 ? 14.243 -0.305 -8.585 1.00 92.94 386 LEU A O 1
ATOM 3099 N N . HIS A 1 387 ? 12.971 -0.863 -10.367 1.00 90.75 387 HIS A N 1
ATOM 3100 C CA . HIS A 1 387 ? 13.775 -0.271 -11.429 1.00 90.75 387 HIS A CA 1
ATOM 3101 C C . HIS A 1 387 ? 12.891 0.360 -12.496 1.00 90.75 387 HIS A C 1
ATOM 3103 O O . HIS A 1 387 ? 11.780 -0.103 -12.763 1.00 90.75 387 HIS A O 1
ATOM 3109 N N . GLY A 1 388 ? 13.409 1.393 -13.149 1.00 93.00 388 GLY A N 1
ATOM 3110 C CA . GLY A 1 388 ? 12.707 2.073 -14.227 1.00 93.00 388 GLY A CA 1
ATOM 3111 C C . GLY A 1 388 ? 13.588 3.089 -14.935 1.00 93.00 388 GLY A C 1
ATOM 3112 O O . GLY A 1 388 ? 14.754 3.276 -14.602 1.00 93.00 388 GLY A O 1
ATOM 3113 N N . ALA A 1 389 ? 13.023 3.774 -15.928 1.00 92.38 389 ALA A N 1
ATOM 3114 C CA . ALA A 1 389 ? 13.778 4.699 -16.776 1.00 92.38 389 ALA A CA 1
ATOM 3115 C C . ALA A 1 389 ? 14.448 5.859 -16.011 1.00 92.38 389 ALA A C 1
ATOM 3117 O O . ALA A 1 389 ? 15.391 6.456 -16.525 1.00 92.38 389 ALA A O 1
ATOM 3118 N N . TRP A 1 390 ? 13.993 6.158 -14.789 1.00 92.19 390 TRP A N 1
ATOM 3119 C CA . TRP A 1 390 ? 14.609 7.140 -13.892 1.00 92.19 390 TRP A CA 1
ATOM 3120 C C . TRP A 1 390 ? 16.022 6.747 -13.428 1.00 92.19 390 TRP A C 1
ATOM 3122 O O . TRP A 1 390 ? 16.792 7.627 -13.055 1.00 92.19 390 TRP A O 1
ATOM 3132 N N . ASP A 1 391 ? 16.397 5.465 -13.506 1.00 90.44 391 ASP A N 1
ATOM 3133 C CA . ASP A 1 391 ? 17.732 4.986 -13.123 1.00 90.44 391 ASP A CA 1
ATOM 3134 C C . ASP A 1 391 ? 18.813 5.288 -14.181 1.00 90.44 391 ASP A C 1
ATOM 3136 O O . ASP A 1 391 ? 20.010 5.207 -13.886 1.00 90.44 391 ASP A O 1
ATOM 3140 N N . GLY A 1 392 ? 18.407 5.589 -15.424 1.00 93.00 392 GLY A N 1
ATOM 3141 C CA . GLY A 1 392 ? 19.307 5.791 -16.570 1.00 93.00 392 GLY A CA 1
ATOM 3142 C C . GLY A 1 392 ? 19.985 4.515 -17.092 1.00 93.00 392 GLY A C 1
ATOM 3143 O O . GLY A 1 392 ? 20.850 4.591 -17.964 1.00 93.00 392 GLY A O 1
ATOM 3144 N N . ILE A 1 393 ? 19.599 3.344 -16.581 1.00 93.06 393 ILE A N 1
ATOM 3145 C CA . ILE A 1 393 ? 20.120 2.028 -16.974 1.00 93.06 393 ILE A CA 1
ATOM 3146 C C . ILE A 1 393 ? 18.975 1.042 -17.207 1.00 93.06 393 ILE A C 1
ATOM 3148 O O . ILE A 1 393 ? 17.916 1.166 -16.595 1.00 93.06 393 ILE A O 1
ATOM 3152 N N . LEU A 1 394 ? 19.192 0.054 -18.074 1.00 93.75 394 LEU A N 1
ATOM 3153 C CA . LEU A 1 394 ? 18.274 -1.061 -18.288 1.00 93.75 394 LEU A CA 1
ATOM 3154 C C . LEU A 1 394 ? 18.220 -1.930 -17.032 1.00 93.75 394 LEU A C 1
ATOM 3156 O O . LEU A 1 394 ? 19.256 -2.333 -16.499 1.00 93.75 394 LEU A O 1
ATOM 3160 N N . GLY A 1 395 ? 17.018 -2.253 -16.566 1.00 91.88 395 GLY A N 1
ATOM 3161 C CA . GLY A 1 395 ? 16.842 -3.011 -15.335 1.00 91.88 395 GLY A CA 1
ATOM 3162 C C . GLY A 1 395 ? 15.447 -3.600 -15.209 1.00 91.88 395 GLY A C 1
ATOM 3163 O O . GLY A 1 395 ? 14.460 -3.018 -15.660 1.00 91.88 395 GLY A O 1
ATOM 3164 N N . HIS A 1 396 ? 15.372 -4.777 -14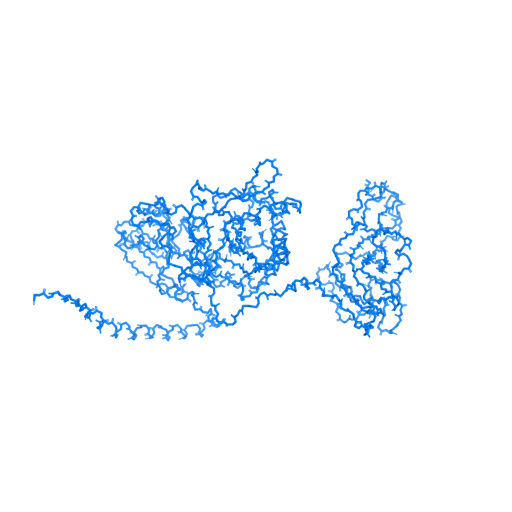.592 1.00 94.19 396 HIS A N 1
ATOM 3165 C CA . HIS A 1 396 ? 14.106 -5.453 -14.358 1.00 94.19 396 HIS A CA 1
ATOM 3166 C C . HIS A 1 396 ? 13.407 -4.899 -13.114 1.00 94.19 396 HIS A C 1
ATOM 3168 O O . HIS A 1 396 ? 13.983 -4.900 -12.031 1.00 94.19 396 HIS A O 1
ATOM 3174 N N . HIS A 1 397 ? 12.149 -4.477 -13.235 1.00 94.88 397 HIS A N 1
ATOM 3175 C CA . HIS A 1 397 ? 11.461 -3.736 -12.170 1.00 94.88 397 HIS A CA 1
ATOM 3176 C C . HIS A 1 397 ? 10.913 -4.578 -11.006 1.00 94.88 397 HIS A C 1
ATOM 3178 O O . HIS A 1 397 ? 10.448 -4.012 -10.023 1.00 94.88 397 HIS A O 1
ATOM 3184 N N . SER A 1 398 ? 10.948 -5.907 -11.096 1.00 94.75 398 SER A N 1
ATOM 3185 C CA . SER A 1 398 ? 10.392 -6.822 -10.082 1.00 94.75 398 SER A CA 1
ATOM 3186 C C . SER A 1 398 ? 11.249 -8.090 -9.906 1.00 94.75 398 SER A C 1
ATOM 3188 O O . SER A 1 398 ? 10.728 -9.189 -9.723 1.00 94.75 398 SER A O 1
ATOM 3190 N N . ALA A 1 399 ? 12.577 -7.980 -10.037 1.00 92.56 399 ALA A N 1
ATOM 3191 C CA . ALA A 1 399 ? 13.494 -9.123 -9.929 1.00 92.56 399 ALA A CA 1
ATOM 3192 C C . ALA A 1 399 ? 13.295 -9.913 -8.618 1.00 92.56 399 ALA A C 1
ATOM 3194 O O . ALA A 1 399 ? 13.256 -9.320 -7.537 1.00 92.56 399 ALA A O 1
ATOM 3195 N N . LEU A 1 400 ? 13.183 -11.248 -8.696 1.00 90.62 400 LEU A N 1
ATOM 3196 C CA . LEU A 1 400 ? 12.967 -12.097 -7.515 1.00 90.62 400 LEU A CA 1
ATOM 3197 C C . LEU A 1 400 ? 14.219 -12.137 -6.633 1.00 90.62 400 LEU A C 1
ATOM 3199 O O . LEU A 1 400 ? 14.127 -11.993 -5.414 1.00 90.62 400 LEU A O 1
ATOM 3203 N N . PHE A 1 401 ? 15.382 -12.276 -7.270 1.00 88.38 401 PHE A N 1
ATOM 3204 C CA . PHE A 1 401 ? 16.686 -12.294 -6.619 1.00 88.38 401 PHE A CA 1
ATOM 3205 C C . PHE A 1 401 ? 17.608 -11.195 -7.142 1.00 88.38 401 PHE A C 1
ATOM 3207 O O . PHE A 1 401 ? 17.377 -10.560 -8.167 1.00 88.38 401 PHE A O 1
ATOM 3214 N N . SER A 1 402 ? 18.677 -10.994 -6.384 1.00 76.19 402 SER A N 1
ATOM 3215 C CA . SER A 1 402 ? 19.699 -9.982 -6.598 1.00 76.19 402 SER A CA 1
ATOM 3216 C C . SER A 1 402 ? 20.819 -10.438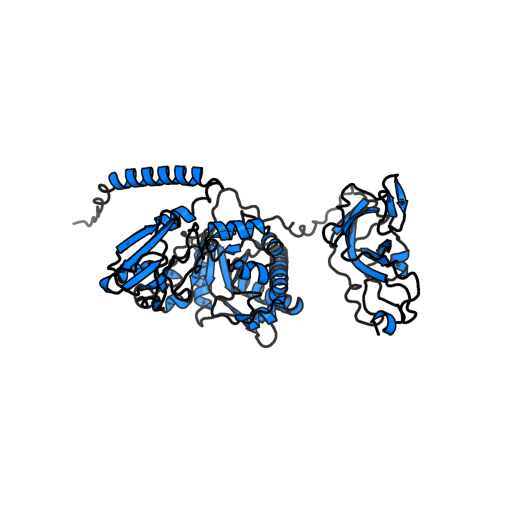 -7.534 1.00 76.19 402 SER A C 1
ATOM 3218 O O . SER A 1 402 ? 21.311 -11.562 -7.403 1.00 76.19 402 SER A O 1
ATOM 3220 N N . LYS A 1 403 ? 21.323 -9.509 -8.357 1.00 68.81 403 LYS A N 1
ATOM 3221 C CA . LYS A 1 403 ? 22.696 -9.539 -8.884 1.00 68.81 403 LYS A CA 1
ATOM 3222 C C . LYS A 1 403 ? 23.586 -8.613 -8.052 1.00 68.81 403 LYS A C 1
ATOM 3224 O O . LYS A 1 403 ? 23.140 -7.577 -7.563 1.00 68.81 403 LYS A O 1
ATOM 3229 N N . SER A 1 404 ? 24.855 -8.983 -7.880 1.00 61.47 404 SER A N 1
ATOM 3230 C CA . SER A 1 404 ? 25.836 -8.158 -7.159 1.00 61.47 404 SER A CA 1
ATOM 3231 C C . SER A 1 404 ? 25.931 -6.743 -7.742 1.00 61.47 404 SER A C 1
ATOM 3233 O O . SER A 1 404 ? 25.875 -6.579 -8.957 1.00 61.47 404 SER A O 1
ATOM 3235 N N . GLY A 1 405 ? 26.152 -5.735 -6.894 1.00 63.12 405 GLY A N 1
ATOM 3236 C CA . GLY A 1 405 ? 26.356 -4.345 -7.315 1.00 63.12 405 GLY A CA 1
ATOM 3237 C C . GLY A 1 405 ? 25.344 -3.377 -6.703 1.00 63.12 405 GLY A C 1
ATOM 3238 O O . GLY A 1 405 ? 24.762 -3.649 -5.656 1.00 63.12 405 GLY A O 1
ATOM 3239 N N . ARG A 1 406 ? 25.136 -2.228 -7.360 1.00 54.50 406 ARG A N 1
ATOM 3240 C CA . ARG A 1 406 ? 24.315 -1.107 -6.854 1.00 54.50 406 ARG A CA 1
ATOM 3241 C C . ARG A 1 406 ? 22.845 -1.473 -6.584 1.00 54.50 406 ARG A C 1
ATOM 3243 O O . ARG A 1 406 ? 22.181 -0.769 -5.839 1.00 54.50 406 ARG A O 1
ATOM 3250 N N . LEU A 1 407 ? 22.353 -2.567 -7.164 1.00 61.34 407 LEU A N 1
ATOM 3251 C CA . LEU A 1 407 ? 20.955 -3.015 -7.084 1.00 61.34 407 LEU A CA 1
ATOM 3252 C C . LEU A 1 407 ? 20.771 -4.207 -6.133 1.00 61.34 407 LEU A C 1
ATOM 3254 O O . LEU A 1 407 ? 19.753 -4.897 -6.172 1.00 61.34 407 LEU A O 1
ATOM 3258 N N . ALA A 1 408 ? 21.762 -4.469 -5.272 1.00 68.81 408 ALA A N 1
ATOM 3259 C CA . ALA A 1 408 ? 21.829 -5.722 -4.536 1.00 68.81 408 ALA A CA 1
ATOM 3260 C C . ALA A 1 408 ? 20.626 -5.975 -3.603 1.00 68.81 408 ALA A C 1
ATOM 3262 O O . ALA A 1 408 ? 20.316 -7.132 -3.315 1.00 68.81 408 ALA A O 1
ATOM 3263 N N . THR A 1 409 ? 19.948 -4.920 -3.145 1.00 73.06 409 THR A N 1
ATOM 3264 C CA . THR A 1 409 ? 18.817 -4.980 -2.204 1.00 73.06 409 THR A CA 1
ATOM 3265 C C . THR A 1 409 ? 17.455 -4.697 -2.847 1.00 73.06 409 THR A C 1
ATOM 3267 O O . THR A 1 409 ? 16.432 -4.910 -2.202 1.00 73.06 409 THR A O 1
ATOM 3270 N N . LEU A 1 410 ? 17.412 -4.277 -4.117 1.00 85.25 410 LEU A N 1
ATOM 3271 C CA . LEU A 1 410 ? 16.181 -3.945 -4.848 1.00 85.25 410 LEU A CA 1
ATOM 3272 C C . LEU A 1 410 ? 15.612 -5.180 -5.563 1.00 85.25 410 LEU A C 1
ATOM 3274 O O . LEU A 1 410 ? 15.552 -5.264 -6.784 1.00 85.25 410 LEU A O 1
ATOM 3278 N N . ASN A 1 411 ? 15.233 -6.183 -4.773 1.00 90.75 411 ASN A N 1
ATOM 3279 C CA . ASN A 1 411 ? 14.644 -7.441 -5.239 1.00 90.75 411 ASN A CA 1
ATOM 3280 C C . ASN A 1 411 ? 13.681 -8.007 -4.193 1.00 90.75 411 ASN A C 1
ATOM 3282 O O . ASN A 1 411 ? 13.799 -7.712 -3.001 1.00 90.75 411 ASN A O 1
ATOM 3286 N N . ILE A 1 412 ? 12.754 -8.851 -4.646 1.00 91.94 412 ILE A N 1
ATOM 3287 C CA . ILE A 1 412 ? 11.667 -9.386 -3.815 1.00 91.94 412 ILE A CA 1
ATOM 3288 C C . ILE A 1 412 ? 12.210 -10.131 -2.584 1.00 91.94 412 ILE A C 1
ATOM 3290 O O . ILE A 1 412 ? 11.755 -9.870 -1.473 1.00 91.94 412 ILE A O 1
ATOM 3294 N N . ASP A 1 413 ? 13.206 -11.009 -2.743 1.00 91.00 413 ASP A N 1
ATOM 3295 C CA . ASP A 1 413 ? 13.789 -11.781 -1.633 1.00 91.00 413 ASP A CA 1
ATOM 3296 C C . ASP A 1 413 ? 14.369 -10.884 -0.523 1.00 91.00 413 ASP A C 1
ATOM 3298 O O . ASP A 1 413 ? 14.084 -11.086 0.661 1.00 91.00 413 ASP A O 1
ATOM 3302 N N . SER A 1 414 ? 15.137 -9.855 -0.894 1.00 90.31 414 SER A N 1
ATOM 3303 C CA . SER A 1 414 ? 15.720 -8.908 0.070 1.00 90.31 414 SER A CA 1
ATOM 3304 C C . SER A 1 414 ? 14.648 -8.074 0.771 1.00 90.31 414 SER A C 1
ATOM 3306 O O . SER A 1 414 ? 14.716 -7.887 1.986 1.00 90.31 414 SER A O 1
ATOM 3308 N N . ILE A 1 415 ? 13.634 -7.618 0.029 1.00 92.75 415 ILE A N 1
ATOM 3309 C CA . ILE A 1 415 ? 12.504 -6.848 0.567 1.00 92.75 415 ILE A CA 1
ATOM 3310 C C . ILE A 1 415 ? 11.744 -7.671 1.608 1.00 92.75 415 ILE A C 1
ATOM 3312 O O . ILE A 1 415 ? 11.522 -7.206 2.725 1.00 92.75 415 ILE A O 1
ATOM 3316 N N . VAL A 1 416 ? 11.378 -8.910 1.275 1.00 92.50 416 VAL A N 1
ATOM 3317 C CA . VAL A 1 416 ? 10.638 -9.794 2.185 1.00 92.50 416 VAL A CA 1
ATOM 3318 C C . VAL A 1 416 ? 11.448 -10.064 3.450 1.00 92.50 416 VAL A C 1
ATOM 3320 O O . VAL A 1 416 ? 10.921 -9.952 4.557 1.00 92.50 416 VAL A O 1
ATOM 3323 N N . LYS A 1 417 ? 12.750 -10.347 3.311 1.00 91.88 417 LYS A N 1
ATOM 3324 C CA . LYS A 1 417 ? 13.655 -10.523 4.458 1.00 91.88 417 LYS A CA 1
ATOM 3325 C C . LYS A 1 417 ? 13.741 -9.274 5.329 1.00 91.88 417 LYS A C 1
ATOM 3327 O O . LYS A 1 417 ? 13.789 -9.412 6.547 1.00 91.88 417 LYS A O 1
ATOM 3332 N N . ASN A 1 418 ? 13.727 -8.082 4.736 1.00 93.38 418 ASN A N 1
ATOM 3333 C CA . ASN A 1 418 ? 13.745 -6.822 5.475 1.00 93.38 418 ASN A CA 1
ATOM 3334 C C . ASN A 1 418 ? 12.463 -6.634 6.308 1.00 93.38 418 ASN A C 1
ATOM 3336 O O . ASN A 1 418 ? 12.537 -6.388 7.510 1.00 93.38 418 ASN A O 1
ATOM 3340 N N . TRP A 1 419 ? 11.285 -6.841 5.708 1.00 95.06 419 TRP A N 1
ATOM 3341 C CA . TRP A 1 419 ? 10.000 -6.765 6.419 1.00 95.06 419 TRP A CA 1
ATOM 3342 C C . TRP A 1 419 ? 9.915 -7.761 7.582 1.00 95.06 419 TRP A C 1
ATOM 3344 O O . TRP A 1 419 ? 9.542 -7.388 8.697 1.00 95.06 419 TRP A O 1
ATOM 3354 N N . ILE A 1 420 ? 10.320 -9.013 7.352 1.00 94.38 420 ILE A N 1
ATOM 3355 C CA . ILE A 1 420 ? 10.349 -10.051 8.393 1.00 94.38 420 ILE A CA 1
ATOM 3356 C C . ILE A 1 420 ? 11.375 -9.702 9.480 1.00 94.38 420 ILE A C 1
ATOM 3358 O O . ILE A 1 420 ? 11.067 -9.783 10.667 1.00 94.38 420 ILE A O 1
ATOM 3362 N N . GLY A 1 421 ? 12.575 -9.258 9.095 1.00 94.56 421 GLY A N 1
ATOM 3363 C CA . GLY A 1 421 ? 13.632 -8.844 10.023 1.00 94.56 421 GLY A CA 1
ATOM 3364 C C . GLY A 1 421 ? 13.234 -7.663 10.914 1.00 94.56 421 GLY A C 1
ATOM 3365 O O . GLY A 1 421 ? 13.724 -7.548 12.034 1.00 94.56 421 GLY A O 1
ATOM 3366 N N . ARG A 1 422 ? 12.296 -6.826 10.455 1.00 95.19 422 ARG A N 1
ATOM 3367 C CA . ARG A 1 422 ? 11.700 -5.713 11.213 1.00 95.19 422 ARG A CA 1
ATOM 3368 C C . ARG A 1 422 ? 10.482 -6.118 12.060 1.00 95.19 422 ARG A C 1
ATOM 3370 O O . ARG A 1 422 ? 9.863 -5.258 12.683 1.00 95.19 422 ARG A O 1
ATOM 3377 N N . GLY A 1 423 ? 10.152 -7.410 12.121 1.00 93.50 423 GLY A N 1
ATOM 3378 C CA . GLY A 1 423 ? 9.121 -7.962 13.005 1.00 93.50 423 GLY A CA 1
ATOM 3379 C C . GLY A 1 423 ? 7.742 -8.148 12.367 1.00 93.50 423 GLY A C 1
ATOM 3380 O O . GLY A 1 423 ? 6.759 -8.305 13.095 1.00 93.50 423 GLY A O 1
ATOM 3381 N N . TYR A 1 424 ? 7.634 -8.122 11.035 1.00 94.94 424 TYR A N 1
ATOM 3382 C CA . TYR A 1 424 ? 6.373 -8.444 10.369 1.00 94.94 424 TYR A CA 1
ATOM 3383 C C . TYR A 1 424 ? 6.128 -9.961 10.343 1.00 94.94 424 TYR A C 1
ATOM 3385 O O . TYR A 1 424 ? 7.039 -10.743 10.078 1.00 94.94 424 TYR A O 1
ATOM 3393 N N . GLU A 1 425 ? 4.884 -10.379 10.580 1.00 91.62 425 GLU A N 1
ATOM 3394 C CA . GLU A 1 425 ? 4.473 -11.784 10.568 1.00 91.62 425 GLU A CA 1
ATOM 3395 C C . GLU A 1 425 ? 4.466 -12.350 9.129 1.00 91.62 425 GLU A C 1
ATOM 3397 O O . GLU A 1 425 ? 3.644 -11.919 8.312 1.00 91.62 425 GLU A O 1
ATOM 3402 N N . PRO A 1 426 ? 5.329 -13.331 8.785 1.00 89.25 426 PRO A N 1
ATOM 3403 C CA . PRO A 1 426 ? 5.488 -13.798 7.404 1.00 89.25 426 PRO A CA 1
ATOM 3404 C C . PRO A 1 426 ? 4.193 -14.300 6.757 1.00 89.25 426 PRO A C 1
ATOM 3406 O O . PRO A 1 426 ? 3.972 -14.092 5.566 1.00 89.25 426 PRO A O 1
ATOM 3409 N N . SER A 1 427 ? 3.304 -14.930 7.534 1.00 87.69 427 SER A N 1
ATOM 3410 C CA . SER A 1 427 ? 2.027 -15.468 7.036 1.00 87.69 427 SER A CA 1
ATOM 3411 C C . SER A 1 427 ? 1.008 -14.396 6.607 1.00 87.69 427 SER A C 1
ATOM 3413 O O . SER A 1 427 ? -0.050 -14.729 6.063 1.00 87.69 427 SER A O 1
ATOM 3415 N N . ARG A 1 428 ? 1.322 -13.114 6.833 1.00 90.12 428 ARG A N 1
ATOM 3416 C CA . ARG A 1 428 ? 0.477 -11.941 6.558 1.00 90.12 428 ARG A CA 1
ATOM 3417 C C . ARG A 1 428 ? 1.082 -10.980 5.533 1.00 90.12 428 ARG A C 1
ATOM 3419 O O . ARG A 1 428 ? 0.582 -9.871 5.373 1.00 90.12 428 ARG A O 1
ATOM 3426 N N . LEU A 1 429 ? 2.145 -11.383 4.844 1.00 92.19 429 LEU A N 1
ATOM 3427 C CA . LEU A 1 429 ? 2.711 -10.627 3.729 1.00 92.19 429 LEU A CA 1
ATOM 3428 C C . LEU A 1 429 ? 2.202 -11.191 2.407 1.00 92.19 429 LEU A C 1
ATOM 3430 O O . LEU A 1 429 ? 2.331 -12.387 2.145 1.00 92.19 429 LEU A O 1
ATOM 3434 N N . LEU A 1 430 ? 1.640 -10.327 1.566 1.00 93.25 430 LEU A N 1
ATOM 3435 C CA . LEU A 1 430 ? 1.296 -10.651 0.185 1.00 93.25 430 LEU A CA 1
ATOM 3436 C C . LEU A 1 430 ? 2.312 -9.992 -0.743 1.00 93.25 430 LEU A C 1
ATOM 3438 O O . LEU A 1 430 ? 2.595 -8.801 -0.622 1.00 93.25 430 LEU A O 1
ATOM 3442 N N . LEU A 1 431 ? 2.859 -10.781 -1.667 1.00 92.06 431 LEU A N 1
ATOM 3443 C CA . LEU A 1 431 ? 3.814 -10.307 -2.663 1.00 92.06 431 LEU A CA 1
ATOM 3444 C C . LEU A 1 431 ? 3.070 -9.664 -3.831 1.00 92.06 431 LEU A C 1
ATOM 3446 O O . LEU A 1 431 ? 2.145 -10.258 -4.388 1.00 92.06 431 LEU A O 1
ATOM 3450 N N . GLY A 1 432 ? 3.497 -8.469 -4.216 1.00 92.62 432 GLY A N 1
ATOM 3451 C CA . GLY A 1 432 ? 3.014 -7.788 -5.404 1.00 92.62 432 GLY A CA 1
ATOM 3452 C C . GLY A 1 432 ? 3.542 -8.449 -6.674 1.00 92.62 432 GLY A C 1
ATOM 3453 O O . GLY A 1 432 ? 4.744 -8.687 -6.816 1.00 92.62 432 GLY A O 1
ATOM 3454 N N . ALA A 1 433 ? 2.641 -8.697 -7.621 1.00 91.44 433 ALA A N 1
ATOM 3455 C CA . ALA A 1 433 ? 2.956 -9.199 -8.951 1.00 91.44 433 ALA A CA 1
ATOM 3456 C C . ALA A 1 433 ? 2.469 -8.197 -10.002 1.00 91.44 433 ALA A C 1
ATOM 3458 O O . ALA A 1 433 ? 1.284 -7.866 -10.051 1.00 91.44 433 ALA A O 1
ATOM 3459 N N . ALA A 1 434 ? 3.383 -7.711 -10.841 1.00 91.31 434 ALA A N 1
ATOM 3460 C CA . ALA A 1 434 ? 3.062 -6.750 -11.884 1.00 91.31 434 ALA A CA 1
ATOM 3461 C C . ALA A 1 434 ? 2.626 -7.464 -13.170 1.00 91.31 434 ALA A C 1
ATOM 3463 O O . ALA A 1 434 ? 3.342 -8.304 -13.702 1.00 91.31 434 ALA A O 1
ATOM 3464 N N . THR A 1 435 ? 1.465 -7.090 -13.708 1.00 94.94 435 THR A N 1
ATOM 3465 C CA . THR A 1 435 ? 0.985 -7.513 -15.041 1.00 94.94 435 THR A CA 1
ATOM 3466 C C . THR A 1 435 ? 1.310 -6.471 -16.117 1.00 94.94 435 THR A C 1
ATOM 3468 O O . THR A 1 435 ? 0.583 -6.283 -17.096 1.00 94.94 435 THR A O 1
ATOM 3471 N N . TYR A 1 436 ? 2.421 -5.767 -15.920 1.00 96.62 436 TYR A N 1
ATOM 3472 C CA . TYR A 1 436 ? 3.005 -4.784 -16.822 1.00 96.62 436 TYR A CA 1
ATOM 3473 C C . TYR A 1 436 ? 4.530 -4.882 -16.727 1.00 96.62 436 TYR A C 1
ATOM 3475 O O . TYR A 1 436 ? 5.053 -5.422 -15.758 1.00 96.62 436 TYR A O 1
ATOM 3483 N N . GLY A 1 437 ? 5.229 -4.349 -17.720 1.00 97.31 437 GLY A N 1
ATOM 3484 C CA . GLY A 1 437 ? 6.673 -4.170 -17.706 1.00 97.31 437 GLY A CA 1
ATOM 3485 C C . GLY A 1 437 ? 7.065 -2.699 -17.685 1.00 97.31 437 GLY A C 1
ATOM 3486 O O . GLY A 1 437 ? 6.313 -1.823 -18.129 1.00 97.31 437 GLY A O 1
ATOM 3487 N N . ARG A 1 438 ? 8.279 -2.429 -17.202 1.00 98.06 438 ARG A N 1
ATOM 3488 C CA . ARG A 1 438 ? 8.936 -1.124 -17.341 1.00 98.06 438 ARG A CA 1
ATOM 3489 C C . ARG A 1 438 ? 9.787 -1.121 -18.603 1.00 98.06 438 ARG A C 1
ATOM 3491 O O . ARG A 1 438 ? 10.580 -2.034 -18.830 1.00 98.06 438 ARG A O 1
ATOM 3498 N N . THR A 1 439 ? 9.609 -0.091 -19.427 1.00 98.00 439 THR A N 1
ATOM 3499 C CA . THR A 1 439 ? 10.227 -0.011 -20.757 1.00 98.00 439 THR A CA 1
ATOM 3500 C C . THR A 1 439 ? 11.242 1.110 -20.885 1.00 98.00 439 THR A C 1
ATOM 3502 O O . THR A 1 439 ? 11.077 2.191 -20.314 1.00 98.00 439 THR A O 1
ATOM 3505 N N . PHE A 1 440 ? 12.221 0.906 -21.752 1.00 98.31 440 PHE A N 1
ATOM 3506 C CA . PHE A 1 440 ? 13.361 1.783 -21.956 1.00 98.31 440 PHE A CA 1
ATOM 3507 C C . PHE A 1 440 ? 13.652 1.925 -23.451 1.00 98.31 440 PHE A C 1
ATOM 3509 O O . PHE A 1 440 ? 13.352 1.036 -24.247 1.00 98.31 440 PHE A O 1
ATOM 3516 N N . THR A 1 441 ? 14.265 3.045 -23.826 1.00 98.19 441 THR A N 1
ATOM 3517 C CA . THR A 1 441 ? 14.923 3.201 -25.125 1.00 98.19 441 THR A CA 1
ATOM 3518 C C . THR A 1 441 ? 16.422 2.973 -24.940 1.00 98.19 441 THR A C 1
ATOM 3520 O O . THR A 1 441 ? 17.064 3.684 -24.161 1.00 98.19 441 THR A O 1
ATOM 3523 N N . MET A 1 442 ? 16.969 1.989 -25.651 1.00 97.94 442 MET A N 1
ATOM 3524 C CA . MET A 1 442 ? 18.385 1.615 -25.624 1.00 97.94 442 MET A CA 1
ATOM 3525 C C . MET A 1 442 ? 19.249 2.681 -26.310 1.00 97.94 442 MET A C 1
ATOM 3527 O O . MET A 1 442 ? 18.812 3.346 -27.255 1.00 97.94 442 MET A O 1
ATOM 3531 N N . THR A 1 443 ? 20.500 2.831 -25.866 1.00 97.44 443 THR A N 1
ATOM 3532 C CA . THR A 1 443 ? 21.491 3.702 -26.527 1.00 97.44 443 THR A CA 1
ATOM 3533 C C . THR A 1 443 ? 21.763 3.249 -27.964 1.00 97.44 443 THR A C 1
ATOM 3535 O O . THR A 1 443 ? 21.674 4.052 -28.898 1.00 97.44 443 THR A O 1
ATOM 3538 N N . GLN A 1 444 ? 22.044 1.957 -28.140 1.00 95.88 444 GLN A N 1
ATOM 3539 C CA . GLN A 1 444 ? 22.341 1.300 -29.412 1.00 95.88 444 GLN A CA 1
ATOM 3540 C C . GLN A 1 444 ? 21.587 -0.035 -29.522 1.00 95.88 444 GLN A C 1
ATOM 3542 O O . GLN A 1 444 ? 21.251 -0.617 -28.491 1.00 95.88 444 GLN A O 1
ATOM 3547 N N . PRO A 1 445 ? 21.344 -0.560 -30.741 1.00 94.69 445 PRO A N 1
ATOM 3548 C CA . PRO A 1 445 ? 20.658 -1.843 -30.936 1.00 94.69 445 PRO A CA 1
ATOM 3549 C C . PRO A 1 445 ? 21.284 -3.035 -30.190 1.00 94.69 445 PRO A C 1
ATOM 3551 O O . PRO A 1 445 ? 20.571 -3.956 -29.813 1.00 94.69 445 PRO A O 1
ATOM 3554 N N . ASN A 1 446 ? 22.601 -3.014 -29.954 1.00 94.06 446 ASN A N 1
ATOM 3555 C CA . ASN A 1 446 ? 23.350 -4.062 -29.250 1.00 94.06 446 ASN A CA 1
ATOM 3556 C C . ASN A 1 446 ? 23.556 -3.794 -27.742 1.00 94.06 446 ASN A C 1
ATOM 3558 O O . ASN A 1 446 ? 24.199 -4.594 -27.066 1.00 94.06 446 ASN A O 1
ATOM 3562 N N . SER A 1 447 ? 23.041 -2.681 -27.209 1.00 94.31 447 SER A N 1
ATOM 3563 C CA . SER A 1 447 ? 23.098 -2.335 -25.780 1.00 94.31 447 SER A CA 1
ATOM 3564 C C . SER A 1 447 ? 21.822 -2.786 -25.072 1.00 94.31 447 SER A C 1
ATOM 3566 O O . SER A 1 447 ? 21.039 -1.957 -24.614 1.00 94.31 447 SER A O 1
ATOM 3568 N N . HIS A 1 448 ? 21.579 -4.097 -25.075 1.00 94.31 448 HIS A N 1
ATOM 3569 C CA . HIS A 1 448 ? 20.335 -4.717 -24.606 1.00 94.31 448 HIS A CA 1
ATOM 3570 C C . HIS A 1 448 ? 20.499 -5.543 -23.320 1.00 94.31 448 HIS A C 1
ATOM 3572 O O . HIS A 1 448 ? 19.557 -6.220 -22.899 1.00 94.31 448 HIS A O 1
ATOM 3578 N N . HIS A 1 449 ? 21.674 -5.529 -22.688 1.00 92.75 449 HIS A N 1
ATOM 3579 C CA . HIS A 1 449 ? 21.910 -6.288 -21.464 1.00 92.75 449 HIS A CA 1
ATOM 3580 C C . HIS A 1 449 ? 21.438 -5.493 -20.238 1.00 92.75 449 HIS A C 1
ATOM 3582 O O . HIS A 1 449 ? 21.646 -4.279 -20.173 1.00 92.75 449 HIS A O 1
ATOM 3588 N N . PRO A 1 450 ? 20.839 -6.146 -19.223 1.00 90.25 450 PRO A N 1
ATOM 3589 C CA . PRO A 1 450 ? 20.591 -5.499 -17.938 1.00 90.25 450 PRO A CA 1
ATOM 3590 C C . PRO A 1 450 ? 21.863 -4.824 -17.396 1.00 90.25 450 PRO A C 1
ATOM 3592 O O . PRO A 1 450 ? 22.918 -5.453 -17.324 1.00 90.25 450 PRO A O 1
ATOM 3595 N N . GLY A 1 451 ? 21.754 -3.553 -17.007 1.00 89.25 451 GLY A N 1
ATOM 3596 C CA . GLY A 1 451 ? 22.873 -2.699 -16.599 1.00 89.25 451 GLY A CA 1
ATOM 3597 C C . GLY A 1 451 ? 23.424 -1.781 -17.697 1.00 89.25 451 GLY A C 1
ATOM 3598 O O . GLY A 1 451 ? 24.097 -0.807 -17.359 1.00 89.25 451 GLY A O 1
ATOM 3599 N N . ASP A 1 452 ? 23.112 -2.026 -18.975 1.00 93.38 452 ASP A N 1
ATOM 3600 C CA . ASP A 1 452 ? 23.462 -1.107 -20.064 1.00 93.38 452 ASP A CA 1
ATOM 3601 C C . ASP A 1 452 ? 22.731 0.239 -19.905 1.00 93.38 452 ASP A C 1
ATOM 3603 O O . ASP A 1 452 ? 21.681 0.335 -19.269 1.00 93.38 452 ASP A O 1
ATOM 3607 N N . LEU A 1 453 ? 23.281 1.308 -20.485 1.00 95.19 453 LEU A N 1
ATOM 3608 C CA . LEU A 1 453 ? 22.693 2.648 -20.401 1.00 95.19 453 LEU A CA 1
ATOM 3609 C C . LEU A 1 453 ? 21.369 2.745 -21.177 1.00 95.19 453 LEU A C 1
ATOM 3611 O O . LEU A 1 453 ? 21.261 2.293 -22.319 1.00 95.19 453 LEU A O 1
ATOM 3615 N N . ALA A 1 454 ? 20.399 3.444 -20.590 1.00 95.75 454 ALA A N 1
ATOM 3616 C CA . ALA A 1 454 ? 19.138 3.815 -21.222 1.00 95.75 454 ALA A CA 1
ATOM 3617 C C . ALA A 1 454 ? 19.096 5.324 -21.494 1.00 95.75 454 ALA A C 1
ATOM 3619 O O . ALA A 1 454 ? 19.510 6.122 -20.655 1.00 95.75 454 ALA A O 1
ATOM 3620 N N . ILE A 1 455 ? 18.566 5.735 -22.651 1.00 96.62 455 ILE A N 1
ATOM 3621 C CA . ILE A 1 455 ? 18.514 7.161 -23.035 1.00 96.62 455 ILE A CA 1
ATOM 3622 C C . ILE A 1 455 ? 17.170 7.831 -22.751 1.00 96.62 455 ILE A C 1
ATOM 3624 O O . ILE A 1 455 ? 17.092 9.056 -22.709 1.00 96.62 455 ILE A O 1
ATOM 3628 N N . ALA A 1 456 ? 16.103 7.046 -22.607 1.00 97.06 456 ALA A N 1
ATOM 3629 C CA . ALA A 1 456 ? 14.758 7.549 -22.356 1.00 97.06 456 ALA A CA 1
ATOM 3630 C C . ALA A 1 456 ? 13.834 6.427 -21.858 1.00 97.06 456 ALA A C 1
ATOM 3632 O O . ALA A 1 456 ? 14.112 5.248 -22.103 1.00 97.06 456 ALA A O 1
ATOM 3633 N N . PRO A 1 457 ? 12.679 6.769 -21.262 1.00 98.19 457 PRO A N 1
ATOM 3634 C CA . PRO A 1 457 ? 11.568 5.835 -21.153 1.00 98.19 457 PRO A CA 1
ATOM 3635 C C . PRO A 1 457 ? 11.158 5.315 -22.536 1.00 98.19 457 PRO A C 1
ATOM 3637 O O . PRO A 1 457 ? 11.137 6.075 -23.516 1.00 98.19 457 PRO A O 1
ATOM 3640 N N . GLY A 1 458 ? 10.813 4.028 -22.597 1.00 97.50 458 GLY A N 1
ATOM 3641 C CA . GLY A 1 458 ? 10.310 3.385 -23.811 1.00 97.50 458 GLY A CA 1
ATOM 3642 C C . GLY A 1 458 ? 9.057 4.064 -24.373 1.00 97.50 458 GLY A C 1
ATOM 3643 O O . GLY A 1 458 ? 8.398 4.872 -23.703 1.00 97.50 458 GLY A O 1
ATOM 3644 N N . ALA A 1 459 ? 8.766 3.778 -25.637 1.00 97.12 459 ALA A N 1
ATOM 3645 C CA . ALA A 1 459 ? 7.593 4.286 -26.331 1.00 97.12 459 ALA A CA 1
ATOM 3646 C C . ALA A 1 459 ? 6.301 3.854 -25.619 1.00 97.12 459 ALA A C 1
ATOM 3648 O O . ALA A 1 459 ? 6.241 2.801 -24.991 1.00 97.12 459 ALA A O 1
ATOM 3649 N N . ALA A 1 460 ? 5.272 4.696 -25.704 1.00 96.81 460 ALA A N 1
ATOM 3650 C CA . ALA A 1 460 ? 3.970 4.381 -25.134 1.00 96.81 460 ALA A CA 1
ATOM 3651 C C . ALA A 1 460 ? 3.292 3.257 -25.932 1.00 96.81 460 ALA A C 1
ATOM 3653 O O . ALA A 1 460 ? 3.301 3.283 -27.165 1.00 96.81 460 ALA A O 1
ATOM 3654 N N . GLY A 1 461 ? 2.691 2.298 -25.227 1.00 94.62 461 GLY A N 1
ATOM 3655 C CA . GLY A 1 461 ? 1.881 1.248 -25.838 1.00 94.62 461 GLY A CA 1
ATOM 3656 C C . GLY A 1 461 ? 0.525 1.741 -26.359 1.00 94.62 461 GLY A C 1
ATOM 3657 O O . GLY A 1 461 ? 0.075 2.833 -25.999 1.00 94.62 461 GLY A O 1
ATOM 3658 N N . PRO A 1 462 ? -0.158 0.942 -27.196 1.00 94.44 462 PRO A N 1
ATOM 3659 C CA . PRO A 1 462 ? -1.423 1.325 -27.829 1.00 94.44 462 PRO A CA 1
ATOM 3660 C C . PRO A 1 462 ? -2.625 1.414 -26.869 1.00 94.44 462 PRO A C 1
ATOM 3662 O O . PRO A 1 462 ? -3.634 2.031 -27.211 1.00 94.44 462 PRO A O 1
ATOM 3665 N N . TYR A 1 463 ? -2.558 0.789 -25.692 1.00 93.94 463 TYR A N 1
ATOM 3666 C CA . TYR A 1 463 ? -3.651 0.689 -24.722 1.00 93.94 463 TYR A CA 1
ATOM 3667 C C . TYR A 1 463 ? -3.379 1.455 -23.432 1.00 93.94 463 TYR A C 1
ATOM 3669 O O . TYR A 1 463 ? -4.234 2.228 -23.002 1.00 93.94 463 TYR A O 1
ATOM 3677 N N . THR A 1 464 ? -2.229 1.237 -22.787 1.00 92.62 464 THR A N 1
ATOM 3678 C CA . THR A 1 464 ? -1.849 1.989 -21.583 1.00 92.62 464 THR A CA 1
ATOM 3679 C C . THR A 1 464 ? -1.530 3.433 -21.932 1.00 92.62 464 THR A C 1
ATOM 3681 O O . THR A 1 464 ? -1.864 4.316 -21.149 1.00 92.62 464 THR A O 1
ATOM 3684 N N . ASN A 1 465 ? -0.947 3.667 -23.115 1.00 95.25 465 ASN A N 1
ATOM 3685 C CA . ASN A 1 465 ? -0.564 4.980 -23.629 1.00 95.25 465 ASN A CA 1
ATOM 3686 C C . ASN A 1 465 ? 0.315 5.784 -22.649 1.00 95.25 465 ASN A C 1
ATOM 3688 O O . ASN A 1 465 ? 0.191 7.002 -22.522 1.00 95.25 465 ASN A O 1
ATOM 3692 N N . ILE A 1 466 ? 1.208 5.093 -21.934 1.00 94.19 466 ILE A N 1
ATOM 3693 C CA . ILE A 1 466 ? 2.146 5.693 -20.980 1.00 94.19 466 ILE A CA 1
ATOM 3694 C C . ILE A 1 466 ? 3.566 5.339 -21.410 1.00 94.19 466 ILE A C 1
ATOM 3696 O O . ILE A 1 466 ? 3.918 4.171 -21.536 1.00 94.19 466 ILE A O 1
ATOM 3700 N N . ARG A 1 467 ? 4.412 6.351 -21.620 1.00 97.25 467 ARG A N 1
ATOM 3701 C CA . ARG A 1 467 ? 5.837 6.113 -21.885 1.00 97.25 467 ARG A CA 1
ATOM 3702 C C . ARG A 1 467 ? 6.494 5.458 -20.677 1.00 97.25 467 ARG A C 1
ATOM 3704 O O . ARG A 1 467 ? 6.282 5.888 -19.546 1.00 97.25 467 ARG A O 1
ATOM 3711 N N . GLY A 1 468 ? 7.345 4.469 -20.921 1.00 97.31 468 GLY A N 1
ATOM 3712 C CA . GLY A 1 468 ? 8.023 3.745 -19.848 1.00 97.31 468 GLY A CA 1
ATOM 3713 C C . GLY A 1 468 ? 7.230 2.576 -19.255 1.00 97.31 468 GLY A C 1
ATOM 3714 O O . GLY A 1 468 ? 7.748 1.936 -18.340 1.00 97.31 468 GLY A O 1
ATOM 3715 N N . ILE A 1 469 ? 6.015 2.295 -19.739 1.00 96.62 469 ILE A N 1
ATOM 3716 C CA . ILE A 1 469 ? 5.160 1.202 -19.261 1.00 96.62 469 ILE A CA 1
ATOM 3717 C C . ILE A 1 469 ? 4.525 0.486 -20.456 1.00 96.62 469 ILE A C 1
ATOM 3719 O O . ILE A 1 469 ? 4.017 1.131 -21.370 1.00 96.62 469 ILE A O 1
ATOM 3723 N N . LEU A 1 470 ? 4.496 -0.845 -20.407 1.00 96.31 470 LEU A N 1
ATOM 3724 C CA . LEU A 1 470 ? 3.653 -1.672 -21.273 1.00 96.31 470 LEU A CA 1
ATOM 3725 C C . LEU A 1 470 ? 2.877 -2.673 -20.426 1.00 96.31 470 LEU A C 1
ATOM 3727 O O . LEU A 1 470 ? 3.467 -3.379 -19.615 1.00 96.31 470 LEU A O 1
ATOM 3731 N N . GLY A 1 471 ? 1.565 -2.770 -20.618 1.00 95.50 471 GLY A N 1
ATOM 3732 C CA . GLY A 1 471 ? 0.778 -3.880 -20.089 1.00 95.50 471 GLY A CA 1
ATOM 3733 C C . GLY A 1 471 ? 1.228 -5.203 -20.708 1.00 95.50 471 GLY A C 1
ATOM 3734 O O . GLY A 1 471 ? 1.625 -5.241 -21.873 1.00 95.50 471 GLY A O 1
ATOM 3735 N N . TYR A 1 472 ? 1.131 -6.304 -19.960 1.00 93.69 472 TYR A N 1
ATOM 3736 C CA . TYR A 1 472 ? 1.507 -7.633 -20.460 1.00 93.69 472 TYR A CA 1
ATOM 3737 C C . TYR A 1 472 ? 0.785 -7.983 -21.775 1.00 93.69 472 TYR A C 1
ATOM 3739 O O . TYR A 1 472 ? 1.380 -8.505 -22.712 1.00 93.69 472 TYR A O 1
ATOM 3747 N N . ASN A 1 473 ? -0.487 -7.593 -21.897 1.00 90.50 473 ASN A N 1
ATOM 3748 C CA . ASN A 1 473 ? -1.279 -7.766 -23.114 1.00 90.50 473 ASN A CA 1
ATOM 3749 C C . ASN A 1 473 ? -0.806 -6.901 -24.300 1.00 90.50 473 ASN A C 1
ATOM 3751 O O . ASN A 1 473 ? -1.048 -7.264 -25.448 1.00 90.50 473 ASN A O 1
ATOM 3755 N N . GLU A 1 474 ? -0.149 -5.764 -24.055 1.00 92.56 474 GLU A N 1
ATOM 3756 C CA . GLU A 1 474 ? 0.384 -4.901 -25.118 1.00 92.56 474 GLU A CA 1
ATOM 3757 C C . GLU A 1 474 ? 1.641 -5.479 -25.758 1.00 92.56 474 GLU A C 1
ATOM 3759 O O . GLU A 1 474 ? 1.908 -5.196 -26.925 1.00 92.56 474 GLU A O 1
ATOM 3764 N N . MET A 1 475 ? 2.386 -6.321 -25.037 1.00 89.00 475 MET A N 1
ATOM 3765 C CA . MET A 1 475 ? 3.578 -6.970 -25.583 1.00 89.00 475 MET A CA 1
ATOM 3766 C C . MET A 1 475 ? 3.249 -7.818 -26.816 1.00 89.00 475 MET A C 1
ATOM 3768 O O . MET A 1 475 ? 3.973 -7.756 -27.810 1.00 89.00 475 MET A O 1
ATOM 3772 N N . CYS A 1 476 ? 2.106 -8.512 -26.799 1.00 81.88 476 CYS A N 1
ATOM 3773 C CA . CYS A 1 476 ? 1.600 -9.275 -27.941 1.00 81.88 476 CYS A CA 1
ATOM 3774 C C . CYS A 1 476 ? 1.204 -8.394 -29.139 1.00 81.88 476 CYS A C 1
ATOM 3776 O O . CYS A 1 476 ? 1.218 -8.869 -30.269 1.00 81.88 476 CYS A O 1
ATOM 3778 N N . VAL A 1 477 ? 0.834 -7.131 -28.903 1.00 87.19 477 VAL A N 1
ATOM 3779 C CA . VAL A 1 477 ? 0.374 -6.204 -29.952 1.00 87.19 477 VAL A CA 1
ATOM 3780 C C . VAL A 1 477 ? 1.540 -5.461 -30.594 1.00 87.19 477 VAL A C 1
ATOM 3782 O O . VAL A 1 477 ? 1.551 -5.285 -31.808 1.00 87.19 477 VAL A O 1
ATOM 3785 N N . VAL A 1 478 ? 2.514 -5.019 -29.792 1.00 86.06 478 VAL A N 1
ATOM 3786 C CA . VAL A 1 478 ? 3.694 -4.294 -30.293 1.00 86.06 478 VAL A CA 1
ATOM 3787 C C . VAL A 1 478 ? 4.613 -5.225 -31.095 1.00 86.06 478 VAL A C 1
ATOM 3789 O O . VAL A 1 478 ? 5.116 -4.813 -32.136 1.00 86.06 478 VAL A O 1
ATOM 3792 N N . GLY A 1 479 ? 4.765 -6.486 -30.668 1.00 86.25 479 GLY A N 1
ATOM 3793 C CA . GLY A 1 479 ? 5.506 -7.516 -31.405 1.00 86.25 479 GLY A CA 1
ATOM 3794 C C . GLY A 1 479 ? 6.997 -7.214 -31.638 1.00 86.25 479 GLY A C 1
ATOM 3795 O O . GLY A 1 479 ? 7.539 -6.214 -31.173 1.00 86.25 479 GLY A O 1
ATOM 3796 N N . GLY A 1 480 ? 7.677 -8.116 -32.357 1.00 92.00 480 GLY A N 1
ATOM 3797 C CA . GLY A 1 480 ? 9.095 -7.960 -32.723 1.00 92.00 480 GLY A CA 1
ATOM 3798 C C . GLY A 1 480 ? 10.063 -8.031 -31.539 1.00 92.00 480 GLY A C 1
ATOM 3799 O O . GLY A 1 480 ? 11.082 -7.350 -31.541 1.00 92.00 480 GLY A O 1
ATOM 3800 N N . TRP A 1 481 ? 9.704 -8.786 -30.506 1.00 95.88 481 TRP A N 1
ATOM 3801 C CA . TRP A 1 481 ? 10.478 -8.916 -29.280 1.00 95.88 481 TRP A CA 1
ATOM 3802 C C . TRP A 1 481 ? 11.387 -10.144 -29.332 1.00 95.88 481 TRP A C 1
ATOM 3804 O O . TRP A 1 481 ? 10.896 -11.260 -29.492 1.00 95.88 481 TRP A O 1
ATOM 3814 N N . ASP A 1 482 ? 12.680 -9.935 -29.108 1.00 96.00 482 ASP A N 1
ATOM 3815 C CA . ASP A 1 482 ? 13.625 -10.983 -28.743 1.00 96.00 482 ASP A CA 1
ATOM 3816 C C . ASP A 1 482 ? 13.642 -11.104 -27.215 1.00 96.00 482 ASP A C 1
ATOM 3818 O O . ASP A 1 482 ? 14.052 -10.180 -26.506 1.00 96.00 482 ASP A O 1
ATOM 3822 N N . GLU A 1 483 ? 13.154 -12.229 -26.694 1.00 95.50 483 GLU A N 1
ATOM 3823 C CA . GLU A 1 483 ? 13.098 -12.499 -25.256 1.00 95.50 483 GLU A CA 1
ATOM 3824 C C . GLU A 1 483 ? 14.362 -13.207 -24.758 1.00 95.50 483 GLU A C 1
ATOM 3826 O O . GLU A 1 483 ? 14.891 -14.122 -25.390 1.00 95.50 483 GLU A O 1
ATOM 3831 N N . SER A 1 484 ? 14.814 -12.815 -23.570 1.00 94.06 484 SER A N 1
ATOM 3832 C CA . SER A 1 484 ? 15.885 -13.466 -22.828 1.00 94.06 484 SER A CA 1
ATOM 3833 C C . SER A 1 484 ? 15.490 -13.629 -21.362 1.00 94.06 484 SER A C 1
ATOM 3835 O O . SER A 1 484 ? 15.004 -12.694 -20.722 1.00 94.06 484 SER A O 1
ATOM 3837 N N . TYR A 1 485 ? 15.717 -14.823 -20.814 1.00 92.50 485 TYR A N 1
ATOM 3838 C CA . TYR A 1 485 ? 15.402 -15.141 -19.424 1.00 92.50 485 TYR A CA 1
ATOM 3839 C C . TYR A 1 485 ? 16.651 -15.097 -18.543 1.00 92.50 485 TYR A C 1
ATOM 3841 O O . TYR A 1 485 ? 17.628 -15.812 -18.786 1.00 92.50 485 TYR A O 1
ATOM 3849 N N . ASP A 1 486 ? 16.620 -14.283 -17.488 1.00 88.94 486 ASP A N 1
ATOM 3850 C CA . ASP A 1 486 ? 17.716 -14.171 -16.533 1.00 88.94 486 ASP A CA 1
ATOM 3851 C C . ASP A 1 486 ? 17.526 -15.149 -15.368 1.00 88.94 486 ASP A C 1
ATOM 3853 O O . ASP A 1 486 ? 16.814 -14.880 -14.402 1.00 88.94 486 ASP A O 1
ATOM 3857 N N . TYR A 1 487 ? 18.207 -16.291 -15.436 1.00 87.00 487 TYR A N 1
ATOM 3858 C CA . TYR A 1 487 ? 18.134 -17.340 -14.413 1.00 87.00 487 TYR A CA 1
ATOM 3859 C C . TYR A 1 487 ? 18.819 -16.986 -13.084 1.00 87.00 487 TYR A C 1
ATOM 3861 O O . TYR A 1 487 ? 18.710 -17.749 -12.127 1.00 87.00 487 TYR A O 1
ATOM 3869 N N . GLU A 1 488 ? 19.544 -15.870 -12.981 1.00 84.94 488 GLU A N 1
ATOM 3870 C CA . GLU A 1 488 ? 20.063 -15.424 -11.681 1.00 84.94 488 GLU A CA 1
ATOM 3871 C C . GLU A 1 488 ? 19.032 -14.594 -10.916 1.00 84.94 488 GLU A C 1
ATOM 3873 O O . GLU A 1 488 ? 18.938 -14.711 -9.696 1.00 84.94 488 GLU A O 1
ATOM 3878 N N . THR A 1 489 ? 18.245 -13.782 -11.628 1.00 87.44 489 THR A N 1
ATOM 3879 C CA . THR A 1 489 ? 17.216 -12.901 -11.050 1.00 87.44 489 THR A CA 1
ATOM 3880 C C . THR A 1 489 ? 15.793 -13.463 -11.171 1.00 87.44 489 THR A C 1
ATOM 3882 O O . THR A 1 489 ? 14.879 -12.939 -10.530 1.00 87.44 489 THR A O 1
ATOM 3885 N N . MET A 1 490 ? 15.629 -14.564 -11.915 1.00 90.31 490 MET A N 1
ATOM 3886 C CA . MET A 1 490 ? 14.391 -15.316 -12.177 1.00 90.31 490 MET A CA 1
ATOM 3887 C C . MET A 1 490 ? 13.286 -14.489 -12.833 1.00 90.31 490 MET A C 1
ATOM 3889 O O . MET A 1 490 ? 12.126 -14.521 -12.414 1.00 90.31 490 MET A O 1
ATOM 3893 N N . VAL A 1 491 ? 13.666 -13.714 -13.846 1.00 92.94 491 VAL A N 1
ATOM 3894 C CA . VAL A 1 491 ? 12.764 -12.826 -14.584 1.00 92.94 491 VAL A CA 1
ATOM 3895 C C . VAL A 1 491 ? 13.188 -12.705 -16.053 1.00 92.94 491 VAL A C 1
ATOM 3897 O O . VAL A 1 491 ? 14.389 -12.732 -16.348 1.00 92.94 491 VAL A O 1
ATOM 3900 N N . PRO A 1 492 ? 12.236 -12.569 -16.991 1.00 95.50 492 PRO A N 1
ATOM 3901 C CA . PRO A 1 492 ? 12.550 -12.301 -18.382 1.00 95.50 492 PRO A CA 1
ATOM 3902 C C . PRO A 1 492 ? 12.794 -10.810 -18.628 1.00 95.50 492 PRO A C 1
ATOM 3904 O O . PRO A 1 492 ? 12.367 -9.926 -17.890 1.00 95.50 492 PRO A O 1
ATOM 3907 N N . HIS A 1 493 ? 13.454 -10.522 -19.734 1.00 96.25 493 HIS A N 1
ATOM 3908 C CA . HIS A 1 493 ? 13.374 -9.234 -20.401 1.00 96.25 493 HIS A CA 1
ATOM 3909 C C . HIS A 1 493 ? 13.243 -9.475 -21.897 1.00 96.25 493 HIS A C 1
ATOM 3911 O O . HIS A 1 493 ? 13.611 -10.535 -22.401 1.00 96.25 493 HIS A O 1
ATOM 3917 N N . ALA A 1 494 ? 12.733 -8.489 -22.615 1.00 97.56 494 ALA A N 1
ATOM 3918 C CA . ALA A 1 494 ? 12.668 -8.537 -24.061 1.00 97.56 494 ALA A CA 1
ATOM 3919 C C . ALA A 1 494 ? 13.159 -7.232 -24.673 1.00 97.56 494 ALA A C 1
ATOM 3921 O O . ALA A 1 494 ? 13.087 -6.169 -24.054 1.00 97.56 494 ALA A O 1
ATOM 3922 N N . TYR A 1 495 ? 13.666 -7.305 -25.895 1.00 97.62 495 TYR A N 1
ATOM 3923 C CA . TYR A 1 495 ? 14.153 -6.141 -26.621 1.00 97.62 495 TYR A CA 1
ATOM 3924 C C . TYR A 1 495 ? 13.848 -6.244 -28.109 1.00 97.62 495 TYR A C 1
ATOM 3926 O O . TYR A 1 495 ? 13.577 -7.315 -28.635 1.00 97.62 495 TYR A O 1
ATOM 3934 N N . ASN A 1 496 ? 13.864 -5.104 -28.784 1.00 97.00 496 ASN A N 1
ATOM 3935 C CA . ASN A 1 496 ? 13.708 -5.000 -30.223 1.00 97.00 496 ASN A CA 1
ATOM 3936 C C . ASN A 1 496 ? 14.850 -4.110 -30.749 1.00 97.00 496 ASN A C 1
ATOM 3938 O O . ASN A 1 496 ? 14.819 -2.890 -30.525 1.00 97.00 496 ASN A O 1
ATOM 3942 N N . PRO A 1 497 ? 15.875 -4.692 -31.403 1.00 94.69 497 PRO A N 1
ATOM 3943 C CA . PRO A 1 497 ? 17.031 -3.950 -31.908 1.00 94.69 497 PRO A CA 1
ATOM 3944 C C . PRO A 1 497 ? 16.666 -2.860 -32.925 1.00 94.69 497 PRO A C 1
ATOM 3946 O O . PRO A 1 497 ? 17.233 -1.766 -32.873 1.00 94.69 497 PRO A O 1
ATOM 3949 N N . ASP A 1 498 ? 15.686 -3.120 -33.794 1.00 95.25 498 ASP A N 1
ATOM 3950 C CA . ASP A 1 498 ? 15.278 -2.215 -34.878 1.00 95.25 498 ASP A CA 1
ATOM 3951 C C . ASP A 1 498 ? 14.640 -0.924 -34.348 1.00 95.25 498 ASP A C 1
ATOM 3953 O O . ASP A 1 498 ? 14.875 0.173 -34.858 1.00 95.25 498 ASP A O 1
ATOM 3957 N N . THR A 1 499 ? 13.852 -1.039 -33.280 1.00 95.75 499 THR A N 1
ATOM 3958 C CA . THR A 1 499 ? 13.166 0.091 -32.628 1.00 95.75 499 THR A CA 1
ATOM 3959 C C . THR A 1 499 ? 13.909 0.615 -31.395 1.00 95.75 499 THR A C 1
ATOM 3961 O O . THR A 1 499 ? 13.499 1.609 -30.783 1.00 95.75 499 THR A O 1
ATOM 3964 N N . ARG A 1 500 ? 15.015 -0.042 -31.022 1.00 97.12 500 ARG A N 1
ATOM 3965 C CA . ARG A 1 500 ? 15.787 0.183 -29.792 1.00 97.12 500 ARG A CA 1
ATOM 3966 C C . ARG A 1 500 ? 14.934 0.169 -28.521 1.00 97.12 500 ARG A C 1
ATOM 3968 O O . ARG A 1 500 ? 15.226 0.907 -27.582 1.00 97.12 500 ARG A O 1
ATOM 3975 N N . GLN A 1 501 ? 13.863 -0.618 -28.491 1.00 98.00 501 GLN A N 1
ATOM 3976 C CA . GLN A 1 501 ? 13.013 -0.744 -27.308 1.00 98.00 501 GLN A CA 1
ATOM 3977 C C . GLN A 1 501 ? 13.462 -1.922 -26.450 1.00 98.00 501 GLN A C 1
ATOM 3979 O O . GLN A 1 501 ? 13.882 -2.950 -26.970 1.00 98.00 501 GLN A O 1
ATOM 3984 N N . TRP A 1 502 ? 13.359 -1.768 -25.136 1.00 98.12 502 TRP A N 1
ATOM 3985 C CA . TRP A 1 502 ? 13.663 -2.804 -24.153 1.00 98.12 502 TRP A CA 1
ATOM 3986 C C . TRP A 1 502 ? 12.584 -2.805 -23.075 1.00 98.12 502 TRP A C 1
ATOM 3988 O O . TRP A 1 502 ? 12.100 -1.739 -22.686 1.00 98.12 502 TRP A O 1
ATOM 3998 N N . VAL A 1 503 ? 12.208 -3.977 -22.577 1.00 98.12 503 VAL A N 1
ATOM 3999 C CA . VAL A 1 503 ? 11.201 -4.149 -21.531 1.00 98.12 503 VAL A CA 1
ATOM 4000 C C . VAL A 1 503 ? 11.629 -5.215 -20.526 1.00 98.12 503 VAL A C 1
ATOM 4002 O O . VAL A 1 503 ? 11.965 -6.338 -20.892 1.00 98.12 503 VAL A O 1
ATOM 4005 N N . GLY A 1 504 ? 11.580 -4.862 -19.243 1.00 97.12 504 GLY A N 1
ATOM 4006 C CA . GLY A 1 504 ? 11.664 -5.808 -18.134 1.00 97.12 504 GLY A CA 1
ATOM 4007 C C . GLY A 1 504 ? 10.257 -6.044 -17.607 1.00 97.12 504 GLY A C 1
ATOM 4008 O O . GLY A 1 504 ? 9.598 -5.077 -17.213 1.00 97.12 504 GLY A O 1
ATOM 4009 N N . TYR A 1 505 ? 9.788 -7.286 -17.651 1.00 96.88 505 TYR A N 1
ATOM 4010 C CA . TYR A 1 505 ? 8.402 -7.656 -17.382 1.00 96.88 505 TYR A CA 1
ATOM 4011 C C . TYR A 1 505 ? 8.296 -9.056 -16.780 1.00 96.88 505 TYR A C 1
ATOM 4013 O O . TYR A 1 505 ? 9.240 -9.831 -16.805 1.00 96.88 505 TYR A O 1
ATOM 4021 N N . ASP A 1 506 ? 7.117 -9.421 -16.292 1.00 95.38 506 ASP A N 1
ATOM 4022 C CA . ASP A 1 506 ? 6.851 -10.776 -15.823 1.00 95.38 506 ASP A CA 1
ATOM 4023 C C . ASP A 1 506 ? 6.117 -11.623 -16.875 1.00 95.38 506 ASP A C 1
ATOM 4025 O O . ASP A 1 506 ? 5.086 -11.208 -17.408 1.00 95.38 506 ASP A O 1
ATOM 4029 N N . ASN A 1 507 ? 6.622 -12.833 -17.144 1.00 92.88 507 ASN A N 1
ATOM 4030 C CA . ASN A 1 507 ? 5.942 -13.846 -17.957 1.00 92.88 507 ASN A CA 1
ATOM 4031 C C . ASN A 1 507 ? 5.320 -14.938 -17.059 1.00 92.88 507 ASN A C 1
ATOM 4033 O O . ASN A 1 507 ? 5.407 -14.896 -15.831 1.00 92.88 507 ASN A O 1
ATOM 4037 N N . GLN A 1 508 ? 4.665 -15.934 -17.661 1.00 89.69 508 GLN A N 1
ATOM 4038 C CA . GLN A 1 508 ? 4.008 -17.007 -16.901 1.00 89.69 508 GLN A CA 1
ATOM 4039 C C . GLN A 1 508 ? 4.990 -17.792 -16.015 1.00 89.69 508 GLN A C 1
ATOM 4041 O O . GLN A 1 508 ? 4.631 -18.186 -14.905 1.00 89.69 508 GLN A O 1
ATOM 4046 N N . GLU A 1 509 ? 6.228 -17.989 -16.476 1.00 89.12 509 GLU A N 1
ATOM 4047 C CA . GLU A 1 509 ? 7.265 -18.701 -15.729 1.00 89.12 509 GLU A CA 1
ATOM 4048 C C . GLU A 1 509 ? 7.719 -17.907 -14.498 1.00 89.12 509 GLU A C 1
ATOM 4050 O O . GLU A 1 509 ? 7.712 -18.448 -13.389 1.00 89.12 509 GLU A O 1
ATOM 4055 N N . SER A 1 510 ? 8.050 -16.618 -14.646 1.00 90.25 510 SER A N 1
ATOM 4056 C CA . SER A 1 510 ? 8.476 -15.791 -13.506 1.00 90.25 510 SER A CA 1
ATOM 4057 C C . SER A 1 510 ? 7.356 -15.597 -12.479 1.00 90.25 510 SER A C 1
ATOM 4059 O O . SER A 1 510 ? 7.611 -15.691 -11.276 1.00 90.25 510 SER A O 1
ATOM 4061 N N . ILE A 1 511 ? 6.102 -15.428 -12.917 1.00 90.19 511 ILE A N 1
ATOM 4062 C CA . ILE A 1 511 ? 4.936 -15.380 -12.018 1.00 90.19 511 ILE A CA 1
ATOM 4063 C C . ILE A 1 511 ? 4.767 -16.700 -11.260 1.00 90.19 511 ILE A C 1
ATOM 4065 O O . ILE A 1 511 ? 4.563 -16.686 -10.043 1.00 90.19 511 ILE A O 1
ATOM 4069 N N . ALA A 1 512 ? 4.886 -17.844 -11.939 1.00 86.94 512 ALA A N 1
ATOM 4070 C CA . ALA A 1 512 ? 4.781 -19.148 -11.292 1.00 86.94 512 ALA A CA 1
ATOM 4071 C C . ALA A 1 512 ? 5.884 -19.358 -10.242 1.00 86.94 512 ALA A C 1
ATOM 4073 O O . ALA A 1 512 ? 5.604 -19.884 -9.164 1.00 86.94 512 ALA A O 1
ATOM 4074 N N . LEU A 1 513 ? 7.118 -18.925 -10.518 1.00 85.69 513 LEU A N 1
ATOM 4075 C CA . LEU A 1 513 ? 8.226 -18.998 -9.561 1.00 85.69 513 LEU A CA 1
ATOM 4076 C C . LEU A 1 513 ? 8.002 -18.092 -8.346 1.00 85.69 513 LEU A C 1
ATOM 4078 O O . LEU A 1 513 ? 8.196 -18.543 -7.220 1.00 85.69 513 LEU A O 1
ATOM 4082 N N . LYS A 1 514 ? 7.531 -16.858 -8.554 1.00 87.25 514 LYS A N 1
ATOM 4083 C CA . LYS A 1 514 ? 7.184 -15.920 -7.472 1.00 87.25 514 LYS A CA 1
ATOM 4084 C C . LYS A 1 514 ? 6.025 -16.419 -6.603 1.00 87.25 514 LYS A C 1
ATOM 4086 O O . LYS A 1 514 ? 5.999 -16.149 -5.406 1.00 87.25 514 LYS A O 1
ATOM 4091 N N . GLY A 1 515 ? 5.074 -17.144 -7.197 1.00 77.88 515 GLY A N 1
ATOM 4092 C CA . GLY A 1 515 ? 3.916 -17.715 -6.503 1.00 77.88 515 GLY A CA 1
ATOM 4093 C C . GLY A 1 515 ? 4.207 -19.007 -5.729 1.00 77.88 515 GLY A C 1
ATOM 4094 O O . GLY A 1 515 ? 3.439 -19.379 -4.839 1.00 77.88 515 GLY A O 1
ATOM 4095 N N . ARG A 1 516 ? 5.307 -19.709 -6.028 1.00 72.25 516 ARG A N 1
ATOM 4096 C CA . ARG A 1 516 ? 5.752 -20.855 -5.222 1.00 72.25 516 ARG A CA 1
ATOM 4097 C C . ARG A 1 516 ? 6.317 -20.327 -3.904 1.00 72.25 516 ARG A C 1
ATOM 4099 O O . ARG A 1 516 ? 7.064 -19.354 -3.900 1.00 72.25 516 ARG A O 1
ATOM 4106 N N . LYS A 1 517 ? 5.958 -20.966 -2.777 1.00 50.12 517 LYS A N 1
ATOM 4107 C CA . LYS A 1 517 ? 6.539 -20.667 -1.452 1.00 50.12 517 LYS A CA 1
ATOM 4108 C C . LYS A 1 517 ? 8.045 -20.501 -1.618 1.00 50.12 517 LYS A C 1
ATOM 4110 O O . LYS A 1 517 ? 8.683 -21.452 -2.059 1.00 50.12 517 LYS A O 1
ATOM 4115 N N . VAL A 1 518 ? 8.559 -19.315 -1.276 1.00 44.88 518 VAL A N 1
ATOM 4116 C CA . VAL A 1 518 ? 9.987 -18.977 -1.305 1.00 44.88 518 VAL A CA 1
ATOM 4117 C C . VAL A 1 518 ? 10.762 -20.174 -0.742 1.00 44.88 518 VAL A C 1
ATOM 4119 O O . VAL A 1 518 ? 10.618 -20.465 0.452 1.00 44.88 518 VAL A O 1
ATOM 4122 N N . PRO A 1 519 ? 11.493 -20.937 -1.580 1.00 37.38 519 PRO A N 1
ATOM 4123 C CA . PRO A 1 519 ? 12.195 -22.106 -1.093 1.00 37.38 519 PRO A CA 1
ATOM 4124 C C . PRO A 1 519 ? 13.291 -21.648 -0.138 1.00 37.38 519 PRO A C 1
ATOM 4126 O O . PRO A 1 519 ? 13.745 -20.507 -0.208 1.00 37.38 519 PRO A O 1
ATOM 4129 N N . SER A 1 520 ? 13.653 -22.538 0.785 1.00 40.62 520 SER A N 1
ATOM 4130 C CA . SER A 1 520 ? 14.544 -22.335 1.936 1.00 40.62 520 SER A CA 1
ATOM 4131 C C . SER A 1 520 ? 15.668 -21.297 1.763 1.00 40.62 520 SER A C 1
ATOM 4133 O O . SER A 1 520 ? 16.180 -21.080 0.670 1.00 40.62 520 SER A O 1
ATOM 4135 N N . SER A 1 521 ? 16.150 -20.726 2.871 1.00 42.41 521 SER A N 1
ATOM 4136 C CA . SER A 1 521 ? 17.298 -19.799 2.915 1.00 42.41 521 SER A CA 1
ATOM 4137 C C . SER A 1 521 ? 18.615 -20.350 2.331 1.00 42.41 521 SER A C 1
ATOM 4139 O O . SER A 1 521 ? 19.604 -19.617 2.248 1.00 42.41 521 SER A O 1
ATOM 4141 N N . ASP A 1 522 ? 18.641 -21.611 1.900 1.00 46.19 522 ASP A N 1
ATOM 4142 C CA . ASP A 1 522 ? 19.766 -22.266 1.255 1.00 46.19 522 ASP A CA 1
ATOM 4143 C C . ASP A 1 522 ? 19.721 -22.095 -0.278 1.00 46.19 522 ASP A C 1
ATOM 4145 O O . ASP A 1 522 ? 18.983 -22.771 -1.003 1.00 46.19 522 ASP A O 1
ATOM 4149 N N . ARG A 1 523 ? 20.598 -21.220 -0.794 1.00 48.41 523 ARG A N 1
ATOM 4150 C CA . ARG A 1 523 ? 20.783 -20.978 -2.240 1.00 48.41 523 ARG A CA 1
ATOM 4151 C C . ARG A 1 523 ? 21.136 -22.247 -3.028 1.00 48.41 523 ARG A C 1
ATOM 4153 O O . ARG A 1 523 ? 20.950 -22.276 -4.244 1.00 48.41 523 ARG A O 1
ATOM 4160 N N . ARG A 1 524 ? 21.685 -23.282 -2.384 1.00 46.81 524 ARG A N 1
ATOM 4161 C CA . ARG A 1 524 ? 22.073 -24.547 -3.023 1.00 46.81 524 ARG A CA 1
ATOM 4162 C C . ARG A 1 524 ? 20.861 -25.448 -3.240 1.00 46.81 524 ARG A C 1
ATOM 4164 O O . ARG A 1 524 ? 20.718 -25.992 -4.331 1.00 46.81 524 ARG A O 1
ATOM 4171 N N . LEU A 1 525 ? 19.976 -25.541 -2.247 1.00 45.88 525 LEU A N 1
ATOM 4172 C CA . LEU A 1 525 ? 18.702 -26.260 -2.357 1.00 45.88 525 LEU A CA 1
ATOM 4173 C C . LEU A 1 525 ? 17.764 -25.577 -3.351 1.00 45.88 525 LEU A C 1
ATOM 4175 O O . LEU A 1 525 ? 17.213 -26.257 -4.209 1.00 45.88 525 LEU A O 1
ATOM 4179 N N . GLN A 1 526 ? 17.697 -24.241 -3.334 1.00 53.12 526 GLN A N 1
ATOM 4180 C CA . GLN A 1 526 ? 16.976 -23.482 -4.358 1.00 53.12 526 GLN A CA 1
ATOM 4181 C C . GLN A 1 526 ? 17.491 -23.834 -5.762 1.00 53.12 526 GLN A C 1
ATOM 4183 O O . GLN A 1 526 ? 16.710 -24.198 -6.633 1.00 53.12 526 GLN A O 1
ATOM 4188 N N . ARG A 1 527 ? 18.812 -23.788 -6.006 1.00 51.25 527 ARG A N 1
ATOM 4189 C CA . ARG A 1 527 ? 19.377 -24.148 -7.323 1.00 51.25 527 ARG A CA 1
ATOM 4190 C C . ARG A 1 527 ? 19.070 -25.592 -7.731 1.00 51.25 527 ARG A C 1
ATOM 4192 O O . ARG A 1 527 ? 18.829 -25.819 -8.911 1.00 51.25 527 ARG A O 1
ATOM 4199 N N . LEU A 1 528 ? 19.066 -26.544 -6.798 1.00 48.28 528 LEU A N 1
ATOM 4200 C CA . LEU A 1 528 ? 18.769 -27.956 -7.075 1.00 48.28 528 LEU A CA 1
ATOM 4201 C C . LEU A 1 528 ? 17.281 -28.191 -7.380 1.00 48.28 528 LEU A C 1
ATOM 4203 O O . LEU A 1 528 ? 16.966 -28.849 -8.369 1.00 48.28 528 LEU A O 1
ATOM 4207 N N . GLU A 1 529 ? 16.366 -27.604 -6.603 1.00 50.75 529 GLU A N 1
ATOM 4208 C CA . GLU A 1 529 ? 14.919 -27.646 -6.874 1.00 50.75 529 GLU A CA 1
ATOM 4209 C C . GLU A 1 529 ? 14.568 -26.955 -8.202 1.00 50.75 529 GLU A C 1
ATOM 4211 O O . GLU A 1 529 ? 13.678 -27.392 -8.937 1.00 50.75 529 GLU A O 1
ATOM 4216 N N . MET A 1 530 ? 15.311 -25.906 -8.562 1.00 54.44 530 MET A N 1
ATOM 4217 C CA . MET A 1 530 ? 15.122 -25.166 -9.811 1.00 54.44 530 MET A CA 1
ATOM 4218 C C . MET A 1 530 ? 15.746 -25.877 -11.019 1.00 54.44 530 MET A C 1
ATOM 4220 O O . MET A 1 530 ? 15.136 -25.892 -12.082 1.00 54.44 530 MET A O 1
ATOM 4224 N N . GLN A 1 531 ? 16.894 -26.549 -10.872 1.00 49.59 531 GLN A N 1
ATOM 4225 C CA . GLN A 1 531 ? 17.427 -27.451 -11.904 1.00 49.59 531 GLN A CA 1
ATOM 4226 C C . GLN A 1 531 ? 16.491 -28.640 -12.144 1.00 49.59 531 GLN A C 1
ATOM 4228 O O . GLN A 1 531 ? 16.285 -29.024 -13.294 1.00 49.59 531 GLN A O 1
ATOM 4233 N N . ALA A 1 532 ? 15.866 -29.173 -11.089 1.00 49.56 532 ALA A N 1
ATOM 4234 C CA . ALA A 1 532 ? 14.834 -30.200 -11.205 1.00 49.56 532 ALA A CA 1
ATOM 4235 C C . ALA A 1 532 ? 13.559 -29.669 -11.889 1.00 49.56 532 ALA A C 1
ATOM 4237 O O . ALA A 1 532 ? 12.989 -30.354 -12.733 1.00 49.56 532 ALA A O 1
ATOM 4238 N N . THR A 1 533 ? 13.148 -28.431 -11.594 1.00 44.38 533 THR A N 1
ATOM 4239 C CA . THR A 1 533 ? 12.010 -27.760 -12.253 1.00 44.38 533 THR A CA 1
ATOM 4240 C C . THR A 1 533 ? 12.287 -27.491 -13.735 1.00 44.38 533 THR A C 1
ATOM 4242 O O . THR A 1 533 ? 11.432 -27.761 -14.573 1.00 44.38 533 THR A O 1
ATOM 4245 N N . ARG A 1 534 ? 13.492 -27.021 -14.078 1.00 46.38 534 ARG A N 1
ATOM 4246 C CA . ARG A 1 534 ? 13.933 -26.845 -15.466 1.00 46.38 534 ARG A CA 1
ATOM 4247 C C . ARG A 1 534 ? 13.980 -28.178 -16.205 1.00 46.38 534 ARG A C 1
ATOM 4249 O O . ARG A 1 534 ? 13.443 -28.269 -17.296 1.00 46.38 534 ARG A O 1
ATOM 4256 N N . ALA A 1 535 ? 14.536 -29.224 -15.593 1.00 45.91 535 ALA A N 1
ATOM 4257 C CA . ALA A 1 535 ? 14.533 -30.564 -16.174 1.00 45.91 535 ALA A CA 1
ATOM 4258 C C . ALA A 1 535 ? 13.104 -31.091 -16.387 1.00 45.91 535 ALA A C 1
ATOM 4260 O O . ALA A 1 535 ? 12.845 -31.709 -17.412 1.00 45.91 535 ALA A O 1
ATOM 4261 N N . TYR A 1 536 ? 12.174 -30.802 -15.471 1.00 37.91 536 TYR A N 1
ATOM 4262 C CA . TYR A 1 536 ? 10.756 -31.151 -15.594 1.00 37.91 536 TYR A CA 1
ATOM 4263 C C . TYR A 1 536 ? 10.057 -30.391 -16.735 1.00 37.91 536 TYR A C 1
ATOM 4265 O O . TYR A 1 536 ? 9.343 -31.000 -17.530 1.00 37.91 536 TYR A O 1
ATOM 4273 N N . HIS A 1 537 ? 10.294 -29.082 -16.874 1.00 40.88 537 HIS A N 1
ATOM 4274 C CA . HIS A 1 537 ? 9.737 -28.286 -17.973 1.00 40.88 537 HIS A CA 1
ATOM 4275 C C . HIS A 1 537 ? 10.385 -28.605 -19.329 1.00 40.88 537 HIS A C 1
ATOM 4277 O O . HIS A 1 537 ? 9.657 -28.711 -20.310 1.00 40.88 537 HIS A O 1
ATOM 4283 N N . ASP A 1 538 ? 11.694 -28.863 -19.390 1.00 43.50 538 ASP A N 1
ATOM 4284 C CA . ASP A 1 538 ? 12.399 -29.320 -20.601 1.00 43.50 538 ASP A CA 1
ATOM 4285 C C . ASP A 1 538 ? 11.990 -30.752 -21.016 1.00 43.50 538 ASP A C 1
ATOM 4287 O O . ASP A 1 538 ? 12.092 -31.113 -22.192 1.00 43.50 538 ASP A O 1
ATOM 4291 N N . HIS A 1 539 ? 11.513 -31.587 -20.079 1.00 36.66 539 HIS A N 1
ATOM 4292 C CA . HIS A 1 539 ? 10.906 -32.890 -20.391 1.00 36.66 539 HIS A CA 1
ATOM 4293 C C . HIS A 1 539 ? 9.469 -32.754 -20.911 1.00 36.66 539 HIS A C 1
ATOM 4295 O O . HIS A 1 539 ? 9.091 -33.440 -21.864 1.00 36.66 539 HIS A O 1
ATOM 4301 N N . ASN A 1 540 ? 8.682 -31.847 -20.327 1.00 35.31 540 ASN A N 1
ATOM 4302 C CA . ASN A 1 540 ? 7.285 -31.635 -20.708 1.00 35.31 540 ASN A CA 1
ATOM 4303 C C . ASN A 1 540 ? 7.115 -30.784 -21.980 1.00 35.31 540 ASN A C 1
ATOM 4305 O O . ASN A 1 540 ? 6.166 -30.989 -22.733 1.00 35.31 540 ASN A O 1
ATOM 4309 N N . SER A 1 541 ? 8.052 -29.884 -22.293 1.00 34.78 541 SER A N 1
ATOM 4310 C CA . SER A 1 541 ? 8.064 -29.131 -23.559 1.00 34.78 541 SER A CA 1
ATOM 4311 C C . SER A 1 541 ? 8.405 -30.011 -24.767 1.00 34.78 541 SER A C 1
ATOM 4313 O O . SER A 1 541 ? 8.026 -29.690 -25.890 1.00 34.78 541 SER A O 1
ATOM 4315 N N . LYS A 1 542 ? 9.058 -31.162 -24.542 1.00 32.88 542 LYS A N 1
ATOM 4316 C CA . LYS A 1 542 ? 9.309 -32.186 -25.569 1.00 32.88 542 LYS A CA 1
ATOM 4317 C C . LYS A 1 542 ? 8.162 -33.181 -25.752 1.00 32.88 542 LYS A C 1
ATOM 4319 O O . LYS A 1 542 ? 8.170 -33.910 -26.738 1.00 32.88 542 LYS A O 1
ATOM 4324 N N . THR A 1 543 ? 7.196 -33.226 -24.834 1.00 30.89 543 THR A N 1
ATOM 4325 C CA . THR A 1 543 ? 6.068 -34.175 -24.879 1.00 30.89 543 THR A CA 1
ATOM 4326 C C . THR A 1 543 ? 4.719 -33.531 -25.212 1.00 30.89 543 THR A C 1
ATOM 4328 O O . THR A 1 543 ? 3.835 -34.246 -25.663 1.00 30.89 543 THR A O 1
ATOM 4331 N N . ASN A 1 544 ? 4.578 -32.202 -25.142 1.00 28.47 544 ASN A N 1
ATOM 4332 C CA . ASN A 1 544 ? 3.317 -31.500 -25.436 1.00 28.47 544 ASN A CA 1
ATOM 4333 C C . ASN A 1 544 ? 3.350 -30.647 -26.720 1.00 28.47 544 ASN A C 1
ATOM 4335 O O . ASN A 1 544 ? 2.892 -29.508 -26.724 1.00 28.47 544 ASN A O 1
ATOM 4339 N N . TYR A 1 545 ? 3.868 -31.203 -27.820 1.00 26.20 545 TYR A N 1
ATOM 4340 C CA . TYR A 1 545 ? 3.648 -30.659 -29.175 1.00 26.20 545 TYR A CA 1
ATOM 4341 C C . TYR A 1 545 ? 2.669 -31.505 -30.017 1.00 26.20 545 TYR A C 1
ATOM 4343 O O . TYR A 1 545 ? 2.477 -31.231 -31.196 1.00 26.20 545 TYR A O 1
ATOM 4351 N N . TYR A 1 546 ? 2.022 -32.507 -29.409 1.00 27.25 546 TYR A N 1
ATOM 4352 C CA . TYR A 1 546 ? 1.021 -33.371 -30.044 1.00 27.25 546 TYR A CA 1
ATOM 4353 C C . TYR A 1 546 ? -0.145 -33.645 -29.083 1.00 27.25 546 TYR A C 1
ATOM 4355 O O . TYR A 1 546 ? -0.232 -34.741 -28.554 1.00 27.25 546 TYR A O 1
ATOM 4363 N N . ASP A 1 547 ? -0.981 -32.645 -28.794 1.00 28.06 547 ASP A N 1
ATOM 4364 C CA . ASP A 1 547 ? -2.410 -32.852 -28.477 1.00 28.06 547 ASP A CA 1
ATOM 4365 C C . ASP A 1 547 ? -3.078 -31.506 -28.172 1.00 28.06 547 ASP A C 1
ATOM 4367 O O . ASP A 1 547 ? -3.244 -31.119 -27.023 1.00 28.06 547 ASP A O 1
ATOM 4371 N N . TYR A 1 548 ? -3.405 -30.744 -29.213 1.00 25.78 548 TYR A N 1
ATOM 4372 C CA . TYR A 1 548 ? -4.494 -29.757 -29.201 1.00 25.78 548 TYR A CA 1
ATOM 4373 C C . TYR A 1 548 ? -4.908 -29.505 -30.653 1.00 25.78 548 TYR A C 1
ATOM 4375 O O . TYR A 1 548 ? -4.897 -28.386 -31.149 1.00 25.78 548 TYR A O 1
ATOM 4383 N N . ASP A 1 549 ? -5.241 -30.585 -31.355 1.00 28.97 549 ASP A N 1
ATOM 4384 C CA . ASP A 1 549 ? -6.010 -30.499 -32.587 1.00 28.97 549 ASP A CA 1
ATOM 4385 C C . ASP A 1 549 ? -6.906 -31.738 -32.657 1.00 28.97 549 ASP A C 1
ATOM 4387 O O . ASP A 1 549 ? -6.403 -32.850 -32.766 1.00 28.97 549 ASP A O 1
ATOM 4391 N N . HIS A 1 550 ? -8.221 -31.503 -32.542 1.00 28.39 550 HIS A N 1
ATOM 4392 C CA . HIS A 1 550 ? -9.368 -32.431 -32.623 1.00 28.39 550 HIS A CA 1
ATOM 4393 C C . HIS A 1 550 ? -10.187 -32.565 -31.333 1.00 28.39 550 HIS A C 1
ATOM 4395 O O . HIS A 1 550 ? -9.955 -33.425 -30.492 1.00 28.39 550 HIS A O 1
ATOM 4401 N N . ASN A 1 551 ? -11.205 -31.706 -31.222 1.00 25.38 551 ASN A N 1
ATOM 4402 C CA . ASN A 1 551 ? -12.599 -32.124 -31.015 1.00 25.38 551 ASN A CA 1
ATOM 4403 C C . ASN A 1 551 ? -13.512 -30.889 -31.066 1.00 25.38 551 ASN A C 1
ATOM 4405 O O . ASN A 1 551 ? -13.964 -30.370 -30.049 1.00 25.38 551 ASN A O 1
ATOM 4409 N N . TYR A 1 552 ? -13.772 -30.416 -32.285 1.00 25.48 552 TYR A N 1
ATOM 4410 C CA . TYR A 1 552 ? -15.013 -29.714 -32.605 1.00 25.48 552 TYR A CA 1
ATOM 4411 C C . TYR A 1 552 ? -15.911 -30.733 -33.300 1.00 25.48 552 TYR A C 1
ATOM 4413 O O . TYR A 1 552 ? -15.847 -30.877 -34.516 1.00 25.48 552 TYR A O 1
ATOM 4421 N N . ASP A 1 553 ? -16.713 -31.458 -32.522 1.00 25.41 553 ASP A N 1
ATOM 4422 C CA . ASP A 1 553 ? -17.835 -32.222 -33.063 1.00 25.41 553 ASP A CA 1
ATOM 4423 C C . ASP A 1 553 ? -19.119 -31.456 -32.728 1.00 25.41 553 ASP A C 1
ATOM 4425 O O . ASP A 1 553 ? -19.598 -31.420 -31.591 1.00 25.41 553 ASP A O 1
ATOM 4429 N N . HIS A 1 554 ? -19.619 -30.741 -33.735 1.00 30.00 554 HIS A N 1
ATOM 4430 C CA . HIS A 1 554 ? -20.910 -30.074 -33.714 1.00 30.00 554 HIS A CA 1
ATOM 4431 C C . HIS A 1 554 ? -21.993 -31.091 -34.084 1.00 30.00 554 HIS A C 1
ATOM 4433 O O . HIS A 1 554 ? -22.184 -31.400 -35.257 1.00 30.00 554 HIS A O 1
ATOM 4439 N N . ASN A 1 555 ? -22.768 -31.536 -33.095 1.00 26.73 555 ASN A N 1
ATOM 4440 C CA . ASN A 1 555 ? -24.105 -32.070 -33.342 1.00 26.73 555 ASN A CA 1
ATOM 4441 C C . ASN A 1 555 ? -25.051 -30.909 -33.681 1.00 26.73 555 ASN A C 1
ATOM 4443 O O . ASN A 1 555 ? -25.465 -30.157 -32.796 1.00 26.73 555 ASN A O 1
ATOM 4447 N N . TYR A 1 556 ? -25.396 -30.780 -34.961 1.00 28.31 556 TYR A N 1
ATOM 4448 C CA . TYR A 1 556 ? -26.621 -30.126 -35.416 1.00 28.31 556 TYR A CA 1
ATOM 4449 C C . TYR A 1 556 ? -27.544 -31.208 -35.971 1.00 28.31 556 TYR A C 1
ATOM 4451 O O . TYR A 1 556 ? -27.328 -31.699 -37.074 1.00 28.31 556 TYR A O 1
ATOM 4459 N N . ASP A 1 557 ? -28.572 -31.550 -35.199 1.00 26.66 557 ASP A N 1
ATOM 4460 C CA . ASP A 1 557 ? -29.720 -32.318 -35.670 1.00 26.66 557 ASP A CA 1
ATOM 4461 C C . ASP A 1 557 ? -30.881 -31.339 -35.891 1.00 26.66 557 ASP A C 1
ATOM 4463 O O . ASP A 1 557 ? -31.421 -30.756 -34.947 1.00 26.66 557 ASP A O 1
ATOM 4467 N N . HIS A 1 558 ? -31.259 -31.147 -37.153 1.00 29.67 558 HIS A N 1
ATOM 4468 C CA . HIS A 1 558 ? -32.588 -30.687 -37.536 1.00 29.67 558 HIS A CA 1
ATOM 4469 C C . HIS A 1 558 ? -33.104 -31.616 -38.635 1.00 29.67 558 HIS A C 1
ATOM 4471 O O . HIS A 1 558 ? -32.546 -31.673 -39.728 1.00 29.67 558 HIS A O 1
ATOM 4477 N N . ASN A 1 559 ? -34.187 -32.322 -38.299 1.00 33.56 559 ASN A N 1
ATOM 4478 C CA . ASN A 1 559 ? -35.008 -33.123 -39.197 1.00 33.56 559 ASN A CA 1
ATOM 4479 C C . ASN A 1 559 ? -35.346 -32.385 -40.496 1.00 33.56 559 ASN A C 1
ATOM 4481 O O . ASN A 1 559 ? -35.862 -31.263 -40.476 1.00 33.56 559 ASN A O 1
ATOM 4485 N N . SER A 1 560 ? -35.201 -33.125 -41.590 1.00 29.41 560 SER A N 1
ATOM 4486 C CA . SER A 1 560 ? -36.336 -33.458 -42.454 1.00 29.41 560 SER A CA 1
ATOM 4487 C C . SER A 1 560 ? -36.851 -34.846 -42.100 1.00 29.41 560 SER A C 1
ATOM 4489 O O . SER A 1 560 ? -35.980 -35.744 -42.040 1.00 29.41 560 SER A O 1
#

Sequence (560 aa):
MSYQTQNGGRCGVCGDPVGGPFKHETPGAIVKTYQQGETFNVTLVITAKHKGWHEFRICDNKFRVTHECMNKNLLQIPLKDDTLVTRIFEPDDRRFVSSTMYPFEDSRATLVIPVKLPPDLTCDHCVFQWKWHCGNNFWRDIDNVPQEEFFGCADIRIEGPATTLRSSSTPPPPLPTLQPGEPKPGTMKVGCWFTNWAQHRAGGGRFGPKDINPYVCTHIFYAFAKVQWDGRAFTLRQTEPNDPDNMEQVVKLKLRNKDLKVLLAVGGWSHSLKVFNEMSKTSETRRKFLTNAIAFLLQYGFDGLDYDWEYPGDVDRGSPPETKQYFADLVKETRLRFQEEAASTGKERLLATASVGVTDEVIAEGYDIPVMSRYLDWTNLMTFDLHGAWDGILGHHSALFSKSGRLATLNIDSIVKNWIGRGYEPSRLLLGAATYGRTFTMTQPNSHHPGDLAIAPGAAGPYTNIRGILGYNEMCVVGGWDESYDYETMVPHAYNPDTRQWVGYDNQESIALKGRKVPSSDRRLQRLEMQATRAYHDHNSKTNYYDYDHNYDHNYDHNS